Protein AF-0000000066279488 (afdb_homodimer)

InterPro domains:
  IPR007430 Bacterial virulence protein VirB8-like [PF04335] (25-231)
  IPR032710 NTF2-like domain superfamily [SSF54427] (96-233)

Radius of gyration: 41.03 Å; Cα contacts (8 Å, |Δi|>4): 658; chains: 2; bounding box: 47×144×92 Å

pLDDT: mean 77.45, std 20.02, range [31.23, 98.69]

Solvent-accessible surface area (backbone atoms only — not comparable to full-atom values): 24650 Å² total; per-residue (Å²): 120,70,68,63,52,53,56,52,51,51,49,51,49,50,49,49,50,50,50,47,47,50,51,48,52,48,45,51,50,48,50,53,45,51,49,48,50,50,48,43,52,47,50,53,50,49,37,52,48,52,49,51,48,47,51,50,52,50,47,52,52,51,61,66,56,60,62,56,58,76,67,78,65,50,70,45,64,46,73,86,79,64,32,62,37,31,36,40,47,69,37,81,37,70,65,42,51,53,48,33,49,48,51,22,51,50,48,52,42,49,38,39,65,72,24,42,38,81,94,45,43,67,60,27,50,51,51,43,40,69,35,25,30,73,70,33,30,50,53,46,49,58,48,52,28,84,86,31,77,83,4,63,63,60,71,37,66,73,32,38,34,44,57,45,81,50,47,77,45,73,80,49,99,44,31,36,36,40,33,30,35,37,41,35,35,41,84,85,68,49,71,48,78,50,49,34,39,32,42,37,33,46,50,71,42,78,54,76,38,41,45,71,52,24,56,76,43,52,67,32,53,26,31,57,41,77,48,75,45,73,54,76,80,124,120,70,69,64,54,52,56,53,52,52,50,52,51,48,49,49,50,49,51,48,48,51,49,46,53,49,47,52,52,49,50,54,46,48,49,49,49,50,48,43,51,48,48,53,50,48,34,52,49,52,48,51,50,50,51,50,50,51,47,52,53,50,60,66,57,59,61,56,60,73,66,79,66,50,70,46,65,45,73,88,78,64,31,61,36,33,34,40,47,67,37,79,39,72,63,43,51,52,48,32,48,47,51,23,52,51,51,51,42,49,36,39,65,73,24,43,38,81,93,46,43,67,62,27,51,51,52,42,41,69,34,26,31,75,70,33,30,50,54,48,50,56,49,51,28,85,87,30,76,83,3,61,64,60,72,36,69,72,30,36,33,45,58,46,79,48,45,76,46,74,79,48,98,45,31,36,36,40,32,30,36,38,41,35,34,41,84,85,67,50,71,46,79,50,48,34,40,31,43,37,34,46,50,71,41,76,53,75,38,39,46,70,51,25,56,76,43,51,66,32,52,26,32,56,41,77,49,76,44,74,54,77,80,123

Organism: Bartonella henselae (strain ATCC 49882 / DSM 28221 / CCUG 30454 / Houston 1) (NCBI:txid283166)

Nearest PDB structures (foldseek):
  4lso-assembly1_A  TM=9.865E-01  e=6.769E-25  Bartonella quintana JK 31
  4kz1-assembly1_A-2  TM=9.965E-01  e=1.651E-23  Bartonella grahamii as4aup
  4mei-assembly1_A-2  TM=9.966E-01  e=1.985E-23  Bartonella tribocorum CIP 105476
  2cc3-assembly1_B  TM=9.460E-01  e=2.069E-12  Agrobacterium tumefaciens
  5wip-assembly1_D  TM=8.621E-01  e=1.670E-11  Escherichia coli

Secondary structure (DSSP, 8-state):
-HHHHHHHHHHHHHHHHHHHHHHHHHHHHHHHHHHHHHHHHHHHHHHHHHHHHHHHHHHHHHHHS--------EEEE-TTT--EEEEE---SSHHHHHHHHHHHHHHHHHHHHH-B-GGGHHHHHHHHHHTB-HHHHHHHHHHH-TT-TTSHHHHTTT-EEEEEEEEEEEEETTEEEEEEEEEEEPTT--EEEEEEEEEEEEEE----EEHHHHTT-TT-EEEEEEEEEE----/-HHHHHHHHHHHHHHHHHHHHHHHHHHHHHHHHHHHHHHHHHHHHHHHHHHHHHHHHHHHHHHHS--------EEEE-TTT--EEEEE---SSHHHHHHHHHHHHHHHHHHHHH-B-GGGHHHHHHHHHHTB-HHHHHHHHHHH-TT-TTSHHHHTTT-EEEEEEEEEEEEETTEEEEEEEEEEEPTT--EEEEEEEEEEEEEE----EEHHHHTT-TT-EEEEEEEEEE----

Foldseek 3Di:
DVVVVVVVVVVVVVVVVVVVVVVVVVVVVVVVVVVVVVVVVVVVVVVVVVVVVVVVVVVVVVVVPPLQPQDDFPFDQPPPVSQRPTPGDQRPDPVSVVVVVVVVLVVLLCQLLVWDDPVCVVVSLVLNLQQADPVVNVVSCVQQDPVHCNHCCNVAVQKTKGKDWRDKDDPDPFKIKTKIKIWIQHPVRDIDIFIKIKMWGKDFDPDDDDPVSCVSVVGRIYTHDMDMDTDPPD/DVVVVVVVVVVVVVVVVVVVVVVVVVVVVVVVVVVVVVVVVVVVVVVVVVVVVVVVVVVVVVVVPPLQPQDDFPFDQPPPLSQRPTPGDQRPDPVSVVVVVVVVLVVLLCQLLVWDDPVCVVVSLVLNLQQADPVVNVVSCVQQDPVHCNHCCNVAVAKTKGKDWRDKDDPDPFKIKTKIKIWIQGPVRDIDIFIKIKMWGKDFDPDDDDPVSCVSVVGRIYTHDMDMDTDPPD

Structure (mmCIF, N/CA/C/O backbone):
data_AF-0000000066279488-model_v1
#
loop_
_entity.id
_entity.type
_entity.pdbx_description
1 polymer 'Type IV secretion system protein virB8'
#
loop_
_atom_site.group_PDB
_atom_site.id
_atom_site.type_symbol
_atom_site.label_atom_id
_atom_site.label_alt_id
_atom_site.label_comp_id
_atom_site.label_asym_id
_atom_site.label_entity_id
_atom_site.label_seq_id
_atom_site.pdbx_PDB_ins_code
_atom_site.Cartn_x
_atom_site.Cartn_y
_atom_site.Cartn_z
_atom_site.occupancy
_atom_site.B_iso_or_equiv
_atom_site.auth_seq_id
_atom_site.auth_comp_id
_atom_site.auth_asym_id
_atom_site.auth_atom_id
_atom_site.pdbx_PDB_model_num
ATOM 1 N N . MET A 1 1 ? 1.389 104.5 62.344 1 45.19 1 MET A N 1
ATOM 2 C CA . MET A 1 1 ? 2.316 104 61.344 1 45.19 1 MET A CA 1
ATOM 3 C C . MET A 1 1 ? 2.627 102.5 61.594 1 45.19 1 MET A C 1
ATOM 5 O O . MET A 1 1 ? 2.934 101.75 60.656 1 45.19 1 MET A O 1
ATOM 9 N N . LYS A 1 2 ? 2.373 102 62.812 1 68 2 LYS A N 1
ATOM 10 C CA . LYS A 1 2 ? 2.781 100.625 63.188 1 68 2 LYS A CA 1
ATOM 11 C C . LYS A 1 2 ? 1.721 99.625 62.781 1 68 2 LYS A C 1
ATOM 13 O O . LYS A 1 2 ? 2.049 98.5 62.406 1 68 2 LYS A O 1
ATOM 18 N N . HIS A 1 3 ? 0.433 100.125 62.75 1 65.31 3 HIS A N 1
ATOM 19 C CA . HIS A 1 3 ? -0.637 99.188 62.438 1 65.31 3 HIS A CA 1
ATOM 20 C C . HIS A 1 3 ? -0.671 98.875 60.938 1 65.31 3 HIS A C 1
ATOM 22 O O . HIS A 1 3 ? -1.023 97.75 60.562 1 65.31 3 HIS A O 1
ATOM 28 N N . SER A 1 4 ? -0.204 99.75 60.125 1 66.62 4 SER A N 1
ATOM 29 C CA . SER A 1 4 ? -0.226 99.562 58.688 1 66.62 4 SER A CA 1
ATOM 30 C C . SER A 1 4 ? 0.85 98.562 58.219 1 66.62 4 SER A C 1
ATOM 32 O O . SER A 1 4 ? 0.621 97.75 57.344 1 66.62 4 SER A O 1
ATOM 34 N N . LEU A 1 5 ? 1.869 98.438 59.062 1 66.19 5 LEU A N 1
ATOM 35 C CA . LEU A 1 5 ? 2.982 97.562 58.688 1 66.19 5 LEU A CA 1
ATOM 36 C C . LEU A 1 5 ? 2.654 96.125 59 1 66.19 5 LEU A C 1
ATOM 38 O O . LEU A 1 5 ? 3.072 95.25 58.25 1 66.19 5 LEU A O 1
ATOM 42 N N . ARG A 1 6 ? 1.773 95.875 59.938 1 69.25 6 ARG A N 1
ATOM 43 C CA . ARG A 1 6 ? 1.412 94.5 60.312 1 69.25 6 ARG A CA 1
ATOM 44 C C . ARG A 1 6 ? 0.438 93.875 59.312 1 69.25 6 ARG A C 1
ATOM 46 O O . ARG A 1 6 ? 0.542 92.688 58.969 1 69.25 6 ARG A O 1
ATOM 53 N N . THR A 1 7 ? -0.456 94.688 58.781 1 68.56 7 THR A N 1
ATOM 54 C CA . THR A 1 7 ? -1.424 94.188 57.812 1 68.56 7 THR A CA 1
ATOM 55 C C . THR A 1 7 ? -0.743 93.875 56.5 1 68.56 7 THR A C 1
ATOM 57 O O . THR A 1 7 ? -1.065 92.875 55.844 1 68.56 7 THR A O 1
ATOM 60 N N . LEU A 1 8 ? 0.323 94.625 56.188 1 66.06 8 LEU A N 1
ATOM 61 C CA . LEU A 1 8 ? 1.066 94.438 54.969 1 66.06 8 LEU A CA 1
ATOM 62 C C . LEU A 1 8 ? 1.938 93.188 55.062 1 66.06 8 LEU A C 1
ATOM 64 O O . LEU A 1 8 ? 2.057 92.438 54.094 1 66.06 8 LEU A O 1
ATOM 68 N N . TRP A 1 9 ? 2.453 93 56.281 1 66.88 9 TRP A N 1
ATOM 69 C CA . TRP A 1 9 ? 3.279 91.812 56.531 1 66.88 9 TRP A CA 1
ATOM 70 C C . TRP A 1 9 ? 2.434 90.5 56.5 1 66.88 9 TRP A C 1
ATOM 72 O O . TRP A 1 9 ? 2.83 89.5 55.906 1 66.88 9 TRP A O 1
ATOM 82 N N . ARG A 1 10 ? 1.171 90.562 56.969 1 66.06 10 ARG A N 1
ATOM 83 C CA . ARG A 1 10 ? 0.264 89.438 56.969 1 66.06 10 ARG A CA 1
ATOM 84 C C . ARG A 1 10 ? -0.239 89.125 55.562 1 66.06 10 ARG A C 1
ATOM 86 O O . ARG A 1 10 ? -0.402 88 55.156 1 66.06 10 ARG A O 1
ATOM 93 N N . LEU A 1 11 ? -0.387 90.125 54.812 1 64.38 11 LEU A N 1
ATOM 94 C CA . LEU A 1 11 ? -0.812 89.938 53.406 1 64.38 11 LEU A CA 1
ATOM 95 C C . LEU A 1 11 ? 0.31 89.375 52.562 1 64.38 11 LEU A C 1
ATOM 97 O O . LEU A 1 11 ? 0.063 88.5 51.688 1 64.38 11 LEU A O 1
ATOM 101 N N . ARG A 1 12 ? 1.537 89.75 52.812 1 62.25 12 ARG A N 1
ATOM 102 C CA . ARG A 1 12 ? 2.693 89.25 52.094 1 62.25 12 ARG A CA 1
ATOM 103 C C . ARG A 1 12 ? 2.902 87.75 52.438 1 62.25 12 ARG A C 1
ATOM 105 O O . ARG A 1 12 ? 3.223 86.938 51.531 1 62.25 12 ARG A O 1
ATOM 112 N N . VAL A 1 13 ? 2.619 87.438 53.656 1 67.5 13 VAL A N 1
ATOM 113 C CA . VAL A 1 13 ? 2.768 86 54.094 1 67.5 13 VAL A CA 1
ATOM 114 C C . VAL A 1 13 ? 1.657 85.188 53.5 1 67.5 13 VAL A C 1
ATOM 116 O O . VAL A 1 13 ? 1.905 84.062 53.031 1 67.5 13 VAL A O 1
ATOM 119 N N . LYS A 1 14 ? 0.468 85.75 53.375 1 61.22 14 LYS A N 1
ATOM 120 C CA . LYS A 1 14 ? -0.65 85 52.781 1 61.22 14 LYS A CA 1
ATOM 121 C C . LYS A 1 14 ? -0.454 84.812 51.281 1 61.22 14 LYS A C 1
ATOM 123 O O . LYS A 1 14 ? -0.75 83.75 50.719 1 61.22 14 LYS A O 1
ATOM 128 N N . ILE A 1 15 ? 0.101 85.812 50.656 1 61.72 15 ILE A N 1
ATOM 129 C CA . ILE A 1 15 ? 0.375 85.75 49.25 1 61.72 15 ILE A CA 1
ATOM 130 C C . ILE A 1 15 ? 1.49 84.75 48.969 1 61.72 15 ILE A C 1
ATOM 132 O O . ILE A 1 15 ? 1.412 83.938 48.031 1 61.72 15 ILE A O 1
ATOM 136 N N . ASN A 1 16 ? 2.51 84.812 49.938 1 61.22 16 ASN A N 1
ATOM 137 C CA . ASN A 1 16 ? 3.59 83.812 49.812 1 61.22 16 ASN A CA 1
ATOM 138 C C . ASN A 1 16 ? 3.096 82.375 50.062 1 61.22 16 ASN A C 1
ATOM 140 O O . ASN A 1 16 ? 3.51 81.438 49.37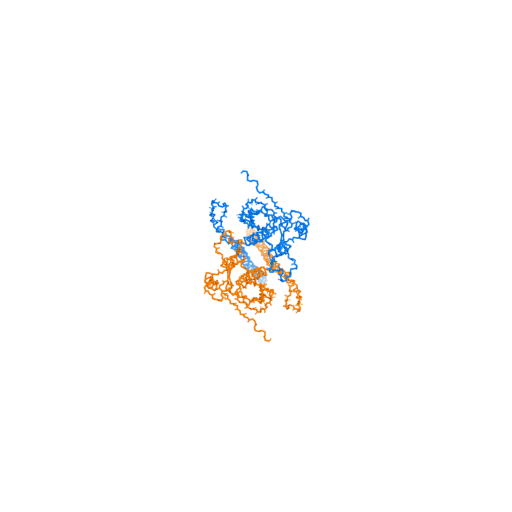5 1 61.22 16 ASN A O 1
ATOM 144 N N . GLU A 1 17 ? 2.225 82.25 51.031 1 60.56 17 GLU A N 1
ATOM 145 C CA . GLU A 1 17 ? 1.633 80.938 51.312 1 60.56 17 GLU A CA 1
ATOM 146 C C . GLU A 1 17 ? 0.716 80.5 50.188 1 60.56 17 GLU A C 1
ATOM 148 O O . GLU A 1 17 ? 0.707 79.312 49.812 1 60.56 17 GLU A O 1
ATOM 153 N N . PHE A 1 18 ? -0.03 81.438 49.688 1 59.09 18 PHE A N 1
ATOM 154 C CA . PHE A 1 18 ? -0.908 81.188 48.562 1 59.09 18 PHE A CA 1
ATOM 155 C C . PHE A 1 18 ? -0.097 80.812 47.312 1 59.09 18 PHE A C 1
ATOM 157 O O . PHE A 1 18 ? -0.428 79.875 46.594 1 59.09 18 PHE A O 1
ATOM 164 N N . ASN A 1 19 ? 1.013 81.562 47.094 1 59.44 19 ASN A N 1
ATOM 165 C CA . ASN A 1 19 ? 1.897 81.25 45.969 1 59.44 19 ASN A CA 1
ATOM 166 C C . ASN A 1 19 ? 2.594 79.938 46.156 1 59.44 19 ASN A C 1
ATOM 168 O O . ASN A 1 19 ? 2.768 79.188 45.188 1 59.44 19 ASN A O 1
ATOM 172 N N . GLU A 1 20 ? 2.928 79.562 47.344 1 60.75 20 GLU A N 1
ATOM 173 C CA . GLU A 1 20 ? 3.541 78.312 47.656 1 60.75 20 GLU A CA 1
ATOM 174 C C . GLU A 1 20 ? 2.539 77.188 47.5 1 60.75 20 GLU A C 1
ATOM 176 O O . GLU A 1 20 ? 2.889 76.062 47 1 60.75 20 GLU A O 1
ATOM 181 N N . TYR A 1 21 ? 1.298 77.375 47.844 1 58.25 21 TYR A N 1
ATOM 182 C CA . TYR A 1 21 ? 0.235 76.438 47.688 1 58.25 21 TYR A CA 1
ATOM 183 C C . TYR A 1 21 ? -0.059 76.188 46.219 1 58.25 21 TYR A C 1
ATOM 185 O O . TYR A 1 21 ? -0.251 75.062 45.781 1 58.25 21 TYR A O 1
ATOM 193 N N . ILE A 1 22 ? -0.056 77.25 45.438 1 58.91 22 ILE A N 1
ATOM 194 C CA . ILE A 1 22 ? -0.273 77.125 44 1 58.91 22 ILE A CA 1
ATOM 195 C C . ILE A 1 22 ? 0.912 76.438 43.344 1 58.91 22 ILE A C 1
ATOM 197 O O . ILE A 1 22 ? 0.732 75.625 42.438 1 58.91 22 ILE A O 1
ATOM 201 N N . LYS A 1 23 ? 2.082 76.75 43.812 1 58.16 23 LYS A N 1
ATOM 202 C CA . LYS A 1 23 ? 3.285 76.062 43.312 1 58.16 23 LYS A CA 1
ATOM 203 C C . LYS A 1 23 ? 3.281 74.562 43.656 1 58.16 23 LYS A C 1
ATOM 205 O O . LYS A 1 23 ? 3.652 73.75 42.844 1 58.16 23 LYS A O 1
ATOM 210 N N . GLU A 1 24 ? 2.822 74.25 44.844 1 59.06 24 GLU A N 1
ATOM 211 C CA . GLU A 1 24 ? 2.742 72.812 45.281 1 59.06 24 GLU A CA 1
ATOM 212 C C . GLU A 1 24 ? 1.629 72.125 44.531 1 59.06 24 GLU A C 1
ATOM 214 O O . GLU A 1 24 ? 1.8 70.938 44.156 1 59.06 24 GLU A O 1
ATOM 219 N N . ALA A 1 25 ? 0.473 72.75 44.469 1 59.09 25 ALA A N 1
ATOM 220 C CA . ALA A 1 25 ? -0.632 72.125 43.719 1 59.09 25 ALA A CA 1
ATOM 221 C C . ALA A 1 25 ? -0.263 71.938 42.25 1 59.09 25 ALA A C 1
ATOM 223 O O . ALA A 1 25 ? -0.602 70.938 41.656 1 59.09 25 ALA A O 1
ATOM 224 N N . ARG A 1 26 ? 0.496 72.875 41.719 1 56.31 26 ARG A N 1
ATOM 225 C CA . ARG A 1 26 ? 0.979 72.812 40.344 1 56.31 26 ARG A CA 1
ATOM 226 C C . ARG A 1 26 ? 2.051 71.75 40.219 1 56.31 26 ARG A C 1
ATOM 228 O O . ARG A 1 26 ? 2.096 71 39.219 1 56.31 26 ARG A O 1
ATOM 235 N N . SER A 1 27 ? 2.838 71.625 41.312 1 56.19 27 SER A N 1
ATOM 236 C CA . SER A 1 27 ? 3.867 70.562 41.281 1 56.19 27 SER A CA 1
ATOM 237 C C . SER A 1 27 ? 3.254 69.188 41.406 1 56.19 27 SER A C 1
ATOM 239 O O . SER A 1 27 ? 3.701 68.25 40.719 1 56.19 27 SER A O 1
ATOM 241 N N . PHE A 1 28 ? 2.242 69 42.25 1 54.97 28 PHE A N 1
ATOM 242 C CA . PHE A 1 28 ? 1.535 67.75 42.375 1 54.97 28 PHE A CA 1
ATOM 243 C C . PHE A 1 28 ? 0.795 67.375 41.094 1 54.97 28 PHE A C 1
ATOM 245 O O . PHE A 1 28 ? 0.779 66.25 40.688 1 54.97 28 PHE A O 1
ATOM 252 N N . ASP A 1 29 ? 0.233 68.438 40.531 1 54.97 29 ASP A N 1
ATOM 253 C CA . ASP A 1 29 ? -0.48 68.25 39.281 1 54.97 29 ASP A CA 1
ATOM 254 C C . ASP A 1 29 ? 0.491 67.938 38.156 1 54.97 29 ASP A C 1
ATOM 256 O O . ASP A 1 29 ? 0.198 67.062 37.281 1 54.97 29 ASP A O 1
ATOM 260 N N . ILE A 1 30 ? 1.653 68.562 38.219 1 55.03 30 ILE A N 1
ATOM 261 C CA . ILE A 1 30 ? 2.682 68.312 37.219 1 55.03 30 ILE A CA 1
ATOM 262 C C . ILE A 1 30 ? 3.291 66.938 37.406 1 55.03 30 ILE A C 1
ATOM 264 O O . ILE A 1 30 ? 3.551 66.25 36.438 1 55.03 30 ILE A O 1
ATOM 268 N N . ASP A 1 31 ? 3.465 66.438 38.656 1 54.53 31 ASP A N 1
ATOM 269 C CA . ASP A 1 31 ? 4.008 65.125 38.938 1 54.53 31 ASP A CA 1
ATOM 270 C C . ASP A 1 31 ? 3.02 64.062 38.531 1 54.53 31 ASP A C 1
ATOM 272 O O . ASP A 1 31 ? 3.418 63 37.969 1 54.53 31 ASP A O 1
ATOM 276 N N . ARG A 1 32 ? 1.756 64.25 38.875 1 55.84 32 ARG A N 1
ATOM 277 C CA . ARG A 1 32 ? 0.721 63.312 38.469 1 55.84 32 ARG A CA 1
ATOM 278 C C . ARG A 1 32 ? 0.583 63.25 36.938 1 55.84 32 ARG A C 1
ATOM 280 O O . ARG A 1 32 ? 0.351 62.188 36.375 1 55.84 32 ARG A O 1
ATOM 287 N N . MET A 1 33 ? 0.815 64.375 36.438 1 56.91 33 MET A N 1
ATOM 288 C CA . MET A 1 33 ? 0.755 64.5 34.969 1 56.91 33 MET A CA 1
ATOM 289 C C . MET A 1 33 ? 1.973 63.812 34.344 1 56.91 33 MET A C 1
ATOM 291 O O . MET A 1 33 ? 1.859 63.156 33.312 1 56.91 33 MET A O 1
ATOM 295 N N . HIS A 1 34 ? 3.135 63.906 35.062 1 59.34 34 HIS A N 1
ATOM 296 C CA . HIS A 1 34 ? 4.34 63.25 34.562 1 59.34 34 HIS A CA 1
ATOM 297 C C . HIS A 1 34 ? 4.211 61.719 34.656 1 59.34 34 HIS A C 1
ATOM 299 O O . HIS A 1 34 ? 4.66 61 33.75 1 59.34 34 HIS A O 1
ATOM 305 N N . GLY A 1 35 ? 3.547 61.312 35.688 1 58.72 35 GLY A N 1
ATOM 306 C CA . GLY A 1 35 ? 3.305 59.875 35.844 1 58.72 35 GLY A CA 1
ATOM 307 C C . GLY A 1 35 ? 2.342 59.312 34.812 1 58.72 35 GLY A C 1
ATOM 308 O O . GLY A 1 35 ? 2.555 58.219 34.281 1 58.72 35 GLY A O 1
ATOM 309 N N . MET A 1 36 ? 1.402 60.125 34.625 1 61.97 36 MET A N 1
ATOM 310 C CA . MET A 1 36 ? 0.403 59.688 33.656 1 61.97 36 MET A CA 1
ATOM 311 C C . MET A 1 36 ? 0.984 59.688 32.25 1 61.97 36 MET A C 1
ATOM 313 O O . MET A 1 36 ? 0.691 58.812 31.438 1 61.97 36 MET A O 1
ATOM 317 N N . ARG A 1 37 ? 1.815 60.688 32.031 1 62.78 37 ARG A N 1
ATOM 318 C CA . ARG A 1 37 ? 2.451 60.781 30.734 1 62.78 37 ARG A CA 1
ATOM 319 C C . ARG A 1 37 ? 3.412 59.594 30.516 1 62.78 37 ARG A C 1
ATOM 321 O O . ARG A 1 37 ? 3.479 59.031 29.422 1 62.78 37 ARG A O 1
ATOM 328 N N . GLN A 1 38 ? 4.07 59.125 31.547 1 67.5 38 GLN A N 1
ATOM 329 C CA . GLN A 1 38 ? 4.992 58 31.469 1 67.5 38 GLN A CA 1
ATOM 330 C C . GLN A 1 38 ? 4.234 56.688 31.25 1 67.5 38 GLN A C 1
ATOM 332 O O . GLN A 1 38 ? 4.641 55.844 30.453 1 67.5 38 GLN A O 1
ATOM 337 N N . ARG A 1 39 ? 3.168 56.656 32 1 63.09 39 ARG A N 1
ATOM 338 C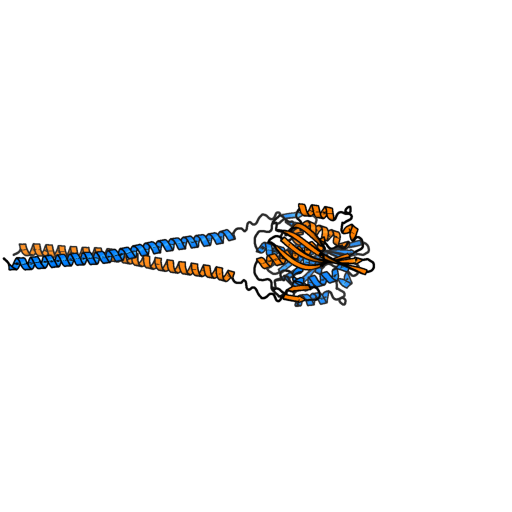 CA . ARG A 1 39 ? 2.342 55.469 31.859 1 63.09 39 ARG A CA 1
ATOM 339 C C . ARG A 1 39 ? 1.707 55.406 30.484 1 63.09 39 ARG A C 1
ATOM 341 O O . ARG A 1 39 ? 1.626 54.312 29.875 1 63.09 39 ARG A O 1
ATOM 348 N N . MET A 1 40 ? 1.364 56.5 30.047 1 64.81 40 MET A N 1
ATOM 349 C CA . MET A 1 40 ? 0.8 56.562 28.703 1 64.81 40 MET A CA 1
ATOM 350 C C . MET A 1 40 ? 1.854 56.219 27.656 1 64.81 40 MET A C 1
ATOM 352 O O . MET A 1 40 ? 1.571 55.5 26.688 1 64.81 40 MET A O 1
ATOM 356 N N . ARG A 1 41 ? 3.057 56.75 27.922 1 69.5 41 ARG A N 1
ATOM 357 C CA . ARG A 1 41 ? 4.145 56.438 26.984 1 69.5 41 ARG A CA 1
ATOM 358 C C . ARG A 1 41 ? 4.469 54.938 27 1 69.5 41 ARG A C 1
ATOM 360 O O . ARG A 1 41 ? 4.699 54.344 25.938 1 69.5 41 ARG A O 1
ATOM 367 N N . ILE A 1 42 ? 4.344 54.375 28.109 1 70.94 42 ILE A N 1
ATOM 368 C CA . ILE A 1 42 ? 4.633 52.938 28.25 1 70.94 42 ILE A CA 1
ATOM 369 C C . ILE A 1 42 ? 3.502 52.125 27.625 1 70.94 42 ILE A C 1
ATOM 371 O O . ILE A 1 42 ? 3.75 51.156 26.906 1 70.94 42 ILE A O 1
ATOM 375 N N . ALA A 1 43 ? 2.318 52.625 27.922 1 69.38 43 ALA A N 1
ATOM 376 C CA . ALA A 1 43 ? 1.161 51.938 27.359 1 69.38 43 ALA A CA 1
ATOM 377 C C . ALA A 1 43 ? 1.156 52.031 25.828 1 69.38 43 ALA A C 1
ATOM 379 O O . ALA A 1 43 ? 0.873 51.031 25.156 1 69.38 43 ALA A O 1
ATOM 380 N N . MET A 1 44 ? 1.478 53.125 25.312 1 67.31 44 MET A N 1
ATOM 381 C CA . MET A 1 44 ? 1.562 53.281 23.859 1 67.31 44 MET A CA 1
ATOM 382 C C . MET A 1 44 ? 2.695 52.438 23.281 1 67.31 44 MET A C 1
ATOM 384 O O . MET A 1 44 ? 2.535 51.812 22.234 1 67.31 44 MET A O 1
ATOM 388 N N . ALA A 1 45 ? 3.807 52.344 23.984 1 73.06 45 ALA A N 1
ATOM 389 C CA . ALA A 1 45 ? 4.934 51.531 23.547 1 73.06 45 ALA A CA 1
ATOM 390 C C . ALA A 1 45 ? 4.57 50.062 23.547 1 73.06 45 ALA A C 1
ATOM 392 O O . ALA A 1 45 ? 4.91 49.312 22.625 1 73.06 45 ALA A O 1
ATOM 393 N N . LEU A 1 46 ? 3.809 49.719 24.594 1 71.56 46 LEU A N 1
ATOM 394 C CA . LEU A 1 46 ? 3.391 48.312 24.703 1 71.56 46 LEU A CA 1
ATOM 395 C C . LEU A 1 46 ? 2.367 47.969 23.641 1 71.56 46 LEU A C 1
ATOM 397 O O . LEU A 1 46 ? 2.4 46.875 23.078 1 71.56 46 LEU A O 1
ATOM 401 N N . THR A 1 47 ? 1.521 48.812 23.312 1 71.56 47 THR A N 1
ATOM 402 C CA . THR A 1 47 ? 0.552 48.594 22.234 1 71.56 47 THR A CA 1
ATOM 403 C C . THR A 1 47 ? 1.258 48.406 20.891 1 71.56 47 THR A C 1
ATOM 405 O O . THR A 1 47 ? 0.909 47.531 20.125 1 71.56 47 THR A O 1
ATOM 408 N N . VAL A 1 48 ? 2.236 49.281 20.656 1 71.81 48 VAL A N 1
ATOM 409 C CA . VAL A 1 48 ? 2.979 49.156 19.391 1 71.81 48 VAL A CA 1
ATOM 410 C C . VAL A 1 48 ? 3.742 47.844 19.359 1 71.81 48 VAL A C 1
ATOM 412 O O . VAL A 1 48 ? 3.748 47.156 18.344 1 71.81 48 VAL A O 1
ATOM 415 N N . LEU A 1 49 ? 4.238 47.5 20.5 1 72.44 49 LEU A N 1
ATOM 416 C CA . LEU A 1 49 ? 4.996 46.25 20.578 1 72.44 49 LEU A CA 1
ATOM 417 C C . LEU A 1 49 ? 4.082 45.031 20.359 1 72.44 49 LEU A C 1
ATOM 419 O O . LEU A 1 49 ? 4.426 44.125 19.594 1 72.44 49 LEU A O 1
ATOM 423 N N . PHE A 1 50 ? 2.963 45.062 21 1 71.75 50 PHE A N 1
ATOM 424 C CA . PHE A 1 50 ? 2.018 43.969 20.844 1 71.75 50 PHE A CA 1
ATOM 425 C C . PHE A 1 50 ? 1.435 43.938 19.438 1 71.75 50 PHE A C 1
ATOM 427 O O . PHE A 1 50 ? 1.2 42.875 18.875 1 71.75 50 PHE A O 1
ATOM 434 N N . GLY A 1 51 ? 1.217 45.125 18.891 1 70.25 51 GLY A N 1
ATOM 435 C CA . GLY A 1 51 ? 0.786 45.219 17.5 1 70.25 51 GLY A CA 1
ATOM 436 C C . GLY A 1 51 ? 1.791 44.625 16.531 1 70.25 51 GLY A C 1
ATOM 437 O O . GLY A 1 51 ? 1.424 43.875 15.641 1 70.25 51 GLY A O 1
ATOM 438 N N . LEU A 1 52 ? 3.045 44.938 16.734 1 72.81 52 LEU A N 1
ATOM 439 C CA . LEU A 1 52 ? 4.109 44.406 15.891 1 72.81 52 LEU A CA 1
ATOM 440 C C . LEU A 1 52 ? 4.23 42.875 16.047 1 72.81 52 LEU A C 1
ATOM 442 O O . LEU A 1 52 ? 4.438 42.156 15.07 1 72.81 52 LEU A O 1
ATOM 446 N N . MET A 1 53 ? 4.055 42.469 17.25 1 73.12 53 MET A N 1
ATOM 447 C CA . MET A 1 53 ? 4.086 41.031 17.516 1 73.12 53 MET A CA 1
ATOM 448 C C . MET A 1 53 ? 2.93 40.312 16.828 1 73.12 53 MET A C 1
ATOM 450 O O . MET A 1 53 ? 3.098 39.219 16.297 1 73.12 53 MET A O 1
ATOM 454 N N . THR A 1 54 ? 1.793 40.875 16.812 1 71.12 54 THR A N 1
ATOM 455 C CA . THR A 1 54 ? 0.631 40.312 16.125 1 71.12 54 THR A CA 1
ATOM 456 C C . THR A 1 54 ? 0.861 40.281 14.625 1 71.12 54 THR A C 1
ATOM 458 O O . THR A 1 54 ? 0.531 39.281 13.977 1 71.12 54 THR A O 1
ATOM 461 N N . ILE A 1 55 ? 1.367 41.344 14.102 1 70.06 55 ILE A N 1
ATOM 462 C CA . ILE A 1 55 ? 1.664 41.375 12.672 1 70.06 55 ILE A CA 1
ATOM 463 C C . ILE A 1 55 ? 2.723 40.312 12.344 1 70.06 55 ILE A C 1
ATOM 465 O O . ILE A 1 55 ? 2.596 39.594 11.359 1 70.06 55 ILE A O 1
ATOM 469 N N . ALA A 1 56 ? 3.684 40.219 13.156 1 71.62 56 ALA A N 1
ATOM 470 C CA . ALA A 1 56 ? 4.734 39.25 12.953 1 71.62 56 ALA A CA 1
ATOM 471 C C . ALA A 1 56 ? 4.172 37.812 13.008 1 71.62 56 ALA A C 1
ATOM 473 O O . ALA A 1 56 ? 4.539 36.969 12.195 1 71.62 56 ALA A O 1
ATOM 474 N N . LEU A 1 57 ? 3.293 37.625 13.961 1 67.38 57 LEU A N 1
ATOM 475 C CA . LEU A 1 57 ? 2.658 36.312 14.086 1 67.38 57 LEU A CA 1
ATOM 476 C C . LEU A 1 57 ? 1.741 36.031 12.898 1 67.38 57 LEU A C 1
ATOM 478 O O . LEU A 1 57 ? 1.709 34.938 12.375 1 67.38 57 LEU A O 1
ATOM 482 N N . ALA A 1 58 ? 1.052 36.969 12.438 1 65.94 58 ALA A N 1
ATOM 483 C CA . ALA A 1 58 ? 0.208 36.844 11.25 1 65.94 58 ALA A CA 1
ATOM 484 C C . ALA A 1 58 ? 1.049 36.562 10.008 1 65.94 58 ALA A C 1
ATOM 486 O O . ALA A 1 58 ? 0.688 35.719 9.188 1 65.94 58 ALA A O 1
ATOM 487 N N . LEU A 1 59 ? 2.133 37.219 9.836 1 64.31 59 LEU A N 1
ATOM 488 C CA . LEU A 1 59 ? 3.035 37 8.719 1 64.31 59 LEU A CA 1
ATOM 489 C C . LEU A 1 59 ? 3.682 35.625 8.812 1 64.31 59 LEU A C 1
ATOM 491 O O . LEU A 1 59 ? 3.873 34.938 7.797 1 64.31 59 LEU A O 1
ATOM 495 N N . ALA A 1 60 ? 4.031 35.281 9.945 1 62.41 60 ALA A N 1
ATOM 496 C CA . ALA A 1 60 ? 4.578 33.938 10.148 1 62.41 60 ALA A CA 1
ATOM 497 C C . ALA A 1 60 ? 3.57 32.875 9.734 1 62.41 60 ALA A C 1
ATOM 499 O O . ALA A 1 60 ? 3.93 31.891 9.07 1 62.41 60 ALA A O 1
ATOM 500 N N . VAL A 1 61 ? 2.379 33.031 10.086 1 56.84 61 VAL A N 1
ATOM 501 C CA . VAL A 1 61 ? 1.316 32.094 9.695 1 56.84 61 VAL A CA 1
ATOM 502 C C . VAL A 1 61 ? 1.109 32.156 8.18 1 56.84 61 VAL A C 1
ATOM 504 O O . VAL A 1 61 ? 0.948 31.125 7.527 1 56.84 61 VAL A O 1
ATOM 507 N N . ALA A 1 62 ? 1.044 33.312 7.609 1 58.5 62 ALA A N 1
ATOM 508 C CA . ALA A 1 62 ? 0.887 33.469 6.168 1 58.5 62 ALA A CA 1
ATOM 509 C C . ALA A 1 62 ? 2.08 32.906 5.414 1 58.5 62 ALA A C 1
ATOM 511 O O . ALA A 1 62 ? 1.924 32.344 4.316 1 58.5 62 ALA A O 1
ATOM 512 N N . ALA A 1 63 ? 3.199 33.125 5.93 1 49.53 63 ALA A N 1
ATOM 513 C CA . ALA A 1 63 ? 4.398 32.594 5.293 1 49.53 63 ALA A CA 1
ATOM 514 C C . ALA A 1 63 ? 4.41 31.062 5.363 1 49.53 63 ALA A C 1
ATOM 516 O O . ALA A 1 63 ? 5.023 30.406 4.523 1 49.53 63 ALA A O 1
ATOM 517 N N . LEU A 1 64 ? 3.943 30.625 6.418 1 43.44 64 LEU A N 1
ATOM 518 C CA . LEU A 1 64 ? 3.84 29.172 6.543 1 43.44 64 LEU A CA 1
ATOM 519 C C . LEU A 1 64 ? 2.764 28.625 5.609 1 43.44 64 LEU A C 1
ATOM 521 O O . LEU A 1 64 ? 2.807 27.453 5.227 1 43.44 64 LEU A O 1
ATOM 525 N N . THR A 1 65 ? 1.816 29.438 5.172 1 39.81 65 THR A N 1
ATOM 526 C CA . THR A 1 65 ? 0.733 29.031 4.285 1 39.81 65 THR A CA 1
ATOM 527 C C . THR A 1 65 ? 1.249 28.812 2.867 1 39.81 65 THR A C 1
ATOM 529 O O . THR A 1 65 ? 0.834 27.859 2.188 1 39.81 65 THR A O 1
ATOM 532 N N . PRO A 1 66 ? 1.867 29.875 2.258 1 38.03 66 PRO A N 1
ATOM 533 C CA . PRO A 1 66 ? 1.99 29.75 0.803 1 38.03 66 PRO A CA 1
ATOM 534 C C . PRO A 1 66 ? 2.975 28.672 0.377 1 38.03 66 PRO A C 1
ATOM 536 O O . PRO A 1 66 ? 3.346 28.594 -0.797 1 38.03 66 PRO A O 1
ATOM 539 N N . LEU A 1 67 ? 3.627 27.953 1.253 1 36.38 67 LEU A N 1
ATOM 540 C CA . LEU A 1 67 ? 4.578 27.094 0.557 1 36.38 67 LEU A CA 1
ATOM 541 C C . LEU A 1 67 ? 3.857 26.172 -0.43 1 36.38 67 LEU A C 1
ATOM 543 O O . LEU A 1 67 ? 3.627 25 -0.137 1 36.38 67 LEU A O 1
ATOM 547 N N . LYS A 1 68 ? 2.738 26.641 -0.872 1 34.09 68 LYS A N 1
ATOM 548 C CA . LYS A 1 68 ? 2.018 25.875 -1.885 1 34.09 68 LYS A CA 1
ATOM 549 C C . LYS A 1 68 ? 2.807 25.812 -3.189 1 34.09 68 LYS A C 1
ATOM 551 O O . LYS A 1 68 ? 2.746 26.734 -4 1 34.09 68 LYS A O 1
ATOM 556 N N . THR A 1 69 ? 4.066 25.781 -3.25 1 32.19 69 THR A N 1
ATOM 557 C CA . THR A 1 69 ? 4.617 25.781 -4.602 1 32.19 69 THR A CA 1
ATOM 558 C C . THR A 1 69 ? 4.02 24.672 -5.441 1 32.19 69 THR A C 1
ATOM 560 O O . THR A 1 69 ? 4.152 23.484 -5.102 1 32.19 69 THR A O 1
ATOM 563 N N . VAL A 1 70 ? 2.918 25 -6.035 1 31.3 70 VAL A N 1
ATOM 564 C CA . VAL A 1 70 ? 2.365 24.141 -7.066 1 31.3 70 VAL A CA 1
ATOM 565 C C . VAL A 1 70 ? 3.416 23.875 -8.141 1 31.3 70 VAL A C 1
ATOM 567 O O . VAL A 1 70 ? 3.867 24.812 -8.812 1 31.3 70 VAL A O 1
ATOM 570 N N . GLU A 1 71 ? 4.461 23.125 -7.93 1 33.25 71 GLU A N 1
ATOM 571 C CA . GLU A 1 71 ? 5.324 22.906 -9.086 1 33.25 71 GLU A CA 1
ATOM 572 C C . GLU A 1 71 ? 4.551 22.266 -10.242 1 33.25 71 GLU A C 1
ATOM 574 O O . GLU A 1 71 ? 3.629 21.484 -10.016 1 33.25 71 GLU A O 1
ATOM 579 N N . PRO A 1 72 ? 4.875 22.719 -11.531 1 31.39 72 PRO A N 1
ATOM 580 C CA . PRO A 1 72 ? 4.195 22.406 -12.789 1 31.39 72 PRO A CA 1
ATOM 581 C C . PRO A 1 72 ? 4.145 20.906 -13.078 1 31.39 72 PRO A C 1
ATOM 583 O O . PRO A 1 72 ? 5.047 20.172 -12.68 1 31.39 72 PRO A O 1
ATOM 586 N N . PHE A 1 73 ? 2.959 20.391 -13.125 1 32.31 73 PHE A N 1
ATOM 587 C CA . PHE A 1 73 ? 2.543 19.094 -13.648 1 32.31 73 PHE A CA 1
ATOM 588 C C . PHE A 1 73 ? 2.984 18.922 -15.094 1 32.31 73 PHE A C 1
ATOM 590 O O . PHE A 1 73 ? 2.781 19.812 -15.922 1 32.31 73 PHE A O 1
ATOM 597 N N . VAL A 1 74 ? 4.148 18.375 -15.312 1 34.31 74 VAL A N 1
ATOM 598 C CA . VAL A 1 74 ? 4.438 18.062 -16.719 1 34.31 74 VAL A CA 1
ATOM 599 C C . VAL A 1 74 ? 3.625 16.844 -17.156 1 34.31 74 VAL A C 1
ATOM 601 O O . VAL A 1 74 ? 3.707 15.781 -16.547 1 34.31 74 VAL A O 1
ATOM 604 N N . ILE A 1 75 ? 2.504 17.047 -17.812 1 34.84 75 ILE A N 1
ATOM 605 C CA . ILE A 1 75 ? 1.597 16.078 -18.406 1 34.84 75 ILE A CA 1
ATOM 606 C C . ILE A 1 75 ? 2.236 15.469 -19.656 1 34.84 75 ILE A C 1
ATOM 608 O O . ILE A 1 75 ? 2.527 16.172 -20.625 1 34.84 75 ILE A O 1
ATOM 612 N N . ARG A 1 76 ? 2.994 14.469 -19.547 1 35.84 76 ARG A N 1
ATOM 613 C CA . ARG A 1 76 ? 3.305 13.758 -20.797 1 35.84 76 ARG A CA 1
ATOM 614 C C . ARG A 1 76 ? 2.236 12.719 -21.109 1 35.84 76 ARG A C 1
ATOM 616 O O . ARG A 1 76 ? 1.938 11.859 -20.281 1 35.84 76 ARG A O 1
ATOM 623 N N . VAL A 1 77 ? 1.378 13.023 -21.969 1 35.59 77 VAL A N 1
ATOM 624 C CA . VAL A 1 77 ? 0.345 12.133 -22.484 1 35.59 77 VAL A CA 1
ATOM 625 C C . VAL A 1 77 ? 0.973 11.109 -23.422 1 35.59 77 VAL A C 1
ATOM 627 O O . VAL A 1 77 ? 1.678 11.469 -24.375 1 35.59 77 VAL A O 1
ATOM 630 N N . ASP A 1 78 ? 1.28 10.008 -22.859 1 34.59 78 ASP A N 1
ATOM 631 C CA . ASP A 1 78 ? 1.595 9.031 -23.891 1 34.59 78 ASP A CA 1
ATOM 632 C C . ASP A 1 78 ? 0.343 8.633 -24.672 1 34.59 78 ASP A C 1
ATOM 634 O O . ASP A 1 78 ? -0.655 8.211 -24.078 1 34.59 78 ASP A O 1
ATOM 638 N N . ASN A 1 79 ? 0.201 8.922 -25.891 1 40.72 79 ASN A N 1
ATOM 639 C CA . ASN A 1 79 ? -0.855 8.742 -26.875 1 40.72 79 ASN A CA 1
ATOM 640 C C . ASN A 1 79 ? -1.32 7.293 -26.953 1 40.72 79 ASN A C 1
ATOM 642 O O . ASN A 1 79 ? -2.494 7.023 -27.219 1 40.72 79 ASN A O 1
ATOM 646 N N . SER A 1 80 ? -0.466 6.418 -27.031 1 43.5 80 SER A N 1
ATOM 647 C CA . SER A 1 80 ? -0.906 5.098 -27.469 1 43.5 80 SER A CA 1
ATOM 648 C C . SER A 1 80 ? -1.764 4.422 -26.406 1 43.5 80 SER A C 1
ATOM 650 O O . SER A 1 80 ? -2.699 3.686 -26.734 1 43.5 80 SER A O 1
ATOM 652 N N . THR A 1 81 ? -1.426 4.527 -25.312 1 47.5 81 THR A N 1
ATOM 653 C CA . THR A 1 81 ? -2.145 3.779 -24.281 1 47.5 81 THR A CA 1
ATOM 654 C C . THR A 1 81 ? -3.139 4.68 -23.547 1 47.5 81 THR A C 1
ATOM 656 O O . THR A 1 81 ? -4.047 4.191 -22.875 1 47.5 81 THR A O 1
ATOM 659 N N . GLY A 1 82 ? -3.256 6.043 -24.031 1 45.97 82 GLY A N 1
ATOM 660 C CA . GLY A 1 82 ? -4.125 7.004 -23.375 1 45.97 82 GLY A CA 1
ATOM 661 C C . GLY A 1 82 ? -3.783 7.223 -21.906 1 45.97 82 GLY A C 1
ATOM 662 O O . GLY A 1 82 ? -4.613 7.707 -21.141 1 45.97 82 GLY A O 1
ATOM 663 N N . ILE A 1 83 ? -2.785 6.543 -21.547 1 47.56 83 ILE A N 1
ATOM 664 C CA . ILE A 1 83 ? -2.406 6.746 -20.156 1 47.56 83 ILE A CA 1
ATOM 665 C C . ILE A 1 83 ? -1.761 8.117 -20 1 47.56 83 ILE A C 1
ATOM 667 O O . ILE A 1 83 ? -0.803 8.453 -20.703 1 47.56 83 ILE A O 1
ATOM 671 N N . ILE A 1 84 ? -2.387 9.102 -19.562 1 44.12 84 ILE A N 1
ATOM 672 C CA . ILE A 1 84 ? -1.859 10.398 -19.156 1 44.12 84 ILE A CA 1
ATOM 673 C C . ILE A 1 84 ? -0.824 10.219 -18.047 1 44.12 84 ILE A C 1
ATOM 675 O O . ILE A 1 84 ? -1.153 9.75 -16.953 1 44.12 84 ILE A O 1
ATOM 679 N N . GLU A 1 85 ? 0.421 9.953 -18.516 1 48.56 85 GLU A N 1
ATOM 680 C CA . GLU A 1 85 ? 1.483 9.859 -17.516 1 48.56 85 GLU A CA 1
ATOM 681 C C . GLU A 1 85 ? 1.877 11.234 -17 1 48.56 85 GLU A C 1
ATOM 683 O O . GLU A 1 85 ? 2.445 12.047 -17.734 1 48.56 85 GLU A O 1
ATOM 688 N N . THR A 1 86 ? 1.2 11.75 -16.047 1 45.34 86 THR A N 1
ATOM 689 C CA . THR A 1 86 ? 1.641 12.977 -15.383 1 45.34 86 THR A CA 1
ATOM 690 C C . THR A 1 86 ? 2.691 12.672 -14.32 1 45.34 86 THR A C 1
ATOM 692 O O . THR A 1 86 ? 2.541 11.719 -13.539 1 45.34 86 THR A O 1
ATOM 695 N N . VAL A 1 87 ? 3.975 13.102 -14.703 1 45.5 87 VAL A N 1
ATOM 696 C CA . VAL A 1 87 ? 5.004 13.047 -13.672 1 45.5 87 VAL A CA 1
ATOM 697 C C . VAL A 1 87 ? 4.801 14.195 -12.68 1 45.5 87 VAL A C 1
ATOM 699 O O . VAL A 1 87 ? 4.77 15.359 -13.078 1 45.5 87 VAL A O 1
ATOM 702 N N . SER A 1 88 ? 4.125 14.031 -11.531 1 46.09 88 SER A N 1
ATOM 703 C CA . SER A 1 88 ? 3.846 15.125 -10.609 1 46.09 88 SER A CA 1
ATOM 704 C C . SER A 1 88 ? 4.691 15.016 -9.344 1 46.09 88 SER A C 1
ATOM 706 O O . SER A 1 88 ? 4.863 13.922 -8.805 1 46.09 88 SER A O 1
ATOM 708 N N . ALA A 1 89 ? 5.492 15.969 -9.109 1 50.19 89 ALA A N 1
ATOM 709 C CA . ALA A 1 89 ? 6.008 16.109 -7.75 1 50.19 89 ALA A CA 1
ATOM 710 C C . ALA A 1 89 ? 4.871 16.312 -6.754 1 50.19 89 ALA A C 1
ATOM 712 O O . ALA A 1 89 ? 3.873 16.969 -7.066 1 50.19 89 ALA A O 1
ATOM 713 N N . LEU A 1 90 ? 4.906 15.469 -5.609 1 49.06 90 LEU A N 1
ATOM 714 C CA . LEU A 1 90 ? 3.891 15.719 -4.59 1 49.06 90 LEU A CA 1
ATOM 715 C C . LEU A 1 90 ? 3.967 17.156 -4.082 1 49.06 90 LEU A C 1
ATOM 717 O O . LEU A 1 90 ? 5.039 17.625 -3.691 1 49.06 90 LEU A O 1
ATOM 721 N N . LYS A 1 91 ? 2.992 17.969 -4.527 1 54.38 91 LYS A N 1
ATOM 722 C CA . LYS A 1 91 ? 2.961 19.297 -3.893 1 54.38 91 LYS A CA 1
ATOM 723 C C . LYS A 1 91 ? 2.906 19.172 -2.373 1 54.38 91 LYS A C 1
ATOM 725 O O . LYS A 1 91 ? 2.309 18.234 -1.842 1 54.38 91 LYS A O 1
ATOM 730 N N . GLU A 1 92 ? 3.861 19.688 -1.713 1 52.94 92 GLU A N 1
ATOM 731 C CA . GLU A 1 92 ? 4.047 19.656 -0.265 1 52.94 92 GLU A CA 1
ATOM 732 C C . GLU A 1 92 ? 2.797 20.156 0.461 1 52.94 92 GLU A C 1
ATOM 734 O O . GLU A 1 92 ? 2.887 20.688 1.568 1 52.94 92 GLU A O 1
ATOM 739 N N . THR A 1 93 ? 1.568 19.953 -0.217 1 53.22 93 THR A N 1
ATOM 740 C CA . THR A 1 93 ? 0.383 20.266 0.574 1 53.22 93 THR A CA 1
ATOM 741 C C . THR A 1 93 ? -0.217 19 1.17 1 53.22 93 THR A C 1
ATOM 743 O O . THR A 1 93 ? -0.166 17.922 0.552 1 53.22 93 THR A O 1
ATOM 746 N N . PRO A 1 94 ? -0.546 19.062 2.387 1 56.38 94 PRO A N 1
ATOM 747 C CA . PRO A 1 94 ? -1.193 17.922 3.041 1 56.38 94 PRO A CA 1
ATOM 748 C C . PRO A 1 94 ? -2.266 17.281 2.17 1 56.38 94 PRO A C 1
ATOM 750 O O . PRO A 1 94 ? -2.422 16.047 2.186 1 56.38 94 PRO A O 1
ATOM 753 N N . ASN A 1 95 ? -2.883 18.125 1.374 1 61.16 95 ASN A N 1
ATOM 754 C CA . ASN A 1 95 ? -3.943 17.594 0.526 1 61.16 95 ASN A CA 1
ATOM 755 C C . ASN A 1 95 ? -3.387 16.688 -0.564 1 61.16 95 ASN A C 1
ATOM 757 O O . ASN A 1 95 ? -3.988 15.656 -0.89 1 61.16 95 ASN A O 1
ATOM 761 N N . ASP A 1 96 ? -2.266 17 -1.004 1 68.75 96 ASP A N 1
ATOM 762 C CA . ASP A 1 96 ? -1.66 16.203 -2.059 1 68.75 96 ASP A CA 1
ATOM 763 C C . ASP A 1 96 ? -1.175 14.852 -1.513 1 68.75 96 ASP A C 1
ATOM 765 O O . ASP A 1 96 ? -1.312 13.82 -2.174 1 68.75 96 ASP A O 1
ATOM 769 N N . TYR A 1 97 ? -0.786 15 -0.296 1 75 97 TYR A N 1
ATOM 770 C CA . TYR A 1 97 ? -0.342 13.781 0.373 1 75 97 TYR A CA 1
ATOM 771 C C . TYR A 1 97 ? -1.503 12.812 0.575 1 75 97 TYR A C 1
ATOM 773 O O . TYR A 1 97 ? -1.403 11.633 0.235 1 75 97 TYR A O 1
ATOM 781 N N . ASP A 1 98 ? -2.566 13.352 1.01 1 81.88 98 ASP A N 1
ATOM 782 C CA . ASP A 1 98 ? -3.748 12.539 1.276 1 81.88 98 ASP A CA 1
ATOM 783 C C . ASP A 1 98 ? -4.332 11.977 -0.018 1 81.88 98 ASP A C 1
ATOM 785 O O . ASP A 1 98 ? -4.758 10.82 -0.062 1 81.88 98 ASP A O 1
ATOM 789 N N . GLU A 1 99 ? -4.273 12.797 -0.999 1 87.06 99 GLU A N 1
ATOM 790 C CA . GLU A 1 99 ? -4.82 12.352 -2.275 1 87.06 99 GLU A CA 1
ATOM 791 C C . GLU A 1 99 ? -3.961 11.242 -2.883 1 87.06 99 GLU A C 1
ATOM 793 O O . GLU A 1 99 ? -4.484 10.289 -3.463 1 87.06 99 GLU A O 1
ATOM 798 N N . ALA A 1 100 ? -2.656 11.453 -2.766 1 88.56 100 ALA A N 1
ATOM 799 C CA . ALA A 1 100 ? -1.756 10.438 -3.305 1 88.56 100 ALA A CA 1
ATOM 800 C C . ALA A 1 100 ? -1.971 9.094 -2.615 1 88.56 100 ALA A C 1
ATOM 802 O O . ALA A 1 100 ? -2.014 8.047 -3.273 1 88.56 100 ALA A O 1
ATOM 803 N N . ILE A 1 101 ? -2.162 9.133 -1.373 1 91.38 101 ILE A N 1
ATOM 804 C CA . ILE A 1 101 ? -2.381 7.906 -0.612 1 91.38 101 ILE A CA 1
ATOM 805 C C . ILE A 1 101 ? -3.744 7.316 -0.962 1 91.38 101 ILE A C 1
ATOM 807 O O . ILE A 1 101 ? -3.881 6.102 -1.119 1 91.38 101 ILE A O 1
ATOM 811 N N . THR A 1 102 ? -4.699 8.164 -1.082 1 93.19 102 THR A N 1
ATOM 812 C CA . THR A 1 102 ? -6.039 7.703 -1.422 1 93.19 102 THR A CA 1
ATOM 813 C C . THR A 1 102 ? -6.051 7.059 -2.805 1 93.19 102 THR A C 1
ATOM 815 O O . THR A 1 102 ? -6.66 6.004 -2.998 1 93.19 102 THR A O 1
ATOM 818 N N . ARG A 1 103 ? -5.371 7.68 -3.764 1 94.56 103 ARG A N 1
ATOM 819 C CA . ARG A 1 103 ? -5.258 7.082 -5.09 1 94.56 103 ARG A CA 1
ATOM 820 C C . ARG A 1 103 ? -4.613 5.703 -5.016 1 94.56 103 ARG A C 1
ATOM 822 O O . ARG A 1 103 ? -5.047 4.773 -5.703 1 94.56 103 ARG A O 1
ATOM 829 N N . TYR A 1 104 ? -3.631 5.633 -4.199 1 95.44 104 TYR A N 1
ATOM 830 C CA . TYR A 1 104 ? -2.92 4.375 -4.016 1 95.44 104 TYR A CA 1
ATOM 831 C C . TYR A 1 104 ? -3.859 3.287 -3.506 1 95.44 104 TYR A C 1
ATOM 833 O O . TYR A 1 104 ? -3.939 2.205 -4.09 1 95.44 104 TYR A O 1
ATOM 841 N N . PHE A 1 105 ? -4.574 3.566 -2.486 1 97 105 PHE A N 1
ATOM 842 C CA . PHE A 1 105 ? -5.43 2.543 -1.896 1 97 105 PHE A CA 1
ATOM 843 C C . PHE A 1 105 ? -6.637 2.264 -2.787 1 97 105 PHE A C 1
ATOM 845 O O . PHE A 1 105 ? -7.117 1.131 -2.852 1 97 105 PHE A O 1
ATOM 852 N N . ALA A 1 106 ? -7.117 3.295 -3.477 1 97.81 106 ALA A N 1
ATOM 853 C CA . ALA A 1 106 ? -8.188 3.068 -4.438 1 97.81 106 ALA A CA 1
ATOM 854 C C . ALA A 1 106 ? -7.746 2.109 -5.539 1 97.81 106 ALA A C 1
ATOM 856 O O . ALA A 1 106 ? -8.484 1.196 -5.914 1 97.81 106 ALA A O 1
ATOM 857 N N . SER A 1 107 ? -6.586 2.375 -6.051 1 97.69 107 SER A N 1
ATOM 858 C CA . SER A 1 107 ? -6.059 1.494 -7.086 1 97.69 107 SER A CA 1
ATOM 859 C C . SER A 1 107 ? -5.871 0.074 -6.562 1 97.69 107 SER A C 1
ATOM 861 O O . SER A 1 107 ? -6.184 -0.895 -7.258 1 97.69 107 SER A O 1
ATOM 863 N N . LYS A 1 108 ? -5.332 -0.013 -5.352 1 97.56 108 LYS A N 1
ATOM 864 C CA . LYS A 1 108 ? -5.137 -1.313 -4.719 1 97.56 108 LYS A CA 1
ATOM 865 C C . LYS A 1 108 ? -6.465 -2.047 -4.547 1 97.56 108 LYS A C 1
ATOM 867 O O . LYS A 1 108 ? -6.551 -3.252 -4.793 1 97.56 108 LYS A O 1
ATOM 872 N N . TYR A 1 109 ? -7.465 -1.338 -4.16 1 98.62 109 TYR A N 1
ATOM 873 C CA . TYR A 1 109 ? -8.805 -1.886 -3.967 1 98.62 109 TYR A CA 1
ATOM 874 C C . TYR A 1 109 ? -9.367 -2.428 -5.277 1 98.62 109 TYR A C 1
ATOM 876 O O . TYR A 1 109 ? -9.836 -3.566 -5.332 1 98.62 109 TYR A O 1
ATOM 884 N N . VAL A 1 110 ? -9.297 -1.664 -6.297 1 98.69 110 VAL A N 1
ATOM 885 C CA . VAL A 1 110 ? -9.883 -2.033 -7.582 1 98.69 110 VAL A CA 1
ATOM 886 C C . VAL A 1 110 ? -9.117 -3.211 -8.18 1 98.69 110 VAL A C 1
ATOM 888 O O . VAL A 1 110 ? -9.719 -4.148 -8.711 1 98.69 110 VAL A O 1
ATOM 891 N N . ARG A 1 111 ? -7.785 -3.178 -8.078 1 98 111 ARG A N 1
ATOM 892 C CA . ARG A 1 111 ? -6.984 -4.273 -8.617 1 98 111 ARG A CA 1
ATOM 893 C C . ARG A 1 111 ? -7.328 -5.59 -7.93 1 98 111 ARG A C 1
ATOM 895 O O . ARG A 1 111 ? -7.48 -6.621 -8.586 1 98 111 ARG A O 1
ATOM 902 N N . ALA A 1 112 ? -7.445 -5.512 -6.621 1 97.69 112 ALA A N 1
ATOM 903 C CA . ALA A 1 112 ? -7.73 -6.719 -5.852 1 97.69 112 ALA A CA 1
ATOM 904 C C . ALA A 1 112 ? -9.156 -7.207 -6.102 1 97.69 112 ALA A C 1
ATOM 906 O O . ALA A 1 112 ? -9.398 -8.414 -6.168 1 97.69 112 ALA A O 1
ATOM 907 N N . ARG A 1 113 ? -10.078 -6.332 -6.227 1 98.19 113 ARG A N 1
ATOM 908 C CA . ARG A 1 113 ? -11.492 -6.684 -6.336 1 98.19 113 ARG A CA 1
ATOM 909 C C . ARG A 1 113 ? -11.828 -7.164 -7.742 1 98.19 113 ARG A C 1
ATOM 911 O O . ARG A 1 113 ? -12.586 -8.117 -7.914 1 98.19 113 ARG A O 1
ATOM 918 N N . GLU A 1 114 ? -11.273 -6.477 -8.742 1 97.62 114 GLU A N 1
ATOM 919 C CA . GLU A 1 114 ? -11.664 -6.734 -10.125 1 97.62 114 GLU A CA 1
ATOM 920 C C . GLU A 1 114 ? -10.711 -7.711 -10.797 1 97.62 114 GLU A C 1
ATOM 922 O O . GLU A 1 114 ? -11 -8.242 -11.875 1 97.62 114 GLU A O 1
ATOM 927 N N . GLY A 1 115 ? -9.555 -7.934 -10.18 1 96.62 115 GLY A N 1
ATOM 928 C CA . GLY A 1 115 ? -8.641 -8.953 -10.672 1 96.62 115 GLY A CA 1
ATOM 929 C C . GLY A 1 115 ? -8.914 -10.328 -10.094 1 96.62 115 GLY A C 1
ATOM 930 O O . GLY A 1 115 ? -9.656 -10.461 -9.125 1 96.62 115 GLY A O 1
ATOM 931 N N . PHE A 1 116 ? -8.25 -11.352 -10.812 1 95.81 116 PHE A N 1
ATOM 932 C CA . PHE A 1 116 ? -8.438 -12.695 -10.273 1 95.81 116 PHE A CA 1
ATOM 933 C C . PHE A 1 116 ? -7.285 -13.609 -10.68 1 95.81 116 PHE A C 1
ATOM 935 O O . PHE A 1 116 ? -6.91 -13.656 -11.852 1 95.81 116 PHE A O 1
ATOM 942 N N . GLN A 1 117 ? -6.801 -14.156 -9.719 1 91.94 117 GLN A N 1
ATOM 943 C CA . GLN A 1 117 ? -5.879 -15.289 -9.797 1 91.94 117 GLN A CA 1
ATOM 944 C C . GLN A 1 117 ? -6.07 -16.234 -8.617 1 91.94 117 GLN A C 1
ATOM 946 O O . GLN A 1 117 ? -6.012 -15.82 -7.461 1 91.94 117 GLN A O 1
ATOM 951 N N . LEU A 1 118 ? -6.25 -17.469 -8.945 1 88.62 118 LEU A N 1
ATOM 952 C CA . LEU A 1 118 ? -6.613 -18.438 -7.91 1 88.62 118 LEU A CA 1
ATOM 953 C C . LEU A 1 118 ? -5.625 -18.375 -6.75 1 88.62 118 LEU A C 1
ATOM 955 O O . LEU A 1 118 ? -6.027 -18.406 -5.586 1 88.62 118 LEU A O 1
ATOM 959 N N . SER A 1 119 ? -4.344 -18.234 -6.977 1 85 119 SER A N 1
ATOM 960 C CA . SER A 1 119 ? -3.322 -18.266 -5.938 1 85 119 SER A CA 1
ATOM 961 C C . SER A 1 119 ? -3.402 -17.031 -5.043 1 85 119 SER A C 1
ATOM 963 O O . SER A 1 119 ? -2.889 -17.047 -3.922 1 85 119 SER A O 1
ATOM 965 N N . GLU A 1 120 ? -4.094 -15.93 -5.543 1 90.19 120 GLU A N 1
ATOM 966 C CA . GLU A 1 120 ? -4.152 -14.688 -4.781 1 90.19 120 GLU A CA 1
ATOM 967 C C . GLU A 1 120 ? -5.566 -14.43 -4.262 1 90.19 120 GLU A C 1
ATOM 969 O O . GLU A 1 120 ? -5.82 -13.391 -3.645 1 90.19 120 GLU A O 1
ATOM 974 N N . ALA A 1 121 ? -6.414 -15.352 -4.512 1 91.81 121 ALA A N 1
ATOM 975 C CA . ALA A 1 121 ? -7.832 -15.117 -4.254 1 91.81 121 ALA A CA 1
ATOM 976 C C . ALA A 1 121 ? -8.078 -14.844 -2.773 1 91.81 121 ALA A C 1
ATOM 978 O O . ALA A 1 121 ? -8.781 -13.891 -2.418 1 91.81 121 ALA A O 1
ATOM 979 N N . GLU A 1 122 ? -7.508 -15.625 -1.923 1 90.69 122 GLU A N 1
ATOM 980 C CA . GLU A 1 122 ? -7.719 -15.461 -0.487 1 90.69 122 GLU A CA 1
ATOM 981 C C . GLU A 1 122 ? -7.156 -14.133 0.005 1 90.69 122 GLU A C 1
ATOM 983 O O . GLU A 1 122 ? -7.812 -13.422 0.772 1 90.69 122 GLU A O 1
ATOM 988 N N . HIS A 1 123 ? -5.945 -13.836 -0.42 1 90.62 123 HIS A N 1
ATOM 989 C CA . HIS A 1 123 ? -5.312 -12.586 -0.025 1 90.62 123 HIS A CA 1
ATOM 990 C C . HIS A 1 123 ? -6.117 -11.383 -0.508 1 90.62 123 HIS A C 1
ATOM 992 O O . HIS A 1 123 ? -6.352 -10.445 0.251 1 90.62 123 HIS A O 1
ATOM 998 N N . ASN A 1 124 ? -6.523 -11.484 -1.759 1 95.38 124 ASN A N 1
ATOM 999 C CA . ASN A 1 124 ? -7.285 -10.375 -2.322 1 95.38 124 ASN A CA 1
ATOM 1000 C C . ASN A 1 124 ? -8.633 -10.211 -1.624 1 95.38 124 ASN A C 1
ATOM 1002 O O . ASN A 1 124 ? -9.102 -9.086 -1.418 1 95.38 124 ASN A O 1
ATOM 1006 N N . PHE A 1 125 ? -9.234 -11.32 -1.305 1 95.75 125 PHE A N 1
ATOM 1007 C CA . PHE A 1 125 ? -10.5 -11.258 -0.586 1 95.75 125 PHE A CA 1
ATOM 1008 C C . PHE A 1 125 ? -10.328 -10.562 0.761 1 95.75 125 PHE A C 1
ATOM 1010 O O . PHE A 1 125 ? -11.117 -9.688 1.122 1 95.75 125 PHE A O 1
ATOM 1017 N N . ARG A 1 126 ? -9.336 -10.906 1.475 1 94.44 126 ARG A N 1
ATOM 1018 C CA . ARG A 1 126 ? -9.047 -10.297 2.77 1 94.44 126 ARG A CA 1
ATOM 1019 C C . ARG A 1 126 ? -8.766 -8.805 2.623 1 94.44 126 ARG A C 1
ATOM 1021 O O . ARG A 1 126 ? -9.258 -7.992 3.406 1 94.44 126 ARG A O 1
ATOM 1028 N N . LEU A 1 127 ? -7.953 -8.5 1.667 1 96.62 127 LEU A N 1
ATOM 1029 C CA . LEU A 1 127 ? -7.594 -7.109 1.419 1 96.62 127 LEU A CA 1
ATOM 1030 C C . LEU A 1 127 ? -8.836 -6.27 1.147 1 96.62 127 LEU A C 1
ATOM 1032 O O . LEU A 1 127 ? -9.055 -5.242 1.796 1 96.62 127 LEU A O 1
ATOM 1036 N N . VAL A 1 128 ? -9.688 -6.723 0.197 1 98.06 128 VAL A N 1
ATOM 1037 C CA . VAL A 1 128 ? -10.891 -5.977 -0.164 1 98.06 128 VAL A CA 1
ATOM 1038 C C . VAL A 1 128 ? -11.82 -5.879 1.044 1 98.06 128 VAL A C 1
ATOM 1040 O O . VAL A 1 128 ? -12.406 -4.828 1.297 1 98.06 128 VAL A O 1
ATOM 1043 N N . SER A 1 129 ? -11.883 -6.941 1.788 1 96.5 129 SER A N 1
ATOM 1044 C CA . SER A 1 129 ? -12.727 -6.945 2.977 1 96.5 129 SER A CA 1
ATOM 1045 C C . SER A 1 129 ? -12.242 -5.93 4.004 1 96.5 129 SER A C 1
ATOM 1047 O O . SER A 1 129 ? -13.039 -5.176 4.566 1 96.5 129 SER A O 1
ATOM 1049 N N . LEU A 1 130 ? -10.977 -5.867 4.238 1 93.81 130 LEU A N 1
ATOM 1050 C CA . LEU A 1 130 ? -10.398 -4.969 5.234 1 93.81 130 LEU A CA 1
ATOM 1051 C C . LEU A 1 130 ? -10.547 -3.514 4.805 1 93.81 130 LEU A C 1
ATOM 1053 O O . LEU A 1 130 ? -10.633 -2.619 5.648 1 93.81 130 LEU A O 1
ATOM 1057 N N . LEU A 1 131 ? -10.641 -3.254 3.514 1 97.5 131 LEU A N 1
ATOM 1058 C CA . LEU A 1 131 ? -10.727 -1.894 2.994 1 97.5 131 LEU A CA 1
ATOM 1059 C C . LEU A 1 131 ? -12.18 -1.502 2.742 1 97.5 131 LEU A C 1
ATOM 1061 O O . LEU A 1 131 ? -12.453 -0.444 2.17 1 97.5 131 LEU A O 1
ATOM 1065 N N . SER A 1 132 ? -13.094 -2.373 3.127 1 96.94 132 SER A N 1
ATOM 1066 C CA . SER A 1 132 ? -14.516 -2.105 2.918 1 96.94 132 SER A CA 1
ATOM 1067 C C . SER A 1 132 ? -15.242 -1.916 4.246 1 96.94 132 SER A C 1
ATOM 1069 O O . SER A 1 132 ? -14.898 -2.549 5.246 1 96.94 132 SER A O 1
ATOM 1071 N N . SER A 1 133 ? -16.25 -1.016 4.195 1 94.5 133 SER A N 1
ATOM 1072 C CA . SER A 1 133 ? -17.141 -0.908 5.34 1 94.5 133 SER A CA 1
ATOM 1073 C C . SER A 1 133 ? -17.938 -2.197 5.547 1 94.5 133 SER A C 1
ATOM 1075 O O . SER A 1 133 ? -18.047 -3.018 4.633 1 94.5 133 SER A O 1
ATOM 1077 N N . PRO A 1 134 ? -18.484 -2.359 6.715 1 92.5 134 PRO A N 1
ATOM 1078 C CA . PRO A 1 134 ? -19.203 -3.598 6.992 1 92.5 134 PRO A CA 1
ATOM 1079 C C . PRO A 1 134 ? -20.328 -3.867 5.98 1 92.5 134 PRO A C 1
ATOM 1081 O O . PRO A 1 134 ? -20.484 -5.004 5.527 1 92.5 134 PRO A O 1
ATOM 1084 N N . GLU A 1 135 ? -21.062 -2.842 5.594 1 95.75 135 GLU A N 1
ATOM 1085 C CA . GLU A 1 135 ? -22.125 -3.018 4.613 1 95.75 135 GLU A CA 1
ATOM 1086 C C . GLU A 1 135 ? -21.562 -3.432 3.254 1 95.75 135 GLU A C 1
ATOM 1088 O O . GLU A 1 135 ? -22.109 -4.336 2.607 1 95.75 135 GLU A O 1
ATOM 1093 N N . GLU A 1 136 ? -20.5 -2.771 2.854 1 97.69 136 GLU A N 1
ATOM 1094 C CA . GLU A 1 136 ? -19.891 -3.09 1.569 1 97.69 136 GLU A CA 1
ATOM 1095 C C . GLU A 1 136 ? -19.188 -4.441 1.616 1 97.69 136 GLU A C 1
ATOM 1097 O O . GLU A 1 136 ? -19.109 -5.145 0.607 1 97.69 136 GLU A O 1
ATOM 1102 N N . GLN A 1 137 ? -18.688 -4.84 2.768 1 96.12 137 GLN A N 1
ATOM 1103 C CA . GLN A 1 137 ? -18.094 -6.164 2.949 1 96.12 137 GLN A CA 1
ATOM 1104 C C . GLN A 1 137 ? -19.125 -7.262 2.658 1 96.12 137 GLN A C 1
ATOM 1106 O O . GLN A 1 137 ? -18.797 -8.25 1.996 1 96.12 137 GLN A O 1
ATOM 1111 N N . SER A 1 138 ? -20.266 -6.988 3.135 1 95.94 138 SER A N 1
ATOM 1112 C CA . SER A 1 138 ? -21.328 -7.969 2.943 1 95.94 138 SER A CA 1
ATOM 1113 C C . SER A 1 138 ? -21.734 -8.07 1.475 1 95.94 138 SER A C 1
ATOM 1115 O O . SER A 1 138 ? -21.906 -9.172 0.948 1 95.94 138 SER A O 1
ATOM 1117 N N . ARG A 1 139 ? -21.844 -6.961 0.842 1 97.19 139 ARG A N 1
ATOM 1118 C CA . ARG A 1 139 ? -22.156 -6.961 -0.582 1 97.19 139 ARG A CA 1
ATOM 1119 C C . ARG A 1 139 ? -21.078 -7.664 -1.388 1 97.19 139 ARG A C 1
ATOM 1121 O O . ARG A 1 139 ? -21.375 -8.453 -2.287 1 97.19 139 ARG A O 1
ATOM 1128 N N . PHE A 1 140 ? -19.906 -7.41 -1.042 1 98 140 PHE A N 1
ATOM 1129 C CA . PHE A 1 140 ? -18.766 -8.008 -1.724 1 98 140 PHE A CA 1
ATOM 1130 C C . PHE A 1 140 ? -18.75 -9.523 -1.521 1 98 140 PHE A C 1
ATOM 1132 O O . PHE A 1 140 ? -18.562 -10.273 -2.475 1 98 140 PHE A O 1
ATOM 1139 N N . ALA A 1 141 ? -18.953 -9.891 -0.265 1 96.31 141 ALA A N 1
ATOM 1140 C CA . ALA A 1 141 ? -18.922 -11.312 0.058 1 96.31 141 ALA A CA 1
ATOM 1141 C C . ALA A 1 141 ? -20.016 -12.062 -0.709 1 96.31 141 ALA A C 1
ATOM 1143 O O . ALA A 1 141 ? -19.781 -13.172 -1.199 1 96.31 141 ALA A O 1
ATOM 1144 N N . LYS A 1 142 ? -21.141 -11.477 -0.833 1 95.44 142 LYS A N 1
ATOM 1145 C CA . LYS A 1 142 ? -22.234 -12.102 -1.572 1 95.44 142 LYS A CA 1
ATOM 1146 C C . LYS A 1 142 ? -21.891 -12.219 -3.055 1 95.44 142 LYS A C 1
ATOM 1148 O O . LYS A 1 142 ? -22.156 -13.258 -3.672 1 95.44 142 LYS A O 1
ATOM 1153 N N . TRP A 1 143 ? -21.297 -11.203 -3.568 1 96.31 143 TRP A N 1
ATOM 1154 C CA . TRP A 1 143 ? -20.906 -11.195 -4.977 1 96.31 143 TRP A CA 1
ATOM 1155 C C . TRP A 1 143 ? -19.797 -12.203 -5.246 1 96.31 143 TRP A C 1
ATOM 1157 O O . TRP A 1 143 ? -19.812 -12.891 -6.27 1 96.31 143 TRP A O 1
ATOM 1167 N N . TYR A 1 144 ? -18.922 -12.359 -4.293 1 95.88 144 TYR A N 1
ATOM 1168 C CA . TYR A 1 144 ? -17.734 -13.18 -4.461 1 95.88 144 TYR A CA 1
ATOM 1169 C C . TYR A 1 144 ? -18.031 -14.641 -4.129 1 95.88 144 TYR A C 1
ATOM 1171 O O . TYR A 1 144 ? -17.219 -15.523 -4.434 1 95.88 144 TYR A O 1
ATOM 1179 N N . ALA A 1 145 ? -19.141 -14.922 -3.633 1 92.69 145 ALA A N 1
ATOM 1180 C CA . ALA A 1 145 ? -19.484 -16.25 -3.141 1 92.69 145 ALA A CA 1
ATOM 1181 C C . ALA A 1 145 ? -19.516 -17.266 -4.277 1 92.69 145 ALA A C 1
ATOM 1183 O O . ALA A 1 145 ? -19.891 -16.938 -5.406 1 92.69 145 ALA A O 1
ATOM 1184 N N . GLY A 1 146 ? -19.125 -18.469 -3.949 1 91.12 146 GLY A N 1
ATOM 1185 C CA . GLY A 1 146 ? -19.062 -19.547 -4.926 1 91.12 146 GLY A CA 1
ATOM 1186 C C . GLY A 1 146 ? -20.422 -19.891 -5.512 1 91.12 146 GLY A C 1
ATOM 1187 O O . GLY A 1 146 ? -20.5 -20.406 -6.633 1 91.12 146 GLY A O 1
ATOM 1188 N N . ASN A 1 147 ? -21.422 -19.656 -4.805 1 92.94 147 ASN A N 1
ATOM 1189 C CA . ASN A 1 147 ? -22.766 -20 -5.281 1 92.94 147 ASN A CA 1
ATOM 1190 C C . ASN A 1 147 ? -23.297 -18.938 -6.246 1 92.94 147 ASN A C 1
ATOM 1192 O O . ASN A 1 147 ? -24.359 -19.125 -6.852 1 92.94 147 ASN A O 1
ATOM 1196 N N . ASN A 1 148 ? -22.688 -17.797 -6.375 1 93.69 148 ASN A N 1
ATOM 1197 C CA . ASN A 1 148 ? -23.031 -16.781 -7.363 1 93.69 148 ASN A CA 1
ATOM 1198 C C . ASN A 1 148 ? -22.391 -17.078 -8.711 1 93.69 148 ASN A C 1
ATOM 1200 O O . ASN A 1 148 ? -21.172 -17.109 -8.836 1 93.69 148 ASN A O 1
ATOM 1204 N N . PRO A 1 149 ? -23.172 -17.297 -9.734 1 94.44 149 PRO A N 1
ATOM 1205 C CA . PRO A 1 149 ? -22.625 -17.609 -11.055 1 94.44 149 PRO A CA 1
ATOM 1206 C C . PRO A 1 149 ? -21.781 -16.469 -11.625 1 94.44 149 PRO A C 1
ATOM 1208 O O . PRO A 1 149 ? -20.906 -16.703 -12.461 1 94.44 149 PRO A O 1
ATOM 1211 N N . GLU A 1 150 ? -22 -15.266 -11.18 1 93.19 150 GLU A N 1
ATOM 1212 C CA . GLU A 1 150 ? -21.281 -14.102 -11.68 1 93.19 150 GLU A CA 1
ATOM 1213 C C . GLU A 1 150 ? -20.047 -13.82 -10.844 1 93.19 150 GLU A C 1
ATOM 1215 O O . GLU A 1 150 ? -19.328 -12.844 -11.086 1 93.19 150 GLU A O 1
ATOM 1220 N N . SER A 1 151 ? -19.797 -14.742 -9.922 1 94.88 151 SER A N 1
ATOM 1221 C CA . SER A 1 151 ? -18.625 -14.578 -9.078 1 94.88 151 SER A CA 1
ATOM 1222 C C . SER A 1 151 ? -17.344 -14.742 -9.883 1 94.88 151 SER A C 1
ATOM 1224 O O . SER A 1 151 ? -17.25 -15.617 -10.75 1 94.88 151 SER A O 1
ATOM 1226 N N . PRO A 1 152 ? -16.328 -13.93 -9.625 1 95.12 152 PRO A N 1
ATOM 1227 C CA . PRO A 1 152 ? -15.039 -14.117 -10.289 1 95.12 152 PRO A CA 1
ATOM 1228 C C . PRO A 1 152 ? -14.477 -15.516 -10.102 1 95.12 152 PRO A C 1
ATOM 1230 O O . PRO A 1 152 ? -13.758 -16.016 -10.969 1 95.12 152 PRO A O 1
ATOM 1233 N N . GLN A 1 153 ? -14.828 -16.188 -9.047 1 92.88 153 GLN A N 1
ATOM 1234 C CA . GLN A 1 153 ? -14.367 -17.547 -8.781 1 92.88 153 GLN A CA 1
ATOM 1235 C C . GLN A 1 153 ? -14.906 -18.516 -9.82 1 92.88 153 GLN A C 1
ATOM 1237 O O . GLN A 1 153 ? -14.266 -19.531 -10.125 1 92.88 153 GLN A O 1
ATOM 1242 N N . ASN A 1 154 ? -16.078 -18.219 -10.289 1 93.62 154 ASN A N 1
ATOM 1243 C CA . ASN A 1 154 ? -16.734 -19.094 -11.266 1 93.62 154 ASN A CA 1
ATOM 1244 C C . ASN A 1 154 ? -16.422 -18.656 -12.695 1 93.62 154 ASN A C 1
ATOM 1246 O O . ASN A 1 154 ? -16.109 -19.5 -13.547 1 93.62 154 ASN A O 1
ATOM 1250 N N . ILE A 1 155 ? -16.438 -17.344 -12.906 1 93.44 155 ILE A N 1
ATOM 1251 C CA . ILE A 1 155 ? -16.266 -16.828 -14.258 1 93.44 155 ILE A CA 1
ATOM 1252 C C . ILE A 1 155 ? -14.805 -16.969 -14.688 1 93.44 155 ILE A C 1
ATOM 1254 O O . ILE A 1 155 ? -14.516 -17.25 -15.859 1 93.44 155 ILE A O 1
ATOM 1258 N N . TYR A 1 156 ? -13.859 -16.906 -13.719 1 93.5 156 TYR A N 1
ATOM 1259 C CA . TYR A 1 156 ? -12.438 -16.922 -14.062 1 93.5 156 TYR A CA 1
ATOM 1260 C C . TYR A 1 156 ? -11.773 -18.203 -13.539 1 93.5 156 TYR A C 1
ATOM 1262 O O . TYR A 1 156 ? -10.562 -18.219 -13.328 1 93.5 156 TYR A O 1
ATOM 1270 N N . GLN A 1 157 ? -12.375 -19.234 -13.148 1 86.25 157 GLN A N 1
ATOM 1271 C CA . GLN A 1 157 ? -11.883 -20.438 -12.5 1 86.25 157 GLN A CA 1
ATOM 1272 C C . GLN A 1 157 ? -10.578 -20.922 -13.133 1 86.25 157 GLN A C 1
ATOM 1274 O O . GLN A 1 157 ? -9.641 -21.297 -12.438 1 86.25 157 GLN A O 1
ATOM 1279 N N . ASN A 1 158 ? -10.352 -20.844 -14.453 1 87.12 158 ASN A N 1
ATOM 1280 C CA . ASN A 1 158 ? -9.125 -21.281 -15.102 1 87.12 158 ASN A CA 1
ATOM 1281 C C . ASN A 1 158 ? -8.484 -20.172 -15.922 1 87.12 158 ASN A C 1
ATOM 1283 O O . ASN A 1 158 ? -7.801 -20.438 -16.906 1 87.12 158 ASN A O 1
ATOM 1287 N N . MET A 1 159 ? -8.727 -19.016 -15.383 1 93.25 159 MET A N 1
ATOM 1288 C CA . MET A 1 159 ? -8.219 -17.859 -16.109 1 93.25 159 MET A CA 1
ATOM 1289 C C . MET A 1 159 ? -7.535 -16.875 -15.148 1 93.25 159 MET A C 1
ATOM 1291 O O . MET A 1 159 ? -7.555 -17.078 -13.93 1 93.25 159 MET A O 1
ATOM 1295 N N . ILE A 1 160 ? -6.789 -16.031 -15.719 1 93.44 160 ILE A N 1
ATOM 1296 C CA . ILE A 1 160 ? -6.172 -14.945 -14.969 1 93.44 160 ILE A CA 1
ATOM 1297 C C . ILE A 1 160 ? -6.695 -13.609 -15.477 1 93.44 160 ILE A C 1
ATOM 1299 O O . ILE A 1 160 ? -6.633 -13.328 -16.688 1 93.44 160 ILE A O 1
ATOM 1303 N N . ALA A 1 161 ? -7.273 -12.938 -14.602 1 95.88 161 ALA A N 1
ATOM 1304 C CA . ALA A 1 161 ? -7.738 -11.586 -14.906 1 95.88 161 ALA A CA 1
ATOM 1305 C C . ALA A 1 161 ? -6.844 -10.539 -14.258 1 95.88 161 ALA A C 1
ATOM 1307 O O . ALA A 1 161 ? -6.746 -10.477 -13.023 1 95.88 161 ALA A O 1
ATOM 1308 N N . THR A 1 162 ? -6.211 -9.758 -15.102 1 95.5 162 THR A N 1
ATOM 1309 C CA . THR A 1 162 ? -5.32 -8.711 -14.609 1 95.5 162 THR A CA 1
ATOM 1310 C C . THR A 1 162 ? -5.902 -7.328 -14.883 1 95.5 162 THR A C 1
ATOM 1312 O O . THR A 1 162 ? -6.441 -7.078 -15.961 1 95.5 162 THR A O 1
ATOM 1315 N N . VAL A 1 163 ? -5.777 -6.469 -13.867 1 96.56 163 VAL A N 1
ATOM 1316 C CA . VAL A 1 163 ? -6.336 -5.125 -13.953 1 96.56 163 VAL A CA 1
ATOM 1317 C C . VAL A 1 163 ? -5.215 -4.109 -14.164 1 96.56 163 VAL A C 1
ATOM 1319 O O . VAL A 1 163 ? -4.223 -4.117 -13.438 1 96.56 163 VAL A O 1
ATOM 1322 N N . THR A 1 164 ? -5.391 -3.309 -15.188 1 94.31 164 THR A N 1
ATOM 1323 C CA . THR A 1 164 ? -4.477 -2.201 -15.43 1 94.31 164 THR A CA 1
ATOM 1324 C C . THR A 1 164 ? -5.199 -0.863 -15.305 1 94.31 164 THR A C 1
ATOM 1326 O O . THR A 1 164 ? -6.18 -0.614 -16 1 94.31 164 THR A O 1
ATOM 1329 N N . ILE A 1 165 ? -4.719 -0.03 -14.391 1 95.12 165 ILE A N 1
ATOM 1330 C CA . ILE A 1 165 ? -5.359 1.252 -14.117 1 95.12 165 ILE A CA 1
ATOM 1331 C C . ILE A 1 165 ? -4.957 2.268 -15.18 1 95.12 165 ILE A C 1
ATOM 1333 O O . ILE A 1 165 ? -3.77 2.432 -15.477 1 95.12 165 ILE A O 1
ATOM 1337 N N . LYS A 1 166 ? -5.906 2.914 -15.711 1 90.31 166 LYS A N 1
ATOM 1338 C CA . LYS A 1 166 ? -5.672 3.949 -16.719 1 90.31 166 LYS A CA 1
ATOM 1339 C C . LYS A 1 166 ? -5.652 5.336 -16.078 1 90.31 166 LYS A C 1
ATOM 1341 O O . LYS A 1 166 ? -4.766 6.145 -16.375 1 90.31 166 LYS A O 1
ATOM 1346 N N . SER A 1 167 ? -6.691 5.566 -15.281 1 90.88 167 SER A N 1
ATOM 1347 C CA . SER A 1 167 ? -6.777 6.879 -14.648 1 90.88 167 SER A CA 1
ATOM 1348 C C . SER A 1 167 ? -7.605 6.82 -13.367 1 90.88 167 SER A C 1
ATOM 1350 O O . SER A 1 167 ? -8.453 5.941 -13.211 1 90.88 167 SER A O 1
ATOM 1352 N N . ILE A 1 168 ? -7.219 7.699 -12.484 1 93.31 168 ILE A N 1
ATOM 1353 C CA . ILE A 1 168 ? -7.961 7.895 -11.242 1 93.31 168 ILE A CA 1
ATOM 1354 C C . ILE A 1 168 ? -8.312 9.375 -11.078 1 93.31 168 ILE A C 1
ATOM 1356 O O . ILE A 1 168 ? -7.434 10.234 -11.156 1 93.31 168 ILE A O 1
ATOM 1360 N N . SER A 1 169 ? -9.641 9.648 -10.852 1 93 169 SER A N 1
ATOM 1361 C CA . SER A 1 169 ? -10.102 11.023 -10.711 1 93 169 SER A CA 1
ATOM 1362 C C . SER A 1 169 ? -11.008 11.18 -9.492 1 93 169 SER A C 1
ATOM 1364 O O . SER A 1 169 ? -11.836 10.312 -9.219 1 93 169 SER A O 1
ATOM 1366 N N . PHE A 1 170 ? -10.766 12.258 -8.789 1 90.06 170 PHE A N 1
ATOM 1367 C CA . PHE A 1 170 ? -11.664 12.594 -7.688 1 90.06 170 PHE A CA 1
ATOM 1368 C C . PHE A 1 170 ? -12.875 13.367 -8.195 1 90.06 170 PHE A C 1
ATOM 1370 O O . PHE A 1 170 ? -12.742 14.453 -8.758 1 90.06 170 PHE A O 1
ATOM 1377 N N . LEU A 1 171 ? -14.047 12.766 -8.031 1 92.44 171 LEU A N 1
ATOM 1378 C CA . LEU A 1 171 ? -15.281 13.422 -8.445 1 92.44 171 LEU A CA 1
ATOM 1379 C C . LEU A 1 171 ? -15.789 14.367 -7.352 1 92.44 171 LEU A C 1
ATOM 1381 O O . LEU A 1 171 ? -16.453 15.359 -7.641 1 92.44 171 LEU A O 1
ATOM 1385 N N . SER A 1 172 ? -15.57 14.07 -6.125 1 91.62 172 SER A N 1
ATOM 1386 C CA . SER A 1 172 ? -15.812 14.867 -4.926 1 91.62 172 SER A CA 1
ATOM 1387 C C . SER A 1 172 ? -14.812 14.523 -3.824 1 91.62 172 SER A C 1
ATOM 1389 O O . SER A 1 172 ? -13.852 13.797 -4.059 1 91.62 172 SER A O 1
ATOM 1391 N N . LYS A 1 173 ? -15 15.078 -2.637 1 88.56 173 LYS A N 1
ATOM 1392 C CA . LYS A 1 173 ? -14.07 14.875 -1.529 1 88.56 173 LYS A CA 1
ATOM 1393 C C . LYS A 1 173 ? -14.047 13.406 -1.094 1 88.56 173 LYS A C 1
ATOM 1395 O O . LYS A 1 173 ? -13.023 12.914 -0.611 1 88.56 173 LYS A O 1
ATOM 1400 N N . ASP A 1 174 ? -15.164 12.688 -1.345 1 92.75 174 ASP A N 1
ATOM 1401 C CA . ASP A 1 174 ? -15.25 11.312 -0.845 1 92.75 174 ASP A CA 1
ATOM 1402 C C . ASP A 1 174 ? -15.625 10.344 -1.963 1 92.75 174 ASP A C 1
ATOM 1404 O O . ASP A 1 174 ? -16.062 9.219 -1.698 1 92.75 174 ASP A O 1
ATOM 1408 N N . LEU A 1 175 ? -15.547 10.844 -3.207 1 95.94 175 LEU A N 1
ATOM 1409 C CA . LEU A 1 175 ? -15.953 10.055 -4.363 1 95.94 175 LEU A CA 1
ATOM 1410 C C . LEU A 1 175 ? -14.836 9.977 -5.395 1 95.94 175 LEU A C 1
ATOM 1412 O O . LEU A 1 175 ? -14.312 11.008 -5.832 1 95.94 175 LEU A O 1
ATOM 1416 N N . ILE A 1 176 ? -14.484 8.734 -5.812 1 97.06 176 ILE A N 1
ATOM 1417 C CA . ILE A 1 176 ? -13.367 8.531 -6.73 1 97.06 176 ILE A CA 1
ATOM 1418 C C . ILE A 1 176 ? -13.828 7.688 -7.918 1 97.06 176 ILE A C 1
ATOM 1420 O O . ILE A 1 176 ? -14.617 6.75 -7.758 1 97.06 176 ILE A O 1
ATOM 1424 N N . GLN A 1 177 ? -13.344 8.086 -9.031 1 96.69 177 GLN A N 1
ATOM 1425 C CA . GLN A 1 177 ? -13.547 7.316 -10.25 1 96.69 177 GLN A CA 1
ATOM 1426 C C . GLN A 1 177 ? -12.242 6.668 -10.719 1 96.69 177 GLN A C 1
ATOM 1428 O O . GLN A 1 177 ? -11.211 7.336 -10.797 1 96.69 177 GLN A O 1
ATOM 1433 N N . VAL A 1 178 ? -12.297 5.402 -10.984 1 97.25 178 VAL A N 1
ATOM 1434 C CA . VAL A 1 178 ? -11.141 4.66 -11.469 1 97.25 178 VAL A CA 1
ATOM 1435 C C . VAL A 1 178 ? -11.453 4.039 -12.828 1 97.25 178 VAL A C 1
ATOM 1437 O O . VAL A 1 178 ? -12.375 3.225 -12.945 1 97.25 178 VAL A O 1
ATOM 1440 N N . ARG A 1 179 ? -10.688 4.426 -13.805 1 95.31 179 ARG A N 1
ATOM 1441 C CA . ARG A 1 179 ? -10.781 3.809 -15.125 1 95.31 179 ARG A CA 1
ATOM 1442 C C . ARG A 1 179 ? -9.672 2.781 -15.328 1 95.31 179 ARG A C 1
ATOM 1444 O O . ARG A 1 179 ? -8.508 3.039 -15 1 95.31 179 ARG A O 1
ATOM 1451 N N . TYR A 1 180 ? -10.117 1.64 -15.828 1 95.62 180 TYR A N 1
ATOM 1452 C CA . TYR A 1 180 ? -9.148 0.562 -15.992 1 95.62 180 TYR A CA 1
ATOM 1453 C C . TYR A 1 180 ? -9.57 -0.395 -17.094 1 95.62 180 TYR A C 1
ATOM 1455 O O . TYR A 1 180 ? -10.695 -0.316 -17.594 1 95.62 180 TYR A O 1
ATOM 1463 N N . TYR A 1 181 ? -8.633 -1.2 -17.469 1 95.12 181 TYR A N 1
ATOM 1464 C CA . TYR A 1 181 ? -9.023 -2.305 -18.344 1 95.12 181 TYR A CA 1
ATOM 1465 C C . TYR A 1 181 ? -8.562 -3.641 -17.766 1 95.12 181 TYR A C 1
ATOM 1467 O O . TYR A 1 181 ? -7.582 -3.701 -17.016 1 95.12 181 TYR A O 1
ATOM 1475 N N . LYS A 1 182 ? -9.359 -4.633 -18.062 1 96.12 182 LYS A N 1
ATOM 1476 C CA . LYS A 1 182 ? -9.102 -5.996 -17.625 1 96.12 182 LYS A CA 1
ATOM 1477 C C . LYS A 1 182 ? -8.578 -6.859 -18.766 1 96.12 182 LYS A C 1
ATOM 1479 O O . LYS A 1 182 ? -9.125 -6.836 -19.875 1 96.12 182 LYS A O 1
ATOM 1484 N N . THR A 1 183 ? -7.492 -7.508 -18.547 1 95.44 183 THR A N 1
ATOM 1485 C CA . THR A 1 183 ? -6.957 -8.5 -19.469 1 95.44 183 THR A CA 1
ATOM 1486 C C . THR A 1 183 ? -7.184 -9.914 -18.938 1 95.44 183 THR A C 1
ATOM 1488 O O . THR A 1 183 ? -6.617 -10.297 -17.922 1 95.44 183 THR A O 1
ATOM 1491 N N . VAL A 1 184 ? -8.031 -10.641 -19.625 1 95.38 184 VAL A N 1
ATOM 1492 C CA . VAL A 1 184 ? -8.336 -12.016 -19.219 1 95.38 184 VAL A CA 1
ATOM 1493 C C . VAL A 1 184 ? -7.594 -12.992 -20.125 1 95.38 184 VAL A C 1
ATOM 1495 O O . VAL A 1 184 ? -7.789 -12.992 -21.344 1 95.38 184 VAL A O 1
ATOM 1498 N N . ARG A 1 185 ? -6.742 -13.703 -19.469 1 93.88 185 ARG A N 1
ATOM 1499 C CA . ARG A 1 185 ? -5.969 -14.703 -20.203 1 93.88 185 ARG A CA 1
ATOM 1500 C C . ARG A 1 185 ? -6.496 -16.109 -19.938 1 93.88 185 ARG A C 1
ATOM 1502 O O . ARG A 1 185 ? -6.621 -16.516 -18.781 1 93.88 185 ARG A O 1
ATOM 1509 N N . GLU A 1 186 ? -6.742 -16.766 -21 1 88.56 186 GLU A N 1
ATOM 1510 C CA . GLU A 1 186 ? -7.23 -18.141 -20.922 1 88.56 186 GLU A CA 1
ATOM 1511 C C . GLU A 1 186 ? -6.082 -19.141 -20.984 1 88.56 186 GLU A C 1
ATOM 1513 O O . GLU A 1 186 ? -4.918 -18.766 -21.109 1 88.56 186 GLU A O 1
ATOM 1518 N N . LEU A 1 187 ? -6.426 -20.453 -20.766 1 82.25 187 LEU A N 1
ATOM 1519 C CA . LEU A 1 187 ? -5.441 -21.531 -20.797 1 82.25 187 LEU A CA 1
ATOM 1520 C C . LEU A 1 187 ? -4.766 -21.609 -22.156 1 82.25 187 LEU A C 1
ATOM 1522 O O . LEU A 1 187 ? -3.572 -21.906 -22.25 1 82.25 187 LEU A O 1
ATOM 1526 N N . ASN A 1 188 ? -5.492 -21.219 -23.219 1 82.44 188 ASN A N 1
ATOM 1527 C CA . ASN A 1 188 ? -4.941 -21.281 -24.562 1 82.44 188 ASN A CA 1
ATOM 1528 C C . ASN A 1 188 ? -4.207 -20 -24.938 1 82.44 188 ASN A C 1
ATOM 1530 O O . ASN A 1 188 ? -3.98 -19.719 -26.109 1 82.44 188 ASN A O 1
ATOM 1534 N N . ASP A 1 189 ? -3.959 -19.156 -23.953 1 81.31 189 ASP A N 1
ATOM 1535 C CA . ASP A 1 189 ? -3.172 -17.938 -24.078 1 81.31 189 ASP A CA 1
ATOM 1536 C C . ASP A 1 189 ? -3.93 -16.859 -24.859 1 81.31 189 ASP A C 1
ATOM 1538 O O . ASP A 1 189 ? -3.332 -15.898 -25.344 1 81.31 189 ASP A O 1
ATOM 1542 N N . LYS A 1 190 ? -5.199 -17.188 -25.172 1 90.69 190 LYS A N 1
ATOM 1543 C CA . LYS A 1 190 ? -6.031 -16.125 -25.75 1 90.69 190 LYS A CA 1
ATOM 1544 C C . LYS A 1 190 ? -6.328 -15.039 -24.734 1 90.69 190 LYS A C 1
ATOM 1546 O O . LYS A 1 190 ? -6.645 -15.336 -23.578 1 90.69 190 LYS A O 1
ATOM 1551 N N . GLU A 1 191 ? -6.113 -13.797 -25.109 1 91.94 191 GLU A N 1
ATOM 1552 C CA . GLU A 1 191 ? -6.328 -12.664 -24.219 1 91.94 191 GLU A CA 1
ATOM 1553 C C . GLU A 1 191 ? -7.52 -11.82 -24.688 1 91.94 191 GLU A C 1
ATOM 1555 O O . GLU A 1 191 ? -7.676 -11.555 -25.875 1 91.94 191 GLU A O 1
ATOM 1560 N N . ASN A 1 192 ? -8.406 -11.562 -23.797 1 93.06 192 ASN A N 1
ATOM 1561 C CA . ASN A 1 192 ? -9.531 -10.656 -24.031 1 93.06 192 ASN A CA 1
ATOM 1562 C C . ASN A 1 192 ? -9.43 -9.406 -23.141 1 93.06 192 ASN A C 1
ATOM 1564 O O . ASN A 1 192 ? -9.203 -9.508 -21.938 1 93.06 192 ASN A O 1
ATOM 1568 N N . ILE A 1 193 ? -9.562 -8.242 -23.828 1 94 193 ILE A N 1
ATOM 1569 C CA . ILE A 1 193 ? -9.438 -6.98 -23.109 1 94 193 ILE A CA 1
ATOM 1570 C C . ILE A 1 193 ? -10.789 -6.285 -23.047 1 94 193 ILE A C 1
ATOM 1572 O O . ILE A 1 193 ? -11.516 -6.238 -24.047 1 94 193 ILE A O 1
ATOM 1576 N N . SER A 1 194 ? -11.164 -5.84 -21.875 1 95.06 194 SER A N 1
ATOM 1577 C CA . SER A 1 194 ? -12.375 -5.055 -21.688 1 95.06 194 SER A CA 1
ATOM 1578 C C . SER A 1 194 ? -12.102 -3.809 -20.844 1 95.06 194 SER A C 1
ATOM 1580 O O . SER A 1 194 ? -11.281 -3.84 -19.922 1 95.06 194 SER A O 1
ATOM 1582 N N . HIS A 1 195 ? -12.812 -2.701 -21.188 1 95 195 HIS A N 1
ATOM 1583 C CA . HIS A 1 195 ? -12.625 -1.423 -20.516 1 95 195 HIS A CA 1
ATOM 1584 C C . HIS A 1 195 ? -13.742 -1.155 -19.516 1 95 195 HIS A C 1
ATOM 1586 O O . HIS A 1 195 ? -14.914 -1.428 -19.797 1 95 195 HIS A O 1
ATOM 1592 N N . TRP A 1 196 ? -13.344 -0.648 -18.312 1 97.31 196 TRP A N 1
ATOM 1593 C CA . TRP A 1 196 ? -14.289 -0.502 -17.219 1 97.31 196 TRP A CA 1
ATOM 1594 C C . TRP A 1 196 ? -14.07 0.814 -16.484 1 97.31 196 TRP A C 1
ATOM 1596 O O . TRP A 1 196 ? -13 1.415 -16.578 1 97.31 196 TRP A O 1
ATOM 1606 N N . VAL A 1 197 ? -15.148 1.275 -15.82 1 96.75 197 VAL A N 1
ATOM 1607 C CA . VAL A 1 197 ? -15.117 2.434 -14.93 1 96.75 197 VAL A CA 1
ATOM 1608 C C . VAL A 1 197 ? -15.727 2.07 -13.578 1 96.75 197 VAL A C 1
ATOM 1610 O O . VAL A 1 197 ? -16.844 1.548 -13.516 1 96.75 197 VAL A O 1
ATOM 1613 N N . SER A 1 198 ? -14.969 2.309 -12.539 1 98.19 198 SER A N 1
ATOM 1614 C CA . SER A 1 198 ? -15.477 2.078 -11.188 1 98.19 198 SER A CA 1
ATOM 1615 C C . SER A 1 198 ? -15.625 3.387 -10.422 1 98.19 198 SER A C 1
ATOM 1617 O O . SER A 1 198 ? -14.844 4.32 -10.617 1 98.19 198 SER A O 1
ATOM 1619 N N . ILE A 1 199 ? -16.609 3.414 -9.586 1 98.12 199 ILE A N 1
ATOM 1620 C CA . ILE A 1 199 ? -16.859 4.535 -8.68 1 98.12 199 ILE A CA 1
ATOM 1621 C C . ILE A 1 199 ? -16.828 4.047 -7.234 1 98.12 199 ILE A C 1
ATOM 1623 O O . ILE A 1 199 ? -17.484 3.07 -6.883 1 98.12 199 ILE A O 1
ATOM 1627 N N . LEU A 1 200 ? -16.031 4.699 -6.449 1 98.44 200 LEU A N 1
ATOM 1628 C CA . LEU A 1 200 ? -15.867 4.332 -5.047 1 98.44 200 LEU A CA 1
ATOM 1629 C C . LEU A 1 200 ? -16.234 5.5 -4.133 1 98.44 200 LEU A C 1
ATOM 1631 O O . LEU A 1 200 ? -15.695 6.602 -4.285 1 98.44 200 LEU A O 1
ATOM 1635 N N . ASN A 1 201 ? -17.156 5.312 -3.199 1 98.12 201 ASN A N 1
ATOM 1636 C CA . ASN A 1 201 ? -17.297 6.18 -2.031 1 98.12 201 ASN A CA 1
ATOM 1637 C C . ASN A 1 201 ? -16.375 5.742 -0.899 1 98.12 201 ASN A C 1
ATOM 1639 O O . ASN A 1 201 ? -16.375 4.578 -0.496 1 98.12 201 ASN A O 1
ATOM 1643 N N . PHE A 1 202 ? -15.562 6.68 -0.452 1 96.31 202 PHE A N 1
ATOM 1644 C CA . PHE A 1 202 ? -14.578 6.258 0.537 1 96.31 202 PHE A CA 1
ATOM 1645 C C . PHE A 1 202 ? -14.578 7.207 1.731 1 96.31 202 PHE A C 1
ATOM 1647 O O . PHE A 1 202 ? -15.102 8.32 1.651 1 96.31 202 PHE A O 1
ATOM 1654 N N . SER A 1 203 ? -14.039 6.652 2.852 1 92.75 203 SER A N 1
ATOM 1655 C CA . SER A 1 203 ? -13.797 7.414 4.07 1 92.75 203 SER A CA 1
ATOM 1656 C C . SER A 1 203 ? -12.633 6.84 4.867 1 92.75 203 SER A C 1
ATOM 1658 O O . SER A 1 203 ? -12.117 5.77 4.531 1 92.75 203 SER A O 1
ATOM 1660 N N . TYR A 1 204 ? -12.125 7.641 5.75 1 89.12 204 TYR A N 1
ATOM 1661 C CA . TYR A 1 204 ? -11.117 7.172 6.695 1 89.12 204 TYR A CA 1
ATOM 1662 C C . TYR A 1 204 ? -11.703 7.055 8.102 1 89.12 204 TYR A C 1
ATOM 1664 O O . TYR A 1 204 ? -12.352 7.984 8.586 1 89.12 204 TYR A O 1
ATOM 1672 N N . ILE A 1 205 ? -11.477 5.895 8.609 1 82.88 205 ILE A N 1
ATOM 1673 C CA . ILE A 1 205 ? -12.008 5.684 9.953 1 82.88 205 ILE A CA 1
ATOM 1674 C C . ILE A 1 205 ? -10.852 5.484 10.93 1 82.88 205 ILE A C 1
ATOM 1676 O O . ILE A 1 205 ? -9.836 4.871 10.586 1 82.88 205 ILE A O 1
ATOM 1680 N N . ASN A 1 206 ? -10.906 6.113 12.055 1 71.88 206 ASN A N 1
ATOM 1681 C CA . ASN A 1 206 ? -9.914 5.945 13.109 1 71.88 206 ASN A CA 1
ATOM 1682 C C . ASN A 1 206 ? -10.312 4.84 14.086 1 71.88 206 ASN A C 1
ATOM 1684 O O . ASN A 1 206 ? -10.461 5.082 15.281 1 71.88 206 ASN A O 1
ATOM 1688 N N . ALA A 1 207 ? -10.719 3.744 13.555 1 63.25 207 ALA A N 1
ATOM 1689 C CA . ALA A 1 207 ? -11.148 2.623 14.383 1 63.25 207 ALA A CA 1
ATOM 1690 C C . ALA A 1 207 ? -9.945 1.859 14.938 1 63.25 207 ALA A C 1
ATOM 1692 O O . ALA A 1 207 ? -8.82 2.066 14.492 1 63.25 207 ALA A O 1
ATOM 1693 N N . GLN A 1 208 ? -10.234 1.149 15.977 1 73.38 208 GLN A N 1
ATOM 1694 C CA . GLN A 1 208 ? -9.227 0.232 16.484 1 73.38 208 GLN A CA 1
ATOM 1695 C C . GLN A 1 208 ? -8.922 -0.875 15.484 1 73.38 208 GLN A C 1
ATOM 1697 O O . GLN A 1 208 ? -9.805 -1.661 15.133 1 73.38 208 GLN A O 1
ATOM 1702 N N . ILE A 1 209 ? -7.863 -0.738 14.836 1 77.25 209 ILE A N 1
ATOM 1703 C CA . ILE A 1 209 ? -7.367 -1.73 13.891 1 77.25 209 ILE A CA 1
ATOM 1704 C C . ILE A 1 209 ? -6.172 -2.465 14.5 1 77.25 209 ILE A C 1
ATOM 1706 O O . ILE A 1 209 ? -5.332 -1.854 15.164 1 77.25 209 ILE A O 1
ATOM 1710 N N . SER A 1 210 ? -6.16 -3.775 14.344 1 80.38 210 SER A N 1
ATOM 1711 C CA . SER A 1 210 ? -5.051 -4.562 14.867 1 80.38 210 SER A CA 1
ATOM 1712 C C . SER A 1 210 ? -3.73 -4.16 14.219 1 80.38 210 SER A C 1
ATOM 1714 O O . SER A 1 210 ? -3.717 -3.615 13.117 1 80.38 210 SER A O 1
ATOM 1716 N N . THR A 1 211 ? -2.682 -4.496 14.953 1 80.06 211 THR A N 1
ATOM 1717 C CA . THR A 1 211 ? -1.351 -4.172 14.445 1 80.06 211 THR A CA 1
ATOM 1718 C C . THR A 1 211 ? -1.096 -4.863 13.109 1 80.06 211 THR A C 1
ATOM 1720 O O . THR A 1 211 ? -0.529 -4.262 12.195 1 80.06 211 THR A O 1
ATOM 1723 N N . GLN A 1 212 ? -1.629 -6.055 13 1 85.62 212 GLN A N 1
ATOM 1724 C CA . GLN A 1 212 ? -1.425 -6.812 11.766 1 85.62 212 GLN A CA 1
ATOM 1725 C C . GLN A 1 212 ? -2.268 -6.246 10.633 1 85.62 212 GLN A C 1
ATOM 1727 O O . GLN A 1 212 ? -1.806 -6.16 9.492 1 85.62 212 GLN A O 1
ATOM 1732 N N . ASP A 1 213 ? -3.482 -5.848 10.977 1 87.31 213 ASP A N 1
ATOM 1733 C CA . ASP A 1 213 ? -4.355 -5.281 9.953 1 87.31 213 ASP A CA 1
ATOM 1734 C C . ASP A 1 213 ? -3.859 -3.906 9.508 1 87.31 213 ASP A C 1
ATOM 1736 O O . ASP A 1 213 ? -4.07 -3.506 8.367 1 87.31 213 ASP A O 1
ATOM 1740 N N . ARG A 1 214 ? -3.148 -3.271 10.367 1 88.5 214 ARG A N 1
ATOM 1741 C CA . ARG A 1 214 ? -2.613 -1.959 10.016 1 88.5 214 ARG A CA 1
ATOM 1742 C C . ARG A 1 214 ? -1.492 -2.08 8.992 1 88.5 214 ARG A C 1
ATOM 1744 O O . ARG A 1 214 ? -1.164 -1.109 8.305 1 88.5 214 ARG A O 1
ATOM 1751 N N . LEU A 1 215 ? -0.932 -3.256 8.883 1 92.69 215 LEU A N 1
ATOM 1752 C CA . LEU A 1 215 ? 0.078 -3.482 7.855 1 92.69 215 LEU A CA 1
ATOM 1753 C C . LEU A 1 215 ? -0.571 -3.656 6.484 1 92.69 215 LEU A C 1
ATOM 1755 O O . LEU A 1 215 ? 0.12 -3.682 5.465 1 92.69 215 LEU A O 1
ATOM 1759 N N . ILE A 1 216 ? -1.864 -3.717 6.492 1 93.81 216 ILE A N 1
ATOM 1760 C CA . ILE A 1 216 ? -2.627 -3.801 5.25 1 93.81 216 ILE A CA 1
ATOM 1761 C C . ILE A 1 216 ? -3.385 -2.496 5.02 1 93.81 216 ILE A C 1
ATOM 1763 O O . ILE A 1 216 ? -3.449 -1.998 3.895 1 93.81 216 ILE A O 1
ATOM 1767 N N . ASN A 1 217 ? -3.916 -2.014 6.055 1 93.75 217 ASN A N 1
ATOM 1768 C CA . ASN A 1 217 ? -4.688 -0.774 6.043 1 93.75 217 ASN A CA 1
ATOM 1769 C C . ASN A 1 217 ? -4.234 0.177 7.148 1 93.75 217 ASN A C 1
ATOM 1771 O O . ASN A 1 217 ? -4.906 0.315 8.172 1 93.75 217 ASN A O 1
ATOM 1775 N N . PRO A 1 218 ? -3.229 0.885 6.867 1 91.75 218 PRO A N 1
ATOM 1776 C CA . PRO A 1 218 ? -2.578 1.665 7.922 1 91.75 218 PRO A CA 1
ATOM 1777 C C . PRO A 1 218 ? -3.428 2.842 8.391 1 91.75 218 PRO A C 1
ATOM 1779 O O . PRO A 1 218 ? -3.326 3.256 9.555 1 91.75 218 PRO A O 1
ATOM 1782 N N . LEU A 1 219 ? -4.32 3.355 7.523 1 88.31 219 LEU A N 1
ATOM 1783 C CA . LEU A 1 219 ? -4.969 4.621 7.848 1 88.31 219 LEU A CA 1
ATOM 1784 C C . LEU A 1 219 ? -6.473 4.434 8.016 1 88.31 219 LEU A C 1
ATOM 1786 O O . LEU A 1 219 ? -7.203 5.406 8.227 1 88.31 219 LEU A O 1
ATOM 1790 N N . GLY A 1 220 ? -6.91 3.236 7.859 1 90.31 220 GLY A N 1
ATOM 1791 C CA . GLY A 1 220 ? -8.336 2.977 8.016 1 90.31 220 GLY A CA 1
ATOM 1792 C C . GLY A 1 220 ? -9.148 3.402 6.809 1 90.31 220 GLY A C 1
ATOM 1793 O O . GLY A 1 220 ? -10.273 3.887 6.953 1 90.31 220 GLY A O 1
ATOM 1794 N N . PHE A 1 221 ? -8.508 3.385 5.633 1 94.31 221 PHE A N 1
ATOM 1795 C CA . PHE A 1 221 ? -9.219 3.625 4.383 1 94.31 221 PHE A CA 1
ATOM 1796 C C . PHE A 1 221 ? -10.359 2.637 4.211 1 94.31 221 PHE A C 1
ATOM 1798 O O . PHE A 1 221 ? -10.156 1.423 4.293 1 94.31 221 PHE A O 1
ATOM 1805 N N . GLN A 1 222 ? -11.648 3.168 3.93 1 95.5 222 GLN A N 1
ATOM 1806 C CA . GLN A 1 222 ? -12.805 2.289 3.779 1 95.5 222 GLN A CA 1
ATOM 1807 C C . GLN A 1 222 ? -13.656 2.695 2.576 1 95.5 222 GLN A C 1
ATOM 1809 O O . GLN A 1 222 ? -13.977 3.873 2.404 1 95.5 222 GLN A O 1
ATOM 1814 N N . VAL A 1 223 ? -13.945 1.726 1.817 1 98.12 223 VAL A N 1
ATOM 1815 C CA . VAL A 1 223 ? -14.914 1.926 0.743 1 98.12 223 VAL A CA 1
ATOM 1816 C C . VAL A 1 223 ? -16.312 1.582 1.238 1 98.12 223 VAL A C 1
ATOM 1818 O O . VAL A 1 223 ? -16.562 0.456 1.673 1 98.12 223 VAL A O 1
ATOM 1821 N N . SER A 1 224 ? -17.203 2.504 1.164 1 97.62 224 SER A N 1
ATOM 1822 C CA . SER A 1 224 ? -18.547 2.289 1.671 1 97.62 224 SER A CA 1
ATOM 1823 C C . SER A 1 224 ? -19.5 1.867 0.554 1 97.62 224 SER A C 1
ATOM 1825 O O . SER A 1 224 ? -20.516 1.204 0.805 1 97.62 224 SER A O 1
ATOM 1827 N N . GLU A 1 225 ? -19.234 2.318 -0.587 1 97.88 225 GLU A N 1
ATOM 1828 C CA . GLU A 1 225 ? -20 1.935 -1.768 1 97.88 225 GLU A CA 1
ATOM 1829 C C . GLU A 1 225 ? -19.094 1.761 -2.982 1 97.88 225 GLU A C 1
ATOM 1831 O O . GLU A 1 225 ? -18.172 2.551 -3.193 1 97.88 225 GLU A O 1
ATOM 1836 N N . TYR A 1 226 ? -19.406 0.741 -3.732 1 98.5 226 TYR A N 1
ATOM 1837 C CA . TYR A 1 226 ? -18.609 0.415 -4.91 1 98.5 226 TYR A CA 1
ATOM 1838 C C . TYR A 1 226 ? -19.516 0.013 -6.078 1 98.5 226 TYR A C 1
ATOM 1840 O O . TYR A 1 226 ? -20.469 -0.739 -5.898 1 98.5 226 TYR A O 1
ATOM 1848 N N . ARG A 1 227 ? -19.219 0.558 -7.195 1 97.38 227 ARG A N 1
ATOM 1849 C CA . ARG A 1 227 ? -19.891 0.143 -8.422 1 97.38 227 ARG A CA 1
ATOM 1850 C C . ARG A 1 227 ? -18.906 0.116 -9.594 1 97.38 227 ARG A C 1
ATOM 1852 O O . ARG A 1 227 ? -17.984 0.916 -9.648 1 97.38 227 ARG A O 1
ATOM 1859 N N . SER A 1 228 ? -19.062 -0.833 -10.453 1 97.12 228 SER A N 1
ATOM 1860 C CA . SER A 1 228 ? -18.234 -0.965 -11.656 1 97.12 228 SER A CA 1
ATOM 1861 C C . SER A 1 228 ? -19.094 -1.23 -12.883 1 97.12 228 SER A C 1
ATOM 1863 O O . SER A 1 228 ? -19.984 -2.084 -12.852 1 97.12 228 SER A O 1
ATOM 1865 N N . ASP A 1 229 ? -18.781 -0.486 -13.961 1 96 229 ASP A N 1
ATOM 1866 C CA . ASP A 1 229 ? -19.531 -0.626 -15.203 1 96 229 ASP A CA 1
ATOM 1867 C C . ASP A 1 229 ? -18.578 -0.647 -16.406 1 96 229 ASP A C 1
ATOM 1869 O O . ASP A 1 229 ? -17.531 0.001 -16.391 1 96 229 ASP A O 1
ATOM 1873 N N . PRO A 1 230 ? -19.016 -1.427 -17.453 1 95.19 230 PRO A N 1
ATOM 1874 C CA . PRO A 1 230 ? -18.203 -1.379 -18.672 1 95.19 230 PRO A CA 1
ATOM 1875 C C . PRO A 1 230 ? -18.234 -0.01 -19.359 1 95.19 230 PRO A C 1
ATOM 1877 O O . PRO A 1 230 ? -19.266 0.668 -19.328 1 95.19 230 PRO A O 1
ATOM 1880 N N . GLU A 1 231 ? -17.016 0.371 -19.828 1 89.25 231 GLU A N 1
ATOM 1881 C CA . GLU A 1 231 ? -16.938 1.624 -20.562 1 89.25 231 GLU A CA 1
ATOM 1882 C C . GLU A 1 231 ? -17.5 1.462 -21.969 1 89.25 231 GLU A C 1
ATOM 1884 O O . GLU A 1 231 ? -17.172 0.505 -22.672 1 89.25 231 GLU A O 1
ATOM 1889 N N . VAL A 1 232 ? -18.656 1.947 -22.375 1 71.94 232 VAL A N 1
ATOM 1890 C CA . VAL A 1 232 ? -19.219 1.883 -23.719 1 71.94 232 VAL A CA 1
ATOM 1891 C C . VAL A 1 232 ? -18.344 2.705 -24.672 1 71.94 232 VAL A C 1
ATOM 1893 O O . VAL A 1 232 ? -18.141 3.902 -24.453 1 71.94 232 VAL A O 1
ATOM 1896 N N . ILE A 1 233 ? -17.328 2.154 -25.25 1 57.31 233 ILE A N 1
ATOM 1897 C CA . ILE A 1 233 ? -16.609 2.896 -26.281 1 57.31 233 ILE A CA 1
ATOM 1898 C C . ILE A 1 233 ? -17.594 3.367 -27.359 1 57.31 233 ILE A C 1
ATOM 1900 O O . ILE A 1 233 ? -18.359 2.564 -27.906 1 57.31 233 ILE A O 1
ATOM 1904 N N . GLN A 1 234 ? -18.078 4.555 -27.172 1 42.25 234 GLN A N 1
ATOM 1905 C CA . GLN A 1 234 ? -18.703 5.051 -28.391 1 42.25 234 GLN A CA 1
ATOM 1906 C C . GLN A 1 234 ? -17.688 5.211 -29.516 1 42.25 234 GLN A C 1
ATOM 1908 O O . GLN A 1 234 ? -16.516 5.457 -29.266 1 42.25 234 GLN A O 1
ATOM 1913 N N . MET B 1 1 ? -11.156 113 44 1 45.84 1 MET B N 1
ATOM 1914 C CA . MET B 1 1 ? -11.984 111.812 44.188 1 45.84 1 MET B CA 1
ATOM 1915 C C . MET B 1 1 ? -12.148 111.062 42.844 1 45.84 1 MET B C 1
ATOM 1917 O O . MET B 1 1 ? -12.305 109.812 42.844 1 45.84 1 MET B O 1
ATOM 1921 N N . LYS B 1 2 ? -11.922 111.688 41.688 1 67.94 2 LYS B N 1
ATOM 1922 C CA . LYS B 1 2 ? -12.195 111.125 40.375 1 67.94 2 LYS B CA 1
ATOM 1923 C C . LYS B 1 2 ? -11.016 110.25 39.875 1 67.94 2 LYS B C 1
ATOM 1925 O O . LYS B 1 2 ? -11.211 109.25 39.219 1 67.94 2 LYS B O 1
ATOM 1930 N N . HIS B 1 3 ? -9.82 110.625 40.375 1 66.44 3 HIS B N 1
ATOM 1931 C CA . HIS B 1 3 ? -8.648 109.938 39.906 1 66.44 3 HIS B CA 1
ATOM 1932 C C . HIS B 1 3 ? -8.5 108.562 40.562 1 66.44 3 HIS B C 1
ATOM 1934 O O . HIS B 1 3 ? -8 107.625 39.969 1 66.44 3 HIS B O 1
ATOM 1940 N N . SER B 1 4 ? -9 108.438 41.781 1 66.12 4 SER B N 1
ATOM 1941 C CA . SER B 1 4 ? -8.875 107.188 42.531 1 66.12 4 SER B CA 1
ATOM 1942 C C . SER B 1 4 ? -9.828 106.125 42 1 66.12 4 SER B C 1
ATOM 1944 O O . SER B 1 4 ? -9.469 104.938 41.906 1 66.12 4 SER B O 1
ATOM 1946 N N . LEU B 1 5 ? -10.859 106.562 41.344 1 66.19 5 LEU B N 1
ATOM 1947 C CA . LEU B 1 5 ? -11.859 105.625 40.844 1 66.19 5 LEU B CA 1
ATOM 1948 C C . LEU B 1 5 ? -11.414 105 39.531 1 66.19 5 LEU B C 1
ATOM 1950 O O . LEU B 1 5 ? -11.703 103.875 39.25 1 66.19 5 LEU B O 1
ATOM 1954 N N . ARG B 1 6 ? -10.547 105.688 38.75 1 69.69 6 ARG B N 1
ATOM 1955 C CA . ARG B 1 6 ? -10.078 105.188 37.469 1 69.69 6 ARG B CA 1
ATOM 1956 C C . ARG B 1 6 ? -9.008 104.125 37.656 1 69.69 6 ARG B C 1
ATOM 1958 O O . ARG B 1 6 ? -8.992 103.125 36.938 1 69.69 6 ARG B O 1
ATOM 1965 N N . THR B 1 7 ? -8.156 104.312 38.656 1 68.31 7 THR B N 1
ATOM 1966 C CA . THR B 1 7 ? -7.105 103.312 38.906 1 68.31 7 THR B CA 1
ATOM 1967 C C . THR B 1 7 ? -7.691 102 39.469 1 68.31 7 THR B C 1
ATOM 1969 O O . THR B 1 7 ? -7.25 100.938 39.125 1 68.31 7 THR B O 1
ATOM 1972 N N . LEU B 1 8 ? -8.805 102.125 40.219 1 66.12 8 LEU B N 1
ATOM 1973 C CA . LEU B 1 8 ? -9.461 100.938 40.781 1 66.12 8 LEU B CA 1
ATOM 1974 C C . LEU B 1 8 ? -10.227 100.188 39.688 1 66.12 8 LEU B C 1
ATOM 1976 O O . LEU B 1 8 ? -10.234 99 39.688 1 66.12 8 LEU B O 1
ATOM 1980 N N . TRP B 1 9 ? -10.773 101 38.75 1 67 9 TRP B N 1
ATOM 1981 C CA . TRP B 1 9 ? -11.5 100.375 37.656 1 67 9 TRP B CA 1
ATOM 1982 C C . TRP B 1 9 ? -10.547 99.688 36.688 1 67 9 TRP B C 1
ATOM 1984 O O . TRP B 1 9 ? -10.828 98.562 36.25 1 67 9 TRP B O 1
ATOM 1994 N N . ARG B 1 10 ? -9.32 100.188 36.5 1 66.31 10 ARG B N 1
ATOM 1995 C CA . ARG B 1 10 ? -8.312 99.562 35.625 1 66.31 10 ARG B CA 1
ATOM 1996 C C . ARG B 1 10 ? -7.723 98.312 36.281 1 66.31 10 ARG B C 1
ATOM 1998 O O . ARG B 1 10 ? -7.441 97.312 35.625 1 66.31 10 ARG B O 1
ATOM 2005 N N . LEU B 1 11 ? -7.617 98.375 37.562 1 64.38 11 LEU B N 1
ATOM 2006 C CA . LEU B 1 11 ? -7.117 97.188 38.312 1 64.38 11 LEU B CA 1
ATOM 2007 C C . LEU B 1 11 ? -8.148 96.062 38.312 1 64.38 11 LEU B C 1
ATOM 2009 O O . LEU B 1 11 ? -7.789 94.875 38.188 1 64.38 11 LEU B O 1
ATOM 2013 N N . ARG B 1 12 ? -9.422 96.375 38.406 1 62.5 12 ARG B N 1
ATOM 2014 C CA . ARG B 1 12 ? -10.5 95.375 38.375 1 62.5 12 ARG B CA 1
ATOM 2015 C C . ARG B 1 12 ? -10.602 94.75 37 1 62.5 12 ARG B C 1
ATOM 2017 O O . ARG B 1 12 ? -10.812 93.5 36.906 1 62.5 12 ARG B O 1
ATOM 2024 N N . VAL B 1 13 ? -10.328 95.562 36 1 67.88 13 VAL B N 1
ATOM 2025 C CA . VAL B 1 13 ? -10.383 95 34.625 1 67.88 13 VAL B CA 1
ATOM 2026 C C . VAL B 1 13 ? -9.18 94.125 34.375 1 67.88 13 VAL B C 1
ATOM 2028 O O . VAL B 1 13 ? -9.312 93.062 33.75 1 67.88 13 VAL B O 1
ATOM 2031 N N . LYS B 1 14 ? -8.039 94.438 34.938 1 61.5 14 LYS B N 1
ATOM 2032 C C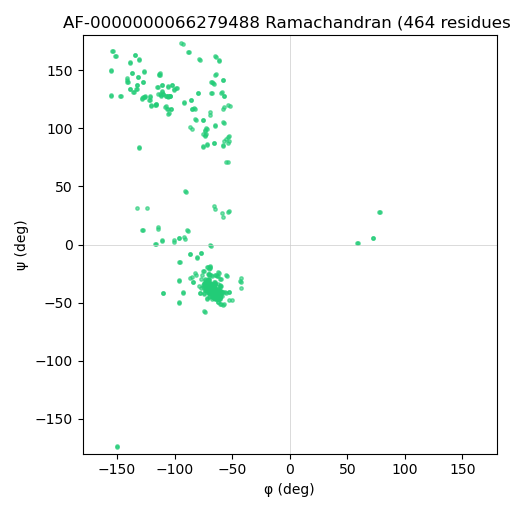A . LYS B 1 14 ? -6.84 93.688 34.75 1 61.5 14 LYS B CA 1
ATOM 2033 C C . LYS B 1 14 ? -6.941 92.375 35.531 1 61.5 14 LYS B C 1
ATOM 2035 O O . LYS B 1 14 ? -6.527 91.312 35.062 1 61.5 14 LYS B O 1
ATOM 2040 N N . ILE B 1 15 ? -7.547 92.438 36.688 1 61.66 15 ILE B N 1
ATOM 2041 C CA . ILE B 1 15 ? -7.742 91.25 37.5 1 61.66 15 ILE B CA 1
ATOM 2042 C C . ILE B 1 15 ? -8.758 90.312 36.844 1 61.66 15 ILE B C 1
ATOM 2044 O O . ILE B 1 15 ? -8.57 89.125 36.781 1 61.66 15 ILE B O 1
ATOM 2048 N N . ASN B 1 16 ? -9.828 91 36.219 1 61.91 16 ASN B N 1
ATOM 2049 C CA . ASN B 1 16 ? -10.82 90.188 35.5 1 61.91 16 ASN B CA 1
ATOM 2050 C C . ASN B 1 16 ? -10.227 89.625 34.25 1 61.91 16 ASN B C 1
ATOM 2052 O O . ASN B 1 16 ? -10.531 88.438 33.906 1 61.91 16 ASN B O 1
ATOM 2056 N N . GLU B 1 17 ? -9.406 90.312 33.562 1 60.81 17 GLU B N 1
ATOM 2057 C CA . GLU B 1 17 ? -8.727 89.812 32.375 1 60.81 17 GLU B CA 1
ATOM 2058 C C . GLU B 1 17 ? -7.723 88.75 32.75 1 60.81 17 GLU B C 1
ATOM 2060 O O . GLU B 1 17 ? -7.605 87.75 32.031 1 60.81 17 GLU B O 1
ATOM 2065 N N . PHE B 1 18 ? -7.02 89 33.812 1 58.72 18 PHE B N 1
ATOM 2066 C CA . PHE B 1 18 ? -6.066 88 34.312 1 58.72 18 PHE B CA 1
ATOM 2067 C C . PHE B 1 18 ? -6.785 86.75 34.75 1 58.72 18 PHE B C 1
ATOM 2069 O O . PHE B 1 18 ? -6.348 85.625 34.469 1 58.72 18 PHE B O 1
ATOM 2076 N N . ASN B 1 19 ? -7.941 86.938 35.5 1 59.94 19 ASN B N 1
ATOM 2077 C CA . ASN B 1 19 ? -8.742 85.75 35.906 1 59.94 19 ASN B CA 1
ATOM 2078 C C . ASN B 1 19 ? -9.344 85.062 34.688 1 59.94 19 ASN B C 1
ATOM 2080 O O . ASN B 1 19 ? -9.414 83.812 34.688 1 59.94 19 ASN B O 1
ATOM 2084 N N . GLU B 1 20 ? -9.703 85.75 33.688 1 61.09 20 GLU B N 1
ATOM 2085 C CA . GLU B 1 20 ? -10.234 85.188 32.438 1 61.09 20 GLU B CA 1
ATOM 2086 C C . GLU B 1 20 ? -9.141 84.438 31.672 1 61.09 20 GLU B C 1
ATOM 2088 O O . GLU B 1 20 ? -9.383 83.375 31.109 1 61.09 20 GLU B O 1
ATOM 2093 N N . TYR B 1 21 ? -7.941 85 31.688 1 58.25 21 TYR B N 1
ATOM 2094 C CA . TYR B 1 21 ? -6.801 84.312 31.031 1 58.25 21 TYR B CA 1
ATOM 2095 C C . TYR B 1 21 ? -6.422 83.062 31.766 1 58.25 21 TYR B C 1
ATOM 2097 O O . TYR B 1 21 ? -6.129 82.062 31.125 1 58.25 21 TYR B O 1
ATOM 2105 N N . ILE B 1 22 ? -6.465 83.062 33.094 1 59 22 ILE B N 1
ATOM 2106 C CA . ILE B 1 22 ? -6.176 81.938 33.875 1 59 22 ILE B CA 1
ATOM 2107 C C . ILE B 1 22 ? -7.273 80.875 33.688 1 59 22 ILE B C 1
ATOM 2109 O O . ILE B 1 22 ? -6.988 79.688 33.562 1 59 22 ILE B O 1
ATOM 2113 N N . LYS B 1 23 ? -8.477 81.312 33.594 1 58.28 23 LYS B N 1
ATOM 2114 C CA . LYS B 1 23 ? -9.602 80.438 33.312 1 58.28 23 LYS B CA 1
ATOM 2115 C C . LYS B 1 23 ? -9.5 79.812 31.938 1 58.28 23 LYS B C 1
ATOM 2117 O O . LYS B 1 23 ? -9.766 78.625 31.766 1 58.28 23 LYS B O 1
ATOM 2122 N N . GLU B 1 24 ? -9.078 80.562 30.953 1 59.34 24 GLU B N 1
ATOM 2123 C CA . GLU B 1 24 ? -8.914 80.062 29.594 1 59.34 24 GLU B CA 1
ATOM 2124 C C . GLU B 1 24 ? -7.715 79.125 29.484 1 59.34 24 GLU B C 1
ATOM 2126 O O . GLU B 1 24 ? -7.781 78.125 28.797 1 59.34 24 GLU B O 1
ATOM 2131 N N . ALA B 1 25 ? -6.609 79.562 30.062 1 59.31 25 ALA B N 1
ATOM 2132 C CA . ALA B 1 25 ? -5.43 78.688 30.078 1 59.31 25 ALA B CA 1
ATOM 2133 C C . ALA B 1 25 ? -5.715 77.375 30.812 1 59.31 25 ALA B C 1
ATOM 2135 O O . ALA B 1 25 ? -5.273 76.312 30.391 1 59.31 25 ALA B O 1
ATOM 2136 N N . ARG B 1 26 ? -6.516 77.5 31.859 1 56.53 26 ARG B N 1
ATOM 2137 C CA . ARG B 1 26 ? -6.93 76.312 32.594 1 56.53 26 ARG B CA 1
ATOM 2138 C C . ARG B 1 26 ? -7.914 75.438 31.797 1 56.53 26 ARG B C 1
ATOM 2140 O O . ARG B 1 26 ? -7.859 74.25 31.844 1 56.53 26 ARG B O 1
ATOM 2147 N N . SER B 1 27 ? -8.742 76.188 31 1 56.22 27 SER B N 1
ATOM 2148 C CA . SER B 1 27 ? -9.688 75.438 30.156 1 56.22 27 SER B CA 1
ATOM 2149 C C . SER B 1 27 ? -8.977 74.75 29 1 56.22 27 SER B C 1
ATOM 2151 O O . SER B 1 27 ? -9.328 73.625 28.641 1 56.22 27 SER B O 1
ATOM 2153 N N . PHE B 1 28 ? -7.969 75.438 28.391 1 54.97 28 PHE B N 1
ATOM 2154 C CA . PHE B 1 28 ? -7.176 74.812 27.328 1 54.97 28 PHE B CA 1
ATOM 2155 C C . PHE B 1 28 ? -6.359 73.688 27.859 1 54.97 28 PHE B C 1
ATOM 2157 O O . PHE B 1 28 ? -6.238 72.625 27.188 1 54.97 28 PHE B O 1
ATOM 2164 N N . ASP B 1 29 ? -5.836 73.875 29.047 1 55.09 29 ASP B N 1
ATOM 2165 C CA . ASP B 1 29 ? -5.059 72.812 29.656 1 55.09 29 ASP B CA 1
ATOM 2166 C C . ASP B 1 29 ? -5.957 71.625 30.078 1 55.09 29 ASP B C 1
ATOM 2168 O O . ASP B 1 29 ? -5.566 70.5 29.969 1 55.09 29 ASP B O 1
ATOM 2172 N N . ILE B 1 30 ? -7.176 72 30.484 1 54.91 30 ILE B N 1
ATOM 2173 C CA . ILE B 1 30 ? -8.141 71 30.891 1 54.91 30 ILE B CA 1
ATOM 2174 C C . ILE B 1 30 ? -8.656 70.25 29.656 1 54.91 30 ILE B C 1
ATOM 2176 O O . ILE B 1 30 ? -8.828 69.062 29.672 1 54.91 30 ILE B O 1
ATOM 2180 N N . ASP B 1 31 ? -8.844 70.938 28.5 1 54.41 31 ASP B N 1
ATOM 2181 C CA . ASP B 1 31 ? -9.297 70.312 27.266 1 54.41 31 ASP B CA 1
ATOM 2182 C C . ASP B 1 31 ? -8.219 69.375 26.672 1 54.41 31 ASP B C 1
ATOM 2184 O O . ASP B 1 31 ? -8.516 68.312 26.172 1 54.41 31 ASP B O 1
ATOM 2188 N N . ARG B 1 32 ? -6.992 69.875 26.672 1 55.75 32 ARG B N 1
ATOM 2189 C CA . ARG B 1 32 ? -5.879 69.062 26.203 1 55.75 32 ARG B CA 1
ATOM 2190 C C . ARG B 1 32 ? -5.664 67.875 27.094 1 55.75 32 ARG B C 1
ATOM 2192 O O . ARG B 1 32 ? -5.332 66.812 26.609 1 55.75 32 ARG B O 1
ATOM 2199 N N . MET B 1 33 ? -5.934 68.125 28.281 1 56.84 33 MET B N 1
ATOM 2200 C CA . MET B 1 33 ? -5.809 67.062 29.234 1 56.84 33 MET B CA 1
ATOM 2201 C C . MET B 1 33 ? -6.949 66.062 29.078 1 56.84 33 MET B C 1
ATOM 2203 O O . MET B 1 33 ? -6.746 64.812 29.203 1 56.84 33 MET B O 1
ATOM 2207 N N . HIS B 1 34 ? -8.148 66.562 28.688 1 59.41 34 HIS B N 1
ATOM 2208 C CA . HIS B 1 34 ? -9.281 65.688 28.422 1 59.41 34 HIS B CA 1
ATOM 2209 C C . HIS B 1 34 ? -9.062 64.875 27.172 1 59.41 34 HIS B C 1
ATOM 2211 O O . HIS B 1 34 ? -9.414 63.688 27.141 1 59.41 34 HIS B O 1
ATOM 2217 N N . GLY B 1 35 ? -8.414 65.5 26.25 1 58.75 35 GLY B N 1
ATOM 2218 C CA . GLY B 1 35 ? -8.078 64.75 25.031 1 58.75 35 GLY B CA 1
ATOM 2219 C C . GLY B 1 35 ? -7.035 63.688 25.234 1 58.75 35 GLY B C 1
ATOM 2220 O O . GLY B 1 35 ? -7.148 62.594 24.672 1 58.75 35 GLY B O 1
ATOM 2221 N N . MET B 1 36 ? -6.137 64.062 25.984 1 61.97 36 MET B N 1
ATOM 2222 C CA . MET B 1 36 ? -5.074 63.125 26.281 1 61.97 36 MET B CA 1
ATOM 2223 C C . MET B 1 36 ? -5.594 62 27.141 1 61.97 36 MET B C 1
ATOM 2225 O O . MET B 1 36 ? -5.207 60.844 26.938 1 61.97 36 MET B O 1
ATOM 2229 N N . ARG B 1 37 ? -6.477 62.375 28 1 62.56 37 ARG B N 1
ATOM 2230 C CA . ARG B 1 37 ? -7.062 61.344 28.859 1 62.56 37 ARG B CA 1
ATOM 2231 C C . ARG B 1 37 ? -7.938 60.375 28.031 1 62.56 37 ARG B C 1
ATOM 2233 O O . ARG B 1 37 ? -7.922 59.188 28.266 1 62.56 37 ARG B O 1
ATOM 2240 N N . GLN B 1 38 ? -8.602 60.875 27.016 1 66.75 38 GLN B N 1
ATOM 2241 C CA . GLN B 1 38 ? -9.438 60.031 26.141 1 66.75 38 GLN B CA 1
ATOM 2242 C C . GLN B 1 38 ? -8.586 59.125 25.25 1 66.75 38 GLN B C 1
ATOM 2244 O O . GLN B 1 38 ? -8.906 57.969 25.078 1 66.75 38 GLN B O 1
ATOM 2249 N N . ARG B 1 39 ? -7.547 59.781 24.812 1 63.22 39 ARG B N 1
ATOM 2250 C CA . ARG B 1 39 ? -6.637 59 23.969 1 63.22 39 ARG B CA 1
ATOM 2251 C C . ARG B 1 39 ? -5.941 57.938 24.781 1 63.22 39 ARG B C 1
ATOM 2253 O O . ARG B 1 39 ? -5.766 56.812 24.297 1 63.22 39 ARG B O 1
ATOM 2260 N N . MET B 1 40 ? -5.66 58.281 25.906 1 64.62 40 MET B N 1
ATOM 2261 C CA . MET B 1 40 ? -5.047 57.281 26.797 1 64.62 40 MET B CA 1
ATOM 2262 C C . MET B 1 40 ? -6.031 56.188 27.156 1 64.62 40 MET B C 1
ATOM 2264 O O . MET B 1 40 ? -5.664 55 27.188 1 64.62 40 MET B O 1
ATOM 2268 N N . ARG B 1 41 ? -7.273 56.625 27.359 1 69.25 41 ARG B N 1
ATOM 2269 C CA . ARG B 1 41 ? -8.305 55.625 27.656 1 69.25 41 ARG B CA 1
ATOM 2270 C C . ARG B 1 41 ? -8.531 54.688 26.469 1 69.25 41 ARG B C 1
ATOM 2272 O O . ARG B 1 41 ? -8.672 53.469 26.656 1 69.25 41 ARG B O 1
ATOM 2279 N N . ILE B 1 42 ? -8.414 55.25 25.344 1 70.56 42 ILE B N 1
ATOM 2280 C CA . ILE B 1 42 ? -8.617 54.438 24.125 1 70.56 42 ILE B CA 1
ATOM 2281 C C . ILE B 1 42 ? -7.406 53.531 23.906 1 70.56 42 ILE B C 1
ATOM 2283 O O . ILE B 1 42 ? -7.562 52.375 23.562 1 70.56 42 ILE B O 1
ATOM 2287 N N . ALA B 1 43 ? -6.273 54.156 24.141 1 68.88 43 ALA B N 1
ATOM 2288 C CA . ALA B 1 43 ? -5.051 53.375 23.969 1 68.88 43 ALA B CA 1
ATOM 2289 C C . ALA B 1 43 ? -4.988 52.219 24.953 1 68.88 43 ALA B C 1
ATOM 2291 O O . ALA B 1 43 ? -4.617 51.094 24.609 1 68.88 43 ALA B O 1
ATOM 2292 N N . MET B 1 44 ? -5.359 52.469 26.141 1 67.5 44 MET B N 1
ATOM 2293 C CA . MET B 1 44 ? -5.395 51.406 27.156 1 67.5 44 MET B CA 1
ATOM 2294 C C . MET B 1 44 ? -6.445 50.375 26.812 1 67.5 44 MET B C 1
ATOM 2296 O O . MET B 1 44 ? -6.199 49.156 26.969 1 67.5 44 MET B O 1
ATOM 2300 N N . ALA B 1 45 ? -7.578 50.781 26.297 1 73 45 ALA B N 1
ATOM 2301 C CA . ALA B 1 45 ? -8.633 49.844 25.891 1 73 45 ALA B CA 1
ATOM 2302 C C . ALA B 1 45 ? -8.172 48.969 24.719 1 73 45 ALA B C 1
ATOM 2304 O O . ALA B 1 45 ? -8.43 47.781 24.703 1 73 45 ALA B O 1
ATOM 2305 N N . LEU B 1 46 ? -7.43 49.656 23.844 1 71.31 46 LEU B N 1
ATOM 2306 C CA . LEU B 1 46 ? -6.93 48.938 22.672 1 71.31 46 LEU B CA 1
ATOM 2307 C C . LEU B 1 46 ? -5.84 47.938 23.078 1 71.31 46 LEU B C 1
ATOM 2309 O O . LEU B 1 46 ? -5.777 46.812 22.547 1 71.31 46 LEU B O 1
ATOM 2313 N N . THR B 1 47 ? -5.039 48.25 23.969 1 71.56 47 THR B N 1
ATOM 2314 C CA . THR B 1 47 ? -4.012 47.344 24.469 1 71.56 47 THR B CA 1
ATOM 2315 C C . THR B 1 47 ? -4.645 46.125 25.141 1 71.56 47 THR B C 1
ATOM 2317 O O . THR B 1 47 ? -4.207 45 24.938 1 71.56 47 THR B O 1
ATOM 2320 N N . VAL B 1 48 ? -5.672 46.406 25.953 1 72 48 VAL B N 1
ATOM 2321 C CA . VAL B 1 48 ? -6.352 45.281 26.625 1 72 48 VAL B CA 1
ATOM 2322 C C . VAL B 1 48 ? -7.027 44.406 25.578 1 72 48 VAL B C 1
ATOM 2324 O O . VAL B 1 48 ? -6.945 43.156 25.656 1 72 48 VAL B O 1
ATOM 2327 N N . LEU B 1 49 ? -7.543 45.031 24.594 1 72.38 49 LEU B N 1
ATOM 2328 C CA . LEU B 1 49 ? -8.219 44.281 23.547 1 72.38 49 LEU B CA 1
ATOM 2329 C C . LEU B 1 49 ? -7.223 43.438 22.766 1 72.38 49 LEU B C 1
ATOM 2331 O O . LEU B 1 49 ? -7.473 42.25 22.5 1 72.38 49 LEU B O 1
ATOM 2335 N N . PHE B 1 50 ? -6.145 44.062 22.406 1 71.62 50 PHE B N 1
ATOM 2336 C CA . PHE B 1 50 ? -5.121 43.344 21.656 1 71.62 50 PHE B CA 1
ATOM 2337 C C . PHE B 1 50 ? -4.477 42.25 22.531 1 71.62 50 PHE B C 1
ATOM 2339 O O . PHE B 1 50 ? -4.148 41.188 22.031 1 71.62 50 PHE B O 1
ATOM 2346 N N . GLY B 1 51 ? -4.312 42.562 23.797 1 70.19 51 GLY B N 1
ATOM 2347 C CA . GLY B 1 51 ? -3.83 41.562 24.734 1 70.19 51 GLY B CA 1
ATOM 2348 C C . GLY B 1 51 ? -4.75 40.375 24.844 1 70.19 51 GLY B C 1
ATOM 2349 O O . GLY B 1 51 ? -4.297 39.219 24.797 1 70.19 51 GLY B O 1
ATOM 2350 N N . LEU B 1 52 ? -6.02 40.625 24.922 1 72.81 52 LEU B N 1
ATOM 2351 C CA . LEU B 1 52 ? -7.008 39.531 25 1 72.81 52 LEU B CA 1
ATOM 2352 C C . LEU B 1 52 ? -7.039 38.719 23.719 1 72.81 52 LEU B C 1
ATOM 2354 O O . LEU B 1 52 ? -7.152 37.5 23.75 1 72.81 52 LEU B O 1
ATOM 2358 N N . MET B 1 53 ? -6.902 39.438 22.641 1 73 53 MET B N 1
ATOM 2359 C CA . MET B 1 53 ? -6.855 38.75 21.359 1 73 53 MET B CA 1
ATOM 2360 C C . MET B 1 53 ? -5.621 37.844 21.25 1 73 53 MET B C 1
ATOM 2362 O O . MET B 1 53 ? -5.695 36.75 20.703 1 73 53 MET B O 1
ATOM 2366 N N . THR B 1 54 ? -4.523 38.281 21.719 1 71.25 54 THR B N 1
ATOM 2367 C CA . THR B 1 54 ? -3.297 37.5 21.734 1 71.25 54 THR B CA 1
ATOM 2368 C C . THR B 1 54 ? -3.449 36.281 22.625 1 71.25 54 THR B C 1
ATOM 2370 O O . THR B 1 54 ? -3.025 35.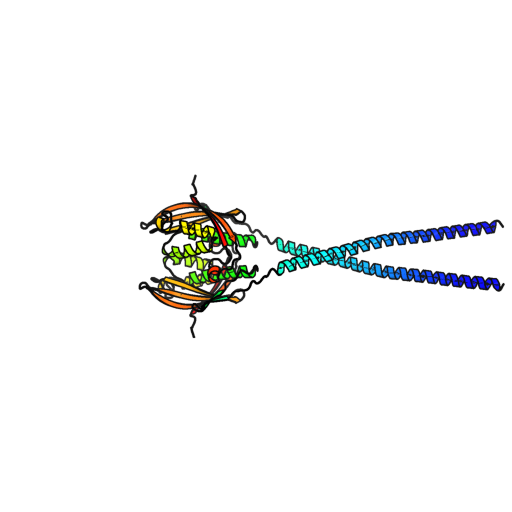188 22.25 1 71.25 54 THR B O 1
ATOM 2373 N N . ILE B 1 55 ? -4 36.5 23.781 1 70.06 55 ILE B N 1
ATOM 2374 C CA . ILE B 1 55 ? -4.23 35.375 24.688 1 70.06 55 ILE B CA 1
ATOM 2375 C C . ILE B 1 55 ? -5.203 34.375 24.031 1 70.06 55 ILE B C 1
ATOM 2377 O O . ILE B 1 55 ? -4.984 33.156 24.078 1 70.06 55 ILE B O 1
ATOM 2381 N N . ALA B 1 56 ? -6.195 34.875 23.438 1 71.75 56 ALA B N 1
ATOM 2382 C CA . ALA B 1 56 ? -7.172 34.031 22.75 1 71.75 56 ALA B CA 1
ATOM 2383 C C . ALA B 1 56 ? -6.523 33.25 21.625 1 71.75 56 ALA B C 1
ATOM 2385 O O . ALA B 1 56 ? -6.793 32.062 21.438 1 71.75 56 ALA B O 1
ATOM 2386 N N . LEU B 1 57 ? -5.684 33.938 20.906 1 67.44 57 LEU B N 1
ATOM 2387 C CA . LEU B 1 57 ? -4.969 33.281 19.812 1 67.44 57 LEU B CA 1
ATOM 2388 C C . LEU B 1 57 ? -3.982 32.281 20.344 1 67.44 57 LEU B C 1
ATOM 2390 O O . LEU B 1 57 ? -3.854 31.172 19.797 1 67.44 57 LEU B O 1
ATOM 2394 N N . ALA B 1 58 ? -3.334 32.531 21.375 1 66.19 58 ALA B N 1
ATOM 2395 C CA . ALA B 1 58 ? -2.428 31.578 22.016 1 66.19 58 ALA B CA 1
ATOM 2396 C C . ALA B 1 58 ? -3.188 30.375 22.547 1 66.19 58 ALA B C 1
ATOM 2398 O O . ALA B 1 58 ? -2.732 29.234 22.391 1 66.19 58 ALA B O 1
ATOM 2399 N N . LEU B 1 59 ? -4.309 30.562 23.141 1 64.5 59 LEU B N 1
ATOM 2400 C CA . LEU B 1 59 ? -5.141 29.469 23.625 1 64.5 59 LEU B CA 1
ATOM 2401 C C . LEU B 1 59 ? -5.695 28.641 22.469 1 64.5 59 LEU B C 1
ATOM 2403 O O . LEU B 1 59 ? -5.793 27.422 22.562 1 64.5 59 LEU B O 1
ATOM 2407 N N . ALA B 1 60 ? -6.078 29.297 21.484 1 62.53 60 ALA B N 1
ATOM 2408 C CA . ALA B 1 60 ? -6.543 28.594 20.297 1 62.53 60 ALA B CA 1
ATOM 2409 C C . ALA B 1 60 ? -5.449 27.688 19.734 1 62.53 60 ALA B C 1
ATOM 2411 O O . ALA B 1 60 ? -5.707 26.547 19.375 1 62.53 60 ALA B O 1
ATOM 2412 N N . VAL B 1 61 ? -4.297 28.172 19.672 1 56.97 61 VAL B N 1
ATOM 2413 C CA . VAL B 1 61 ? -3.156 27.375 19.219 1 56.97 61 VAL B CA 1
ATOM 2414 C C . VAL B 1 61 ? -2.885 26.25 20.203 1 56.97 61 VAL B C 1
ATOM 2416 O O . VAL B 1 61 ? -2.623 25.109 19.797 1 56.97 61 VAL B O 1
ATOM 2419 N N . ALA B 1 62 ? -2.865 26.516 21.453 1 58.88 62 ALA B N 1
ATOM 2420 C CA . ALA B 1 62 ? -2.654 25.5 22.484 1 58.88 62 ALA B CA 1
ATOM 2421 C C . ALA B 1 62 ? -3.768 24.453 22.453 1 58.88 62 ALA B C 1
ATOM 2423 O O . ALA B 1 62 ? -3.521 23.281 22.703 1 58.88 62 ALA B O 1
ATOM 2424 N N . ALA B 1 63 ? -4.926 24.922 22.297 1 49.5 63 ALA B N 1
ATOM 2425 C CA . ALA B 1 63 ? -6.051 23.984 22.234 1 49.5 63 ALA B CA 1
ATOM 2426 C C . ALA B 1 63 ? -5.961 23.109 20.984 1 49.5 63 ALA B C 1
ATOM 2428 O O . ALA B 1 63 ? -6.496 22 20.969 1 49.5 63 ALA B O 1
ATOM 2429 N N . LEU B 1 64 ? -5.516 23.719 20 1 43.19 64 LEU B N 1
ATOM 2430 C CA . LEU B 1 64 ? -5.309 22.922 18.781 1 43.19 64 LEU B CA 1
ATOM 2431 C C . LEU B 1 64 ? -4.164 21.938 18.969 1 43.19 64 LEU B C 1
ATOM 2433 O O . LEU B 1 64 ? -4.105 20.922 18.266 1 43.19 64 LEU B O 1
ATOM 2437 N N . THR B 1 65 ? -3.279 22.172 19.922 1 40.09 65 THR B N 1
ATOM 2438 C CA . THR B 1 65 ? -2.141 21.312 20.172 1 40.09 65 THR B CA 1
ATOM 2439 C C . THR B 1 65 ? -2.592 20.016 20.859 1 40.09 65 THR B C 1
ATOM 2441 O O . THR B 1 65 ? -2.084 18.938 20.562 1 40.09 65 THR B O 1
ATOM 2444 N N . PRO B 1 66 ? -3.277 20.156 22.062 1 37.81 66 PRO B N 1
ATOM 2445 C CA . PRO B 1 66 ? -3.371 18.922 22.859 1 37.81 66 PRO B CA 1
ATOM 2446 C C . PRO B 1 66 ? -4.266 17.875 22.203 1 37.81 66 PRO B C 1
ATOM 2448 O O . PRO B 1 66 ? -4.602 16.859 22.844 1 37.81 66 PRO B O 1
ATOM 2451 N N . LEU B 1 67 ? -4.871 18.125 21.078 1 36.06 67 LEU B N 1
ATOM 2452 C CA . LEU B 1 67 ? -5.734 16.984 20.75 1 36.06 67 LEU B CA 1
ATOM 2453 C C . LEU B 1 67 ? -4.934 15.695 20.656 1 36.06 67 LEU B C 1
ATOM 2455 O O . LEU B 1 67 ? -4.609 15.242 19.562 1 36.06 67 LEU B O 1
ATOM 2459 N N . LYS B 1 68 ? -3.836 15.719 21.312 1 34.28 68 LYS B N 1
ATOM 2460 C CA . LYS B 1 68 ? -3.029 14.5 21.344 1 34.28 68 LYS B CA 1
ATOM 2461 C C . LYS B 1 68 ? -3.754 13.375 22.078 1 34.28 68 LYS B C 1
ATOM 2463 O O . LYS B 1 68 ? -3.691 13.297 23.297 1 34.28 68 LYS B O 1
ATOM 2468 N N . THR B 1 69 ? -5.02 13.258 22.094 1 32 69 THR B N 1
ATOM 2469 C CA . THR B 1 69 ? -5.512 12.172 22.938 1 32 69 THR B CA 1
ATOM 2470 C C . THR B 1 69 ? -4.828 10.859 22.578 1 32 69 THR B C 1
ATOM 2472 O O . THR B 1 69 ? -4.93 10.383 21.453 1 32 69 THR B O 1
ATOM 2475 N N . VAL B 1 70 ? -3.73 10.68 23.25 1 31.31 70 VAL B N 1
ATOM 2476 C CA . VAL B 1 70 ? -3.094 9.367 23.219 1 31.31 70 VAL B CA 1
ATOM 2477 C C . VAL B 1 70 ? -4.09 8.297 23.672 1 31.31 70 VAL B C 1
ATOM 2479 O O . VAL B 1 70 ? -4.566 8.328 24.797 1 31.31 70 VAL B O 1
ATOM 2482 N N . GLU B 1 71 ? -5.098 7.941 22.922 1 32.94 71 GLU B N 1
ATOM 2483 C CA . GLU B 1 71 ? -5.906 6.852 23.453 1 32.94 71 GLU B CA 1
ATOM 2484 C C . GLU B 1 71 ? -5.059 5.605 23.703 1 32.94 71 GLU B C 1
ATOM 2486 O O . GLU B 1 71 ? -4.094 5.348 22.984 1 32.94 71 GLU B O 1
ATOM 2491 N N . PRO B 1 72 ? -5.363 4.879 24.844 1 31.23 72 PRO B N 1
ATOM 2492 C CA . PRO B 1 72 ? -4.629 3.742 25.422 1 31.23 72 PRO B CA 1
ATOM 2493 C C . PRO B 1 72 ? -4.473 2.59 24.422 1 31.23 72 PRO B C 1
ATOM 2495 O O . PRO B 1 72 ? -5.332 2.393 23.562 1 31.23 72 PRO B O 1
ATOM 2498 N N . PHE B 1 73 ? -3.258 2.291 24.109 1 32.38 73 PHE B N 1
ATOM 2499 C CA . PHE B 1 73 ? -2.74 1.107 23.422 1 32.38 73 PHE B CA 1
ATOM 2500 C C . PHE B 1 73 ? -3.145 -0.161 24.172 1 32.38 73 PHE B C 1
ATOM 2502 O O . PHE B 1 73 ? -2.982 -0.252 25.391 1 32.38 73 PHE B O 1
ATOM 2509 N N . VAL B 1 74 ? -4.285 -0.707 23.859 1 33.84 74 VAL B N 1
ATOM 2510 C CA . VAL B 1 74 ? -4.527 -2.006 24.484 1 33.84 74 VAL B CA 1
ATOM 2511 C C . VAL B 1 74 ? -3.643 -3.064 23.812 1 33.84 74 VAL B C 1
ATOM 2513 O O . VAL B 1 74 ? -3.693 -3.252 22.594 1 33.84 74 VAL B O 1
ATOM 2516 N N . ILE B 1 75 ? -2.518 -3.395 24.406 1 34.69 75 ILE B N 1
ATOM 2517 C CA . ILE B 1 75 ? -1.547 -4.418 24.031 1 34.69 75 ILE B CA 1
ATOM 2518 C C . ILE B 1 75 ? -2.125 -5.805 24.312 1 34.69 75 ILE B C 1
ATOM 2520 O O . ILE B 1 75 ? -2.434 -6.133 25.453 1 34.69 75 ILE B O 1
ATOM 2524 N N . ARG B 1 76 ? -2.857 -6.367 23.453 1 34.91 76 ARG B N 1
ATOM 2525 C CA . ARG B 1 76 ? -3.107 -7.789 23.656 1 34.91 76 ARG B CA 1
ATOM 2526 C C . ARG B 1 76 ? -1.994 -8.633 23.062 1 34.91 76 ARG B C 1
ATOM 2528 O O . ARG B 1 7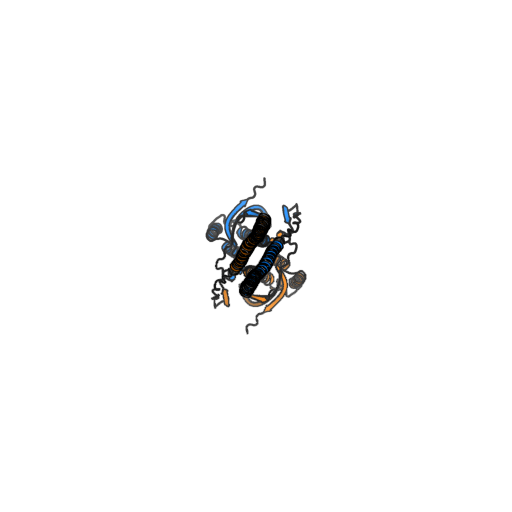6 ? -1.677 -8.5 21.875 1 34.91 76 ARG B O 1
ATOM 2535 N N . VAL B 1 77 ? -1.116 -9.07 23.844 1 35.28 77 VAL B N 1
ATOM 2536 C CA . VAL B 1 77 ? -0.04 -9.992 23.484 1 35.28 77 VAL B CA 1
ATOM 2537 C C . VAL B 1 77 ? -0.608 -11.391 23.266 1 35.28 77 VAL B C 1
ATOM 2539 O O . VAL B 1 77 ? -1.314 -11.922 24.109 1 35.28 77 VAL B O 1
ATOM 2542 N N . ASP B 1 78 ? -0.868 -11.633 22.047 1 34.28 78 ASP B N 1
ATOM 2543 C CA . ASP B 1 78 ? -1.121 -13.07 21.922 1 34.28 78 ASP B CA 1
ATOM 2544 C C . ASP B 1 78 ? 0.157 -13.875 22.125 1 34.28 78 ASP B C 1
ATOM 2546 O O . ASP B 1 78 ? 1.164 -13.641 21.469 1 34.28 78 ASP B O 1
ATOM 2550 N N . ASN B 1 79 ? 0.314 -14.609 23.141 1 40.53 79 ASN B N 1
ATOM 2551 C CA . ASN B 1 79 ? 1.39 -15.453 23.656 1 40.53 79 ASN B CA 1
ATOM 2552 C C . ASN B 1 79 ? 1.907 -16.406 22.578 1 40.53 79 ASN B C 1
ATOM 2554 O O . ASN B 1 79 ? 3.094 -16.75 22.562 1 40.53 79 ASN B O 1
ATOM 2558 N N . SER B 1 80 ? 1.083 -17.047 21.922 1 43.41 80 SER B N 1
ATOM 2559 C CA . SER B 1 80 ? 1.581 -18.203 21.188 1 43.41 80 SER B CA 1
ATOM 2560 C C . SER B 1 80 ? 2.447 -17.766 20 1 43.41 80 SER B C 1
ATOM 2562 O O . SER B 1 80 ? 3.414 -18.453 19.656 1 43.41 80 SER B O 1
ATOM 2564 N N . THR B 1 81 ? 2.092 -16.844 19.391 1 47.56 81 THR B N 1
ATOM 2565 C CA . THR B 1 81 ? 2.822 -16.484 18.172 1 47.56 81 THR B CA 1
ATOM 2566 C C . THR B 1 81 ? 3.77 -15.32 18.438 1 47.56 81 THR B C 1
ATOM 2568 O O . THR B 1 81 ? 4.688 -15.07 17.656 1 47.56 81 THR B O 1
ATOM 2571 N N . GLY B 1 82 ? 3.824 -14.828 19.797 1 45.69 82 GLY B N 1
ATOM 2572 C CA . GLY B 1 82 ? 4.645 -13.68 20.156 1 45.69 82 GLY B CA 1
ATOM 2573 C C . GLY B 1 82 ? 4.27 -12.422 19.391 1 45.69 82 GLY B C 1
ATOM 2574 O O . GLY B 1 82 ? 5.066 -11.484 19.297 1 45.69 82 GLY B O 1
ATOM 2575 N N . ILE B 1 83 ? 3.312 -12.609 18.625 1 47.12 83 ILE B N 1
ATOM 2576 C CA . ILE B 1 83 ? 2.9 -11.406 17.891 1 47.12 83 ILE B CA 1
ATOM 2577 C C . ILE B 1 83 ? 2.203 -10.445 18.859 1 47.12 83 ILE B C 1
ATOM 2579 O O . ILE B 1 83 ? 1.256 -10.82 19.547 1 47.12 83 ILE B O 1
ATOM 2583 N N . ILE B 1 84 ? 2.791 -9.477 19.359 1 44.41 84 ILE B N 1
ATOM 2584 C CA . ILE B 1 84 ? 2.209 -8.367 20.109 1 44.41 84 ILE B CA 1
ATOM 2585 C C . ILE B 1 84 ? 1.161 -7.66 19.25 1 44.41 84 ILE B C 1
ATOM 2587 O O . ILE B 1 84 ? 1.485 -7.082 18.219 1 44.41 84 ILE B O 1
ATOM 2591 N N . GLU B 1 85 ? -0.059 -8.234 19.328 1 48.38 85 GLU B N 1
ATOM 2592 C CA . GLU B 1 85 ? -1.137 -7.566 18.594 1 48.38 85 GLU B CA 1
ATOM 2593 C C . GLU B 1 85 ? -1.601 -6.309 19.328 1 48.38 85 GLU B C 1
ATOM 2595 O O . GLU B 1 85 ? -2.164 -6.395 20.422 1 48.38 85 GLU B O 1
ATOM 2600 N N . THR B 1 86 ? -0.953 -5.215 19.156 1 44.72 86 THR B N 1
ATOM 2601 C CA . THR B 1 86 ? -1.461 -3.957 19.703 1 44.72 86 THR B CA 1
ATOM 2602 C C . THR B 1 86 ? -2.521 -3.361 18.781 1 44.72 86 THR B C 1
ATOM 2604 O O . THR B 1 86 ? -2.338 -3.314 17.562 1 44.72 86 THR B O 1
ATOM 2607 N N . VAL B 1 87 ? -3.803 -3.486 19.328 1 44.91 87 VAL B N 1
ATOM 2608 C CA . VAL B 1 87 ? -4.855 -2.76 18.625 1 44.91 87 VAL B CA 1
ATOM 2609 C C . VAL B 1 87 ? -4.734 -1.265 18.906 1 44.91 87 VAL B C 1
ATOM 2611 O O . VAL B 1 87 ? -4.742 -0.849 20.062 1 44.91 87 VAL B O 1
ATOM 2614 N N . SER B 1 88 ? -4.066 -0.434 18.109 1 45.56 88 SER B N 1
ATOM 2615 C CA . SER B 1 88 ? -3.863 0.981 18.406 1 45.56 88 SER B CA 1
ATOM 2616 C C . SER B 1 88 ? -4.723 1.861 17.5 1 45.56 88 SER B C 1
ATOM 2618 O O . SER B 1 88 ? -4.84 1.602 16.297 1 45.56 88 SER B O 1
ATOM 2620 N N . ALA B 1 89 ? -5.582 2.6 18.094 1 49.72 89 ALA B N 1
ATOM 2621 C CA . ALA B 1 89 ? -6.117 3.732 17.328 1 49.72 89 ALA B CA 1
ATOM 2622 C C . ALA B 1 89 ? -5.004 4.672 16.891 1 49.72 89 ALA B C 1
ATOM 2624 O O . ALA B 1 89 ? -4.023 4.867 17.609 1 49.72 89 ALA B O 1
ATOM 2625 N N . LEU B 1 90 ? -5.023 5.035 15.508 1 48.56 90 LEU B N 1
ATOM 2626 C CA . LEU B 1 90 ? -4.027 6.016 15.086 1 48.56 90 LEU B CA 1
ATOM 2627 C C . LEU B 1 90 ? -4.145 7.301 15.898 1 48.56 90 LEU B C 1
ATOM 2629 O O . LEU B 1 90 ? -5.234 7.863 16.031 1 48.56 90 LEU B O 1
ATOM 2633 N N . LYS B 1 91 ? -3.203 7.48 16.844 1 54.34 91 LYS B N 1
ATOM 2634 C CA . LYS B 1 91 ? -3.215 8.789 17.484 1 54.34 91 LYS B CA 1
ATOM 2635 C C . LYS B 1 91 ? -3.189 9.914 16.438 1 54.34 91 LYS B C 1
ATOM 2637 O O . LYS B 1 91 ? -2.576 9.766 15.383 1 54.34 91 LYS B O 1
ATOM 2642 N N . GLU B 1 92 ? -4.172 10.719 16.422 1 53.34 92 GLU B N 1
ATOM 2643 C CA . GLU B 1 92 ? -4.391 11.828 15.492 1 53.34 92 GLU B CA 1
ATOM 2644 C C . GLU B 1 92 ? -3.188 12.758 15.445 1 53.34 92 GLU B C 1
ATOM 2646 O O . GLU B 1 92 ? -3.332 13.961 15.195 1 53.34 92 GLU B O 1
ATOM 2651 N N . THR B 1 93 ? -1.941 12.172 15.727 1 53.31 93 THR B N 1
ATOM 2652 C CA . THR B 1 93 ? -0.794 13.039 15.484 1 53.31 93 THR B CA 1
ATOM 2653 C C . THR B 1 93 ? -0.164 12.742 14.125 1 53.31 93 THR B C 1
ATOM 2655 O O . THR B 1 93 ? -0.16 11.594 13.68 1 53.31 93 THR B O 1
ATOM 2658 N N . PRO B 1 94 ? 0.126 13.75 13.43 1 56.66 94 PRO B N 1
ATOM 2659 C CA . PRO B 1 94 ? 0.8 13.578 12.141 1 56.66 94 PRO B CA 1
ATOM 2660 C C . PRO B 1 94 ? 1.915 12.531 12.188 1 56.66 94 PRO B C 1
ATOM 2662 O O . PRO B 1 94 ? 2.115 11.789 11.219 1 56.66 94 PRO B O 1
ATOM 2665 N N . ASN B 1 95 ? 2.518 12.469 13.352 1 61.31 95 ASN B N 1
ATOM 2666 C CA . ASN B 1 95 ? 3.615 11.516 13.484 1 61.31 95 ASN B CA 1
ATOM 2667 C C . ASN B 1 95 ? 3.115 10.078 13.445 1 61.31 95 ASN B C 1
ATOM 2669 O O . ASN B 1 95 ? 3.762 9.211 12.859 1 61.31 95 ASN B O 1
ATOM 2673 N N . ASP B 1 96 ? 1.995 9.898 13.945 1 69.44 96 ASP B N 1
ATOM 2674 C CA . ASP B 1 96 ? 1.445 8.547 13.969 1 69.44 96 ASP B CA 1
ATOM 2675 C C . ASP B 1 96 ? 0.998 8.117 12.57 1 69.44 96 ASP B C 1
ATOM 2677 O O . ASP B 1 96 ? 1.188 6.965 12.18 1 69.44 96 ASP B O 1
ATOM 2681 N N . TYR B 1 97 ? 0.563 9.133 11.914 1 75.5 97 TYR B N 1
ATOM 2682 C CA . TYR B 1 97 ? 0.151 8.875 10.539 1 75.5 97 TYR B CA 1
ATOM 2683 C C . TYR B 1 97 ? 1.344 8.484 9.68 1 75.5 97 TYR B C 1
ATOM 2685 O O . TYR B 1 97 ? 1.295 7.477 8.961 1 75.5 97 TYR B O 1
ATOM 2693 N N . ASP B 1 98 ? 2.377 9.203 9.852 1 82.06 98 ASP B N 1
ATOM 2694 C CA . ASP B 1 98 ? 3.584 8.953 9.07 1 82.06 98 ASP B CA 1
ATOM 2695 C C 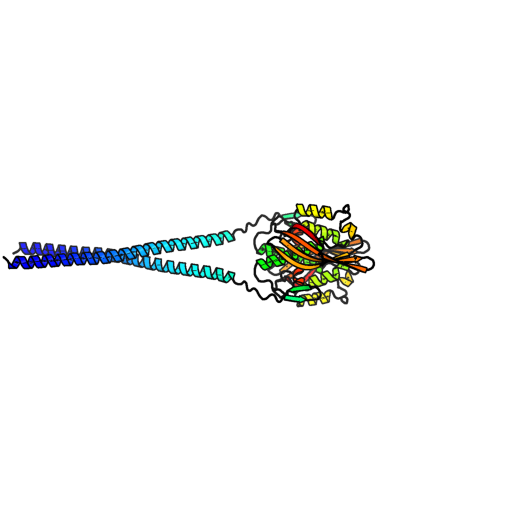. ASP B 1 98 ? 4.211 7.613 9.445 1 82.06 98 ASP B C 1
ATOM 2697 O O . ASP B 1 98 ? 4.684 6.879 8.57 1 82.06 98 ASP B O 1
ATOM 2701 N N . GLU B 1 99 ? 4.148 7.363 10.703 1 87 99 GLU B N 1
ATOM 2702 C CA . GLU B 1 99 ? 4.734 6.105 11.156 1 87 99 GLU B CA 1
ATOM 2703 C C . GLU B 1 99 ? 3.93 4.91 10.656 1 87 99 GLU B C 1
ATOM 2705 O O . GLU B 1 99 ? 4.5 3.883 10.281 1 87 99 GLU B O 1
ATOM 2710 N N . ALA B 1 100 ? 2.615 5.078 10.719 1 88.5 100 ALA B N 1
ATOM 2711 C CA . ALA B 1 100 ? 1.766 3.988 10.25 1 88.5 100 ALA B CA 1
ATOM 2712 C C . ALA B 1 100 ? 2.018 3.697 8.773 1 88.5 100 ALA B C 1
ATOM 2714 O O . ALA B 1 100 ? 2.111 2.535 8.367 1 88.5 100 ALA B O 1
ATOM 2715 N N . ILE B 1 101 ? 2.184 4.703 8.031 1 91.38 101 ILE B N 1
ATOM 2716 C CA . ILE B 1 101 ? 2.434 4.543 6.602 1 91.38 101 ILE B CA 1
ATOM 2717 C C . ILE B 1 101 ? 3.824 3.955 6.383 1 91.38 101 ILE B C 1
ATOM 2719 O O . ILE B 1 101 ? 4.008 3.082 5.531 1 91.38 101 ILE B O 1
ATOM 2723 N N . THR B 1 102 ? 4.754 4.43 7.129 1 93.25 102 THR B N 1
ATOM 2724 C CA . THR B 1 102 ? 6.113 3.924 7.004 1 93.25 102 THR B CA 1
ATOM 2725 C C . THR B 1 102 ? 6.18 2.441 7.363 1 93.25 102 THR B C 1
ATOM 2727 O O . THR B 1 102 ? 6.828 1.656 6.672 1 93.25 102 THR B O 1
ATOM 2730 N N . ARG B 1 103 ? 5.492 2.047 8.43 1 94.44 103 ARG B N 1
ATOM 2731 C CA . ARG B 1 103 ? 5.426 0.633 8.789 1 94.44 103 ARG B CA 1
ATOM 2732 C C . ARG B 1 103 ? 4.832 -0.194 7.656 1 94.44 103 ARG B C 1
ATOM 2734 O O . ARG B 1 103 ? 5.312 -1.291 7.363 1 94.44 103 ARG B O 1
ATOM 2741 N N . TYR B 1 104 ? 3.838 0.367 7.074 1 95.44 104 TYR B N 1
ATOM 2742 C CA . TYR B 1 104 ? 3.176 -0.3 5.957 1 95.44 104 TYR B CA 1
ATOM 2743 C C . TYR B 1 104 ? 4.148 -0.544 4.812 1 95.44 104 TYR B C 1
ATOM 2745 O O . TYR B 1 104 ? 4.281 -1.672 4.332 1 95.44 104 TYR B O 1
ATOM 2753 N N . PHE B 1 105 ? 4.828 0.455 4.414 1 97 105 PHE B N 1
ATOM 2754 C CA . PHE B 1 105 ? 5.715 0.311 3.264 1 97 105 PHE B CA 1
ATOM 2755 C C . PHE B 1 105 ? 6.941 -0.514 3.627 1 97 105 PHE B C 1
ATOM 2757 O O . PHE B 1 105 ? 7.469 -1.253 2.791 1 97 105 PHE B O 1
ATOM 2764 N N . ALA B 1 106 ? 7.395 -0.389 4.867 1 97.81 106 ALA B N 1
ATOM 2765 C CA . ALA B 1 106 ? 8.492 -1.242 5.312 1 97.81 106 ALA B CA 1
ATOM 2766 C C . ALA B 1 106 ? 8.109 -2.717 5.242 1 97.81 106 ALA B C 1
ATOM 2768 O O . ALA B 1 106 ? 8.891 -3.549 4.777 1 97.81 106 ALA B O 1
ATOM 2769 N N . SER B 1 107 ? 6.949 -2.99 5.746 1 97.62 107 SER B N 1
ATOM 2770 C CA . SER B 1 107 ? 6.473 -4.367 5.695 1 97.62 107 SER B CA 1
ATOM 2771 C C . SER B 1 107 ? 6.328 -4.852 4.258 1 97.62 107 SER B C 1
ATOM 2773 O O . SER B 1 107 ? 6.688 -5.988 3.939 1 97.62 107 SER B O 1
ATOM 2775 N N . LYS B 1 108 ? 5.777 -3.982 3.422 1 97.56 108 LYS B N 1
ATOM 2776 C CA . LYS B 1 108 ? 5.621 -4.305 2.006 1 97.56 108 LYS B CA 1
ATOM 2777 C C . LYS B 1 108 ? 6.969 -4.578 1.35 1 97.56 108 LYS B C 1
ATOM 2779 O O . LYS B 1 108 ? 7.105 -5.52 0.564 1 97.56 108 LYS B O 1
ATOM 2784 N N . TYR B 1 109 ? 7.938 -3.801 1.68 1 98.69 109 TYR B N 1
ATOM 2785 C CA . TYR B 1 109 ? 9.289 -3.939 1.154 1 98.69 109 TYR B CA 1
ATOM 2786 C C . TYR B 1 109 ? 9.898 -5.281 1.557 1 98.69 109 TYR B C 1
ATOM 2788 O O . TYR B 1 109 ? 10.406 -6.02 0.709 1 98.69 109 TYR B O 1
ATOM 2796 N N . VAL B 1 110 ? 9.82 -5.605 2.791 1 98.69 110 VAL B N 1
ATOM 2797 C CA . VAL B 1 110 ? 10.438 -6.82 3.314 1 98.69 110 VAL B CA 1
ATOM 2798 C C . VAL B 1 110 ? 9.727 -8.047 2.752 1 98.69 110 VAL B C 1
ATOM 2800 O O . VAL B 1 110 ? 10.375 -9.023 2.363 1 98.69 110 VAL B O 1
ATOM 2803 N N . ARG B 1 111 ? 8.398 -7.996 2.691 1 98 111 ARG B N 1
ATOM 2804 C CA . ARG B 1 111 ? 7.648 -9.125 2.156 1 98 111 ARG B CA 1
ATOM 2805 C C . ARG B 1 111 ? 8.031 -9.398 0.703 1 98 111 ARG B C 1
ATOM 2807 O O . ARG B 1 111 ? 8.234 -10.547 0.312 1 98 111 ARG B O 1
ATOM 2814 N N . ALA B 1 112 ? 8.117 -8.328 -0.048 1 97.62 112 ALA B N 1
ATOM 2815 C CA . ALA B 1 112 ? 8.43 -8.469 -1.468 1 97.62 112 ALA B CA 1
ATOM 2816 C C . ALA B 1 112 ? 9.875 -8.914 -1.666 1 97.62 112 ALA B C 1
ATOM 2818 O O . ALA B 1 112 ? 10.172 -9.711 -2.561 1 97.62 112 ALA B O 1
ATOM 2819 N N . ARG B 1 113 ? 10.773 -8.43 -0.887 1 98.25 113 ARG B N 1
ATOM 2820 C CA . ARG B 1 113 ? 12.203 -8.68 -1.066 1 98.25 113 ARG B CA 1
ATOM 2821 C C . ARG B 1 113 ? 12.578 -10.07 -0.559 1 98.25 113 ARG B C 1
ATOM 2823 O O . ARG B 1 113 ? 13.383 -10.766 -1.182 1 98.25 113 ARG B O 1
ATOM 2830 N N . GLU B 1 114 ? 12.008 -10.438 0.59 1 97.62 114 GLU B N 1
ATOM 2831 C CA . GLU B 1 114 ? 12.438 -11.664 1.259 1 97.62 114 GLU B CA 1
ATOM 2832 C C . GLU B 1 114 ? 11.523 -12.836 0.896 1 97.62 114 GLU B C 1
ATOM 2834 O O . GLU B 1 114 ? 11.859 -13.992 1.159 1 97.62 114 GLU B O 1
ATOM 2839 N N . GLY B 1 115 ? 10.375 -12.523 0.325 1 96.69 115 GLY B N 1
ATOM 2840 C CA . GLY B 1 115 ? 9.508 -13.578 -0.179 1 96.69 115 GLY B CA 1
ATOM 2841 C C . GLY B 1 115 ? 9.82 -13.977 -1.61 1 96.69 115 GLY B C 1
ATOM 2842 O O . GLY B 1 115 ? 10.555 -13.273 -2.309 1 96.69 115 GLY B O 1
ATOM 2843 N N . PHE B 1 116 ? 9.211 -15.203 -1.979 1 95.81 116 PHE B N 1
ATOM 2844 C CA . PHE B 1 116 ? 9.438 -15.609 -3.359 1 95.81 116 PHE B CA 1
ATOM 2845 C C . PHE B 1 116 ? 8.336 -16.531 -3.842 1 95.81 116 PHE B C 1
ATOM 2847 O O . PHE B 1 116 ? 7.98 -17.5 -3.154 1 95.81 116 PHE B O 1
ATOM 2854 N N . GLN B 1 117 ? 7.863 -16.156 -4.879 1 92 117 GLN B N 1
ATOM 2855 C CA . GLN B 1 117 ? 6.984 -16.953 -5.727 1 92 117 GLN B CA 1
ATOM 2856 C C . GLN B 1 117 ? 7.191 -16.609 -7.203 1 92 117 GLN B C 1
ATOM 2858 O O . GLN B 1 117 ? 7.09 -15.453 -7.598 1 92 117 GLN B O 1
ATOM 2863 N N . LEU B 1 118 ? 7.422 -17.625 -7.953 1 88.81 118 LEU B N 1
ATOM 2864 C CA . LEU B 1 118 ? 7.805 -17.406 -9.344 1 88.81 118 LEU B CA 1
ATOM 2865 C C . LEU B 1 118 ? 6.797 -16.5 -10.047 1 88.81 118 LEU B C 1
ATOM 2867 O O . LEU B 1 118 ? 7.18 -15.594 -10.789 1 88.81 118 LEU B O 1
ATOM 2871 N N . SER B 1 119 ? 5.516 -16.641 -9.828 1 85.12 119 SER B N 1
ATOM 2872 C CA . SER B 1 119 ? 4.477 -15.891 -10.516 1 85.12 119 SER B CA 1
ATOM 2873 C C . SER B 1 119 ? 4.496 -14.422 -10.109 1 85.12 119 SER B C 1
ATOM 2875 O O . SER B 1 119 ? 3.955 -13.57 -10.812 1 85.12 119 SER B O 1
ATOM 2877 N N . GLU B 1 120 ? 5.152 -14.102 -8.922 1 90.31 120 GLU B N 1
ATOM 2878 C CA . GLU B 1 120 ? 5.148 -12.734 -8.414 1 90.31 120 GLU B CA 1
ATOM 2879 C C . GLU B 1 120 ? 6.535 -12.109 -8.516 1 90.31 120 GLU B C 1
ATOM 2881 O O . GLU B 1 120 ? 6.738 -10.969 -8.086 1 90.31 120 GLU B O 1
ATOM 2886 N N . ALA B 1 121 ? 7.426 -12.852 -9.07 1 91.94 121 ALA B N 1
ATOM 2887 C CA . ALA B 1 121 ? 8.828 -12.445 -9.016 1 91.94 121 ALA B CA 1
ATOM 2888 C C . ALA B 1 121 ? 9.039 -11.109 -9.727 1 91.94 121 ALA B C 1
ATOM 2890 O O . ALA B 1 121 ? 9.695 -10.211 -9.195 1 91.94 121 ALA B O 1
ATOM 2891 N N . GLU B 1 122 ? 8.484 -10.953 -10.883 1 90.69 122 GLU B N 1
ATOM 2892 C CA . GLU B 1 122 ? 8.656 -9.719 -11.648 1 90.69 122 GLU B CA 1
ATOM 2893 C C . GLU B 1 122 ? 8.039 -8.531 -10.922 1 90.69 122 GLU B C 1
ATOM 2895 O O . GLU B 1 122 ? 8.648 -7.461 -10.836 1 90.69 122 GLU B O 1
ATOM 2900 N N . HIS B 1 123 ? 6.824 -8.727 -10.453 1 90.69 123 HIS B N 1
ATOM 2901 C CA . HIS B 1 123 ? 6.141 -7.66 -9.734 1 90.69 123 HIS B CA 1
ATOM 2902 C C . HIS B 1 123 ? 6.91 -7.258 -8.477 1 90.69 123 HIS B C 1
ATOM 2904 O O . HIS B 1 123 ? 7.094 -6.07 -8.211 1 90.69 123 HIS B O 1
ATOM 2910 N N . ASN B 1 124 ? 7.34 -8.273 -7.766 1 95.44 124 ASN B N 1
ATOM 2911 C CA . ASN B 1 124 ? 8.07 -7.996 -6.535 1 95.44 124 ASN B CA 1
ATOM 2912 C C . ASN B 1 124 ? 9.398 -7.301 -6.816 1 95.44 124 ASN B C 1
ATOM 2914 O O . ASN B 1 124 ? 9.82 -6.422 -6.062 1 95.44 124 ASN B O 1
ATOM 2918 N N . PHE B 1 125 ? 10.039 -7.715 -7.871 1 95.75 125 PHE B N 1
ATOM 2919 C CA . PHE B 1 125 ? 11.289 -7.07 -8.25 1 95.75 125 PHE B CA 1
ATOM 2920 C C . PHE B 1 125 ? 11.062 -5.594 -8.555 1 95.75 125 PHE B C 1
ATOM 2922 O O . PHE B 1 125 ? 11.812 -4.734 -8.078 1 95.75 125 PHE B O 1
ATOM 2929 N N . ARG B 1 126 ? 10.07 -5.281 -9.281 1 94.44 126 ARG B N 1
ATOM 2930 C CA . ARG B 1 126 ? 9.742 -3.902 -9.617 1 94.44 126 ARG B CA 1
ATOM 2931 C C . ARG B 1 126 ? 9.406 -3.098 -8.367 1 94.44 126 ARG B C 1
ATOM 2933 O O . ARG B 1 126 ? 9.852 -1.961 -8.211 1 94.44 126 ARG B O 1
ATOM 2940 N N . LEU B 1 127 ? 8.594 -3.688 -7.555 1 96.69 127 LEU B N 1
ATOM 2941 C CA . LEU B 1 127 ? 8.188 -3.027 -6.32 1 96.69 127 LEU B CA 1
ATOM 2942 C C . LEU B 1 127 ? 9.398 -2.67 -5.469 1 96.69 127 LEU B C 1
ATOM 2944 O O . LEU B 1 127 ? 9.562 -1.516 -5.066 1 96.69 127 LEU B O 1
ATOM 2948 N N . VAL B 1 128 ? 10.281 -3.666 -5.219 1 98.06 128 VAL B N 1
ATOM 2949 C CA . VAL B 1 128 ? 11.461 -3.439 -4.391 1 98.06 128 VAL B CA 1
ATOM 2950 C C . VAL B 1 128 ? 12.359 -2.398 -5.047 1 98.06 128 VAL B C 1
ATOM 2952 O O . VAL B 1 128 ? 12.906 -1.525 -4.371 1 98.06 128 VAL B O 1
ATOM 2955 N N . SER B 1 129 ? 12.453 -2.469 -6.336 1 96.5 129 SER B N 1
ATOM 2956 C CA . SER B 1 129 ? 13.281 -1.512 -7.062 1 96.5 129 SER B CA 1
ATOM 2957 C C . SER B 1 129 ? 12.734 -0.094 -6.922 1 96.5 129 SER B C 1
ATOM 2959 O O . SER B 1 129 ? 13.492 0.844 -6.668 1 96.5 129 SER B O 1
ATOM 2961 N N . LEU B 1 130 ? 11.461 0.078 -7.039 1 93.94 130 LEU B N 1
ATOM 2962 C CA . LEU B 1 130 ? 10.828 1.391 -6.969 1 93.94 130 LEU B CA 1
ATOM 2963 C C . LEU B 1 130 ? 10.938 1.97 -5.562 1 93.94 130 LEU B C 1
ATOM 2965 O O . LEU B 1 130 ? 10.969 3.189 -5.387 1 93.94 130 LEU B O 1
ATOM 2969 N N . LEU B 1 131 ? 11.039 1.125 -4.551 1 97.5 131 LEU B N 1
ATOM 2970 C CA . LEU B 1 131 ? 11.086 1.569 -3.164 1 97.5 131 LEU B CA 1
ATOM 2971 C C . LEU B 1 131 ? 12.531 1.674 -2.676 1 97.5 131 LEU B C 1
ATOM 2973 O O . LEU B 1 131 ? 12.773 1.907 -1.489 1 97.5 131 LEU B O 1
ATOM 2977 N N . SER B 1 132 ? 13.461 1.462 -3.586 1 96.94 132 SER B N 1
ATOM 2978 C CA . SER B 1 132 ? 14.875 1.518 -3.221 1 96.94 132 SER B CA 1
ATOM 2979 C C . SER B 1 132 ? 15.57 2.701 -3.887 1 96.94 132 SER B C 1
ATOM 2981 O O . SER B 1 132 ? 15.234 3.074 -5.012 1 96.94 132 SER B O 1
ATOM 2983 N N . SER B 1 133 ? 16.547 3.26 -3.131 1 94.56 133 SER B N 1
ATOM 2984 C CA . SER B 1 133 ? 17.422 4.254 -3.74 1 94.56 133 SER B CA 1
ATOM 2985 C C . SER B 1 133 ? 18.25 3.645 -4.863 1 94.56 133 SER B C 1
ATOM 2987 O O . SER B 1 133 ? 18.406 2.424 -4.934 1 94.56 133 SER B O 1
ATOM 2989 N N . PRO B 1 134 ? 18.781 4.48 -5.707 1 92.62 134 PRO B N 1
ATOM 2990 C CA . PRO B 1 134 ? 19.562 3.957 -6.836 1 92.62 134 PRO B CA 1
ATOM 2991 C C . PRO B 1 134 ? 20.688 3.039 -6.391 1 92.62 134 PRO B C 1
ATOM 2993 O O . PRO B 1 134 ? 20.922 1.987 -7 1 92.62 134 PRO B O 1
ATOM 2996 N N . GLU B 1 135 ? 21.391 3.393 -5.332 1 95.75 135 GLU B N 1
ATOM 2997 C CA . GLU B 1 135 ? 22.484 2.561 -4.84 1 95.75 135 GLU B CA 1
ATOM 2998 C C . GLU B 1 135 ? 21.969 1.219 -4.328 1 95.75 135 GLU B C 1
ATOM 3000 O O . GLU B 1 135 ? 22.547 0.17 -4.625 1 95.75 135 GLU B O 1
ATOM 3005 N N . GLU B 1 136 ? 20.891 1.271 -3.576 1 97.69 136 GLU B N 1
ATOM 3006 C CA . GLU B 1 136 ? 20.297 0.045 -3.035 1 97.69 136 GLU B CA 1
ATOM 3007 C C . GLU B 1 136 ? 19.641 -0.788 -4.133 1 97.69 136 GLU B C 1
ATOM 3009 O O . GLU B 1 136 ? 19.625 -2.018 -4.055 1 97.69 136 GLU B O 1
ATOM 3014 N N . GLN B 1 137 ? 19.156 -0.149 -5.176 1 96.19 137 GLN B N 1
ATOM 3015 C CA . GLN B 1 137 ? 18.625 -0.854 -6.336 1 96.19 137 GLN B CA 1
ATOM 3016 C C . GLN B 1 137 ? 19.688 -1.728 -6.988 1 96.19 137 GLN B C 1
ATOM 3018 O O . GLN B 1 137 ? 19.422 -2.873 -7.359 1 96.19 137 GLN B O 1
ATOM 3023 N N . SER B 1 138 ? 20.812 -1.137 -7.051 1 96.06 138 SER B N 1
ATOM 3024 C CA . SER B 1 138 ? 21.922 -1.855 -7.672 1 96.06 138 SER B CA 1
ATOM 3025 C C . SER B 1 138 ? 22.344 -3.053 -6.832 1 96.06 138 SER B C 1
ATOM 3027 O O . SER B 1 138 ? 22.562 -4.145 -7.359 1 96.06 138 SER B O 1
ATOM 3029 N N . ARG B 1 139 ? 22.422 -2.861 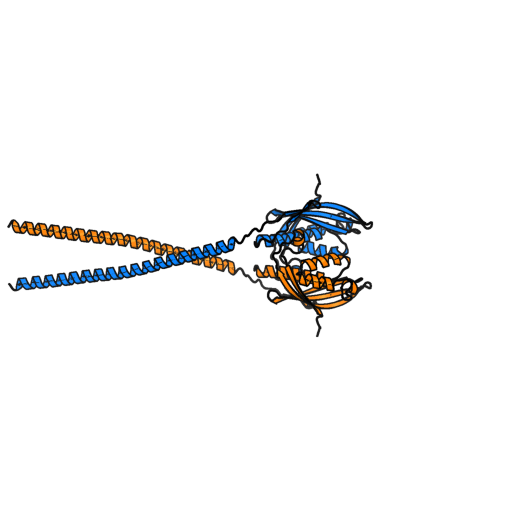-5.57 1 97.19 139 ARG B N 1
ATOM 3030 C CA . ARG B 1 139 ? 22.766 -3.963 -4.676 1 97.19 139 ARG B CA 1
ATOM 3031 C C . ARG B 1 139 ? 21.719 -5.07 -4.742 1 97.19 139 ARG B C 1
ATOM 3033 O O . ARG B 1 139 ? 22.062 -6.254 -4.793 1 97.19 139 ARG B O 1
ATOM 3040 N N . PHE B 1 140 ? 20.531 -4.68 -4.781 1 98 140 PHE B N 1
ATOM 3041 C CA . PHE B 1 140 ? 19.438 -5.629 -4.848 1 98 140 PHE B CA 1
ATOM 3042 C C . PHE B 1 140 ? 19.469 -6.41 -6.152 1 98 140 PHE B C 1
ATOM 3044 O O . PHE B 1 140 ? 19.312 -7.637 -6.152 1 98 140 PHE B O 1
ATOM 3051 N N . ALA B 1 141 ? 19.656 -5.656 -7.223 1 96.38 141 ALA B N 1
ATOM 3052 C CA . ALA B 1 141 ? 19.688 -6.289 -8.539 1 96.38 141 ALA B CA 1
ATOM 3053 C C . ALA B 1 141 ? 20.812 -7.32 -8.625 1 96.38 141 ALA B C 1
ATOM 3055 O O . ALA B 1 141 ? 20.641 -8.398 -9.188 1 96.38 141 ALA B O 1
ATOM 3056 N N . LYS B 1 142 ? 21.922 -7.012 -8.07 1 95.5 142 LYS B N 1
ATOM 3057 C CA . LYS B 1 142 ? 23.047 -7.934 -8.07 1 95.5 142 LYS B CA 1
ATOM 3058 C C . LYS B 1 142 ? 22.734 -9.18 -7.246 1 95.5 142 LYS B C 1
ATOM 3060 O O . LYS B 1 142 ? 23.047 -10.297 -7.668 1 95.5 142 LYS B O 1
ATOM 3065 N N . TRP B 1 143 ? 22.109 -8.969 -6.137 1 96.38 143 TRP B N 1
ATOM 3066 C CA . TRP B 1 143 ? 21.75 -10.078 -5.258 1 96.38 143 TRP B CA 1
ATOM 3067 C C . TRP B 1 143 ? 20.688 -10.953 -5.898 1 96.38 143 TRP B C 1
ATOM 3069 O O . TRP B 1 143 ? 20.734 -12.18 -5.793 1 96.38 143 TRP B O 1
ATOM 3079 N N . TYR B 1 144 ? 19.797 -10.352 -6.637 1 96 144 TYR B N 1
ATOM 3080 C CA . TYR B 1 144 ? 18.641 -11.039 -7.199 1 96 144 TYR B CA 1
ATOM 3081 C C . TYR B 1 144 ? 18.984 -11.68 -8.539 1 96 144 TYR B C 1
ATOM 3083 O O . TYR B 1 144 ? 18.219 -12.508 -9.047 1 96 144 TYR B O 1
ATOM 3091 N N . ALA B 1 145 ? 20.109 -11.406 -9.047 1 92.94 145 ALA B N 1
ATOM 3092 C CA . ALA B 1 145 ? 20.5 -11.836 -10.391 1 92.94 145 ALA B CA 1
ATOM 3093 C C . ALA B 1 145 ? 20.578 -13.359 -10.469 1 92.94 145 ALA B C 1
ATOM 3095 O O . ALA B 1 145 ? 20.984 -14.016 -9.508 1 92.94 145 ALA B O 1
ATOM 3096 N N . GLY B 1 146 ? 20.25 -13.859 -11.617 1 91.31 146 GLY B N 1
ATOM 3097 C CA . GLY B 1 146 ? 20.25 -15.297 -11.852 1 91.31 146 GLY B CA 1
ATOM 3098 C C . GLY B 1 146 ? 21.625 -15.922 -11.727 1 91.31 146 GLY B C 1
ATOM 3099 O O . GLY B 1 146 ? 21.75 -17.109 -11.414 1 91.31 146 GLY B O 1
ATOM 3100 N N . ASN B 1 147 ? 22.609 -15.188 -11.969 1 93.06 147 ASN B N 1
ATOM 3101 C CA . ASN B 1 147 ? 23.953 -15.719 -11.914 1 93.06 147 ASN B CA 1
ATOM 3102 C C . ASN B 1 147 ? 24.484 -15.797 -10.477 1 93.06 147 ASN B C 1
ATOM 3104 O O . ASN B 1 147 ? 25.547 -16.344 -10.227 1 93.06 147 ASN B O 1
ATOM 3108 N N . ASN B 1 148 ? 23.828 -15.211 -9.516 1 93.81 148 ASN B N 1
ATOM 3109 C CA . ASN B 1 148 ? 24.141 -15.328 -8.094 1 93.81 148 ASN B CA 1
ATOM 3110 C C . ASN B 1 148 ? 23.547 -16.594 -7.496 1 93.81 148 ASN B C 1
ATOM 3112 O O . ASN B 1 148 ? 22.312 -16.766 -7.469 1 93.81 148 ASN B O 1
ATOM 3116 N N . PRO B 1 149 ? 24.359 -17.5 -7.02 1 94.5 149 PRO B N 1
ATOM 3117 C CA . PRO B 1 149 ? 23.844 -18.75 -6.449 1 94.5 149 PRO B CA 1
ATOM 3118 C C . PRO B 1 149 ? 22.953 -18.516 -5.223 1 94.5 149 PRO B C 1
ATOM 3120 O O . PRO B 1 149 ? 22.109 -19.344 -4.902 1 94.5 149 PRO B O 1
ATOM 3123 N N . GLU B 1 150 ? 23.125 -17.422 -4.551 1 93.25 150 GLU B N 1
ATOM 3124 C CA . GLU B 1 150 ? 22.375 -17.109 -3.342 1 93.25 150 GLU B CA 1
ATOM 3125 C C . GLU B 1 150 ? 21.109 -16.328 -3.672 1 93.25 150 GLU B C 1
ATOM 3127 O O . GLU B 1 150 ? 20.359 -15.938 -2.771 1 93.25 150 GLU B O 1
ATOM 3132 N N . SER B 1 151 ? 20.891 -16.188 -4.961 1 95 151 SER B N 1
ATOM 3133 C CA . SER B 1 151 ? 19.688 -15.469 -5.387 1 95 151 SER B CA 1
ATOM 3134 C C . SER B 1 151 ? 18.422 -16.25 -5.039 1 95 151 SER B C 1
ATOM 3136 O O . SER B 1 151 ? 18.391 -17.469 -5.176 1 95 151 SER B O 1
ATOM 3138 N N . PRO B 1 152 ? 17.391 -15.586 -4.59 1 95.19 152 PRO B N 1
ATOM 3139 C CA . PRO B 1 152 ? 16.109 -16.266 -4.34 1 95.19 152 PRO B CA 1
ATOM 3140 C C . PRO B 1 152 ? 15.594 -17.016 -5.566 1 95.19 152 PRO B C 1
ATOM 3142 O O . PRO B 1 152 ? 14.906 -18.031 -5.43 1 95.19 152 PRO B O 1
ATOM 3145 N N . GLN B 1 153 ? 15.953 -16.578 -6.727 1 92.94 153 GLN B N 1
ATOM 3146 C CA . GLN B 1 153 ? 15.539 -17.234 -7.957 1 92.94 153 GLN B CA 1
ATOM 3147 C C . GLN B 1 153 ? 16.125 -18.641 -8.062 1 92.94 153 GLN B C 1
ATOM 3149 O O . GLN B 1 153 ? 15.531 -19.531 -8.672 1 92.94 153 GLN B O 1
ATOM 3154 N N . ASN B 1 154 ? 17.297 -18.781 -7.52 1 93.75 154 ASN B N 1
ATOM 3155 C CA . ASN B 1 154 ? 17.984 -20.062 -7.582 1 93.75 154 ASN B CA 1
ATOM 3156 C C . ASN B 1 154 ? 17.688 -20.922 -6.359 1 93.75 154 ASN B C 1
ATOM 3158 O O . ASN B 1 154 ? 17.406 -22.109 -6.488 1 93.75 154 ASN B O 1
ATOM 3162 N N . ILE B 1 155 ? 17.656 -20.281 -5.203 1 93.5 155 ILE B N 1
ATOM 3163 C CA . ILE B 1 155 ? 17.5 -21.016 -3.957 1 93.5 155 ILE B CA 1
ATOM 3164 C C . ILE B 1 155 ? 16.047 -21.5 -3.824 1 93.5 155 ILE B C 1
ATOM 3166 O O . ILE B 1 155 ? 15.797 -22.594 -3.314 1 93.5 155 ILE B O 1
ATOM 3170 N N . TYR B 1 156 ? 15.086 -20.734 -4.426 1 93.56 156 TYR B N 1
ATOM 3171 C CA . TYR B 1 156 ? 13.68 -21.062 -4.258 1 93.56 156 TYR B CA 1
ATOM 3172 C C . TYR B 1 156 ? 13.055 -21.484 -5.586 1 93.56 156 TYR B C 1
ATOM 3174 O O . TYR B 1 156 ? 11.844 -21.375 -5.773 1 93.56 156 TYR B O 1
ATOM 3182 N N . GLN B 1 157 ? 13.688 -21.781 -6.668 1 85.62 157 GLN B N 1
ATOM 3183 C CA . GLN B 1 157 ? 13.242 -22.047 -8.031 1 85.62 157 GLN B CA 1
ATOM 3184 C C . GLN B 1 157 ? 11.984 -22.922 -8.047 1 85.62 157 GLN B C 1
ATOM 3186 O O . GLN B 1 157 ? 11.039 -22.641 -8.797 1 85.62 157 GLN B O 1
ATOM 3191 N N . ASN B 1 158 ? 11.695 -23.828 -7.078 1 87.12 158 ASN B N 1
ATOM 3192 C CA . ASN B 1 158 ? 10.508 -24.672 -7.031 1 87.12 158 ASN B CA 1
ATOM 3193 C C . ASN B 1 158 ? 9.859 -24.656 -5.648 1 87.12 158 ASN B C 1
ATOM 3195 O O . ASN B 1 158 ? 9.219 -25.625 -5.242 1 87.12 158 ASN B O 1
ATOM 3199 N N . MET B 1 159 ? 10.055 -23.531 -5.117 1 93.25 159 MET B N 1
ATOM 3200 C CA . MET B 1 159 ? 9.516 -23.391 -3.768 1 93.25 159 MET B CA 1
ATOM 3201 C C . MET B 1 159 ? 8.781 -22.062 -3.615 1 93.25 159 MET B C 1
ATOM 3203 O O . MET B 1 159 ? 8.781 -21.234 -4.531 1 93.25 159 MET B O 1
ATOM 3207 N N . ILE B 1 160 ? 8.016 -22.016 -2.609 1 93.31 160 ILE B N 1
ATOM 3208 C CA . ILE B 1 160 ? 7.348 -20.781 -2.236 1 93.31 160 ILE B CA 1
ATOM 3209 C C . ILE B 1 160 ? 7.832 -20.328 -0.861 1 93.31 160 ILE B C 1
ATOM 3211 O O . ILE B 1 160 ? 7.781 -21.094 0.105 1 93.31 160 ILE B O 1
ATOM 3215 N N . ALA B 1 161 ? 8.367 -19.188 -0.874 1 95.81 161 ALA B N 1
ATOM 3216 C CA . ALA B 1 161 ? 8.789 -18.578 0.383 1 95.81 161 ALA B CA 1
ATOM 3217 C C . ALA B 1 161 ? 7.844 -17.438 0.779 1 95.81 161 ALA B C 1
ATOM 3219 O O . ALA B 1 161 ? 7.73 -16.438 0.066 1 95.81 161 ALA B O 1
ATOM 3220 N N . THR B 1 162 ? 7.191 -17.641 1.904 1 95.5 162 THR B N 1
ATOM 3221 C CA . THR B 1 162 ? 6.254 -16.641 2.393 1 95.5 162 THR B CA 1
ATOM 3222 C C . THR B 1 162 ? 6.789 -15.969 3.654 1 95.5 162 THR B C 1
ATOM 3224 O O . THR B 1 162 ? 7.336 -16.641 4.531 1 95.5 162 THR B O 1
ATOM 3227 N N . VAL B 1 163 ? 6.617 -14.648 3.688 1 96.62 163 VAL B N 1
ATOM 3228 C CA . VAL B 1 163 ? 7.125 -13.867 4.805 1 96.62 163 VAL B CA 1
ATOM 3229 C C . VAL B 1 163 ? 5.969 -13.438 5.707 1 96.62 163 VAL B C 1
ATOM 3231 O O . VAL B 1 163 ? 4.965 -12.914 5.23 1 96.62 163 VAL B O 1
ATOM 3234 N N . THR B 1 164 ? 6.125 -13.727 6.973 1 94.25 164 THR B N 1
ATOM 3235 C CA . THR B 1 164 ? 5.172 -13.258 7.977 1 94.25 164 THR B CA 1
ATOM 3236 C C . THR B 1 164 ? 5.844 -12.305 8.953 1 94.25 164 THR B C 1
ATOM 3238 O O . THR B 1 164 ? 6.824 -12.664 9.609 1 94.25 164 THR B O 1
ATOM 3241 N N . ILE B 1 165 ? 5.312 -11.078 9.016 1 95.12 165 ILE B N 1
ATOM 3242 C CA . ILE B 1 165 ? 5.898 -10.047 9.859 1 95.12 165 ILE B CA 1
ATOM 3243 C C . ILE B 1 165 ? 5.477 -10.258 11.312 1 95.12 165 ILE B C 1
ATOM 3245 O O . ILE B 1 165 ? 4.289 -10.438 11.602 1 95.12 165 ILE B O 1
ATOM 3249 N N . LYS B 1 166 ? 6.418 -10.242 12.172 1 90.19 166 LYS B N 1
ATOM 3250 C CA . LYS B 1 166 ? 6.164 -10.391 13.602 1 90.19 166 LYS B CA 1
ATOM 3251 C C . LYS B 1 166 ? 6.074 -9.023 14.289 1 90.19 166 LYS B C 1
ATOM 3253 O O . LYS B 1 166 ? 5.168 -8.781 15.086 1 90.19 166 LYS B O 1
ATOM 3258 N N . SER B 1 167 ? 7.094 -8.227 14 1 90.62 167 SER B N 1
ATOM 3259 C CA . SER B 1 167 ? 7.121 -6.91 14.633 1 90.62 167 SER B CA 1
ATOM 3260 C C . SER B 1 167 ? 7.926 -5.914 13.805 1 90.62 167 SER B C 1
ATOM 3262 O O . SER B 1 167 ? 8.805 -6.305 13.039 1 90.62 167 SER B O 1
ATOM 3264 N N . ILE B 1 168 ? 7.496 -4.676 13.938 1 93.19 168 ILE B N 1
ATOM 3265 C CA . ILE B 1 168 ? 8.211 -3.557 13.328 1 93.19 168 ILE B CA 1
ATOM 3266 C C . ILE B 1 168 ? 8.5 -2.494 14.383 1 93.19 168 ILE B C 1
ATOM 3268 O O . ILE B 1 168 ? 7.598 -2.053 15.094 1 93.19 168 ILE B O 1
ATOM 3272 N N . SER B 1 169 ? 9.805 -2.104 14.477 1 92.81 169 SER B N 1
ATOM 3273 C CA . SER B 1 169 ? 10.211 -1.114 15.469 1 92.81 169 SER B CA 1
ATOM 3274 C C . SER B 1 169 ? 11.094 -0.036 14.852 1 92.81 169 SER B C 1
ATOM 3276 O O . SER B 1 169 ? 11.953 -0.332 14.016 1 92.81 169 SER B O 1
ATOM 3278 N N . PHE B 1 170 ? 10.812 1.177 15.25 1 90 170 PHE B N 1
ATOM 3279 C CA . PHE B 1 170 ? 11.68 2.279 14.844 1 90 170 PHE B CA 1
ATOM 3280 C C . PHE B 1 170 ? 12.867 2.408 15.789 1 90 170 PHE B C 1
ATOM 3282 O O . PHE B 1 170 ? 12.703 2.641 16.984 1 90 170 PHE B O 1
ATOM 3289 N N . LEU B 1 171 ? 14.055 2.197 15.242 1 92.44 171 LEU B N 1
ATOM 3290 C CA . LEU B 1 171 ? 15.273 2.334 16.031 1 92.44 171 LEU B CA 1
ATOM 3291 C C . LEU B 1 171 ? 15.719 3.791 16.094 1 92.44 171 LEU B C 1
ATOM 3293 O O . LEU B 1 171 ? 16.359 4.207 17.078 1 92.44 171 LEU B O 1
ATOM 3297 N N . SER B 1 172 ? 15.492 4.57 15.102 1 91.69 172 SER B N 1
ATOM 3298 C CA . SER B 1 172 ? 15.688 6.012 14.969 1 91.69 172 SER B CA 1
ATOM 3299 C C . SER B 1 172 ? 14.68 6.621 14 1 91.69 172 SER B C 1
ATOM 3301 O O . SER B 1 172 ? 13.75 5.945 13.555 1 91.69 172 SER B O 1
ATOM 3303 N N . LYS B 1 173 ? 14.828 7.895 13.695 1 88.69 173 LYS B N 1
ATOM 3304 C CA . LYS B 1 173 ? 13.891 8.594 12.828 1 88.69 173 LYS B CA 1
ATOM 3305 C C . LYS B 1 173 ? 13.906 8.023 11.414 1 88.69 173 LYS B C 1
ATOM 3307 O O . LYS B 1 173 ? 12.898 8.055 10.711 1 88.69 173 LYS B O 1
ATOM 3312 N N . ASP B 1 174 ? 15.055 7.418 11.031 1 92.88 174 ASP B N 1
ATOM 3313 C CA . ASP B 1 174 ? 15.188 6.961 9.648 1 92.88 174 ASP B CA 1
ATOM 3314 C C . ASP B 1 174 ? 15.609 5.496 9.594 1 92.88 174 ASP B C 1
ATOM 3316 O O . ASP B 1 174 ? 16.078 5.02 8.555 1 92.88 174 ASP B O 1
ATOM 3320 N N . LEU B 1 175 ? 15.531 4.832 10.758 1 96 175 LEU B N 1
ATOM 3321 C CA . LEU B 1 175 ? 15.992 3.451 10.859 1 96 175 LEU B CA 1
ATOM 3322 C C . LEU B 1 175 ? 14.891 2.555 11.422 1 96 175 LEU B C 1
ATOM 3324 O O . LEU B 1 175 ? 14.336 2.836 12.492 1 96 175 LEU B O 1
ATOM 3328 N N . ILE B 1 176 ? 14.602 1.444 10.703 1 97 176 ILE B N 1
ATOM 3329 C CA . ILE B 1 176 ? 13.508 0.557 11.094 1 97 176 ILE B CA 1
ATOM 3330 C C . ILE B 1 176 ? 14.023 -0.878 11.188 1 97 176 ILE B C 1
ATOM 3332 O O . ILE B 1 176 ? 14.836 -1.31 10.367 1 97 176 ILE B O 1
ATOM 3336 N N . GLN B 1 177 ? 13.547 -1.523 12.188 1 96.69 177 GLN B N 1
ATOM 3337 C CA . GLN B 1 177 ? 13.797 -2.951 12.352 1 96.69 177 GLN B CA 1
ATOM 3338 C C . GLN B 1 177 ? 12.531 -3.764 12.117 1 96.69 177 GLN B C 1
ATOM 3340 O O . GLN B 1 177 ? 11.469 -3.451 12.672 1 96.69 177 GLN B O 1
ATOM 3345 N N . VAL B 1 178 ? 12.625 -4.758 11.289 1 97.19 178 VAL B N 1
ATOM 3346 C CA . VAL B 1 178 ? 11.5 -5.641 10.992 1 97.19 178 VAL B CA 1
ATOM 3347 C C . VAL B 1 178 ? 11.867 -7.078 11.359 1 97.19 178 VAL B C 1
ATOM 3349 O O . VAL B 1 178 ? 12.812 -7.645 10.812 1 97.19 178 VAL B O 1
ATOM 3352 N N . ARG B 1 179 ? 11.102 -7.629 12.258 1 95.19 179 ARG B N 1
ATOM 3353 C CA . ARG B 1 179 ? 11.242 -9.047 12.594 1 95.19 179 ARG B CA 1
ATOM 3354 C C . ARG B 1 179 ? 10.172 -9.883 11.898 1 95.19 179 ARG B C 1
ATOM 3356 O O . ARG B 1 179 ? 9 -9.508 11.867 1 95.19 179 ARG B O 1
ATOM 3363 N N . TYR B 1 180 ? 10.672 -10.969 11.328 1 95.38 180 TYR B N 1
ATOM 3364 C CA . TYR B 1 180 ? 9.75 -11.805 10.562 1 95.38 180 TYR B CA 1
ATOM 3365 C C . TYR B 1 180 ? 10.227 -13.25 10.516 1 95.38 180 TYR B C 1
ATOM 3367 O O . TYR B 1 180 ? 11.359 -13.547 10.914 1 95.38 180 TYR B O 1
ATOM 3375 N N . TYR B 1 181 ? 9.344 -14.07 10.102 1 95.12 181 TYR B N 1
ATOM 3376 C CA . TYR B 1 181 ? 9.789 -15.422 9.789 1 95.12 181 TYR B CA 1
ATOM 3377 C C . TYR B 1 181 ? 9.375 -15.82 8.375 1 95.12 181 TYR B C 1
ATOM 3379 O O . TYR B 1 181 ? 8.383 -15.312 7.844 1 95.12 181 TYR B O 1
ATOM 3387 N N . LYS B 1 182 ? 10.195 -16.656 7.801 1 96.12 182 LYS B N 1
ATOM 3388 C CA . LYS B 1 182 ? 9.984 -17.172 6.453 1 96.12 182 LYS B CA 1
ATOM 3389 C C . LYS B 1 182 ? 9.516 -18.625 6.484 1 96.12 182 LYS B C 1
ATOM 3391 O O . LYS B 1 182 ? 10.078 -19.453 7.207 1 96.12 182 LYS B O 1
ATOM 3396 N N . THR B 1 183 ? 8.461 -18.891 5.828 1 95.38 183 THR B N 1
ATOM 3397 C CA . THR B 1 183 ? 7.977 -20.25 5.621 1 95.38 183 THR B CA 1
ATOM 3398 C C . THR B 1 183 ? 8.25 -20.703 4.191 1 95.38 183 THR B C 1
ATOM 3400 O O . THR B 1 183 ? 7.684 -20.172 3.24 1 95.38 183 THR B O 1
ATOM 3403 N N . VAL B 1 184 ? 9.125 -21.672 4.059 1 95.44 184 VAL B N 1
ATOM 3404 C CA . VAL B 1 184 ? 9.477 -22.203 2.746 1 95.44 184 VAL B CA 1
ATOM 3405 C C . VAL B 1 184 ? 8.789 -23.547 2.531 1 95.44 184 VAL B C 1
ATOM 3407 O O . VAL B 1 184 ? 9.008 -24.484 3.295 1 95.44 184 VAL B O 1
ATOM 3410 N N . ARG B 1 185 ? 7.961 -23.516 1.554 1 93.88 185 ARG B N 1
ATOM 3411 C CA . ARG B 1 185 ? 7.238 -24.734 1.217 1 93.88 185 ARG B CA 1
ATOM 3412 C C . ARG B 1 185 ? 7.816 -25.391 -0.037 1 93.88 185 ARG B C 1
ATOM 3414 O O . ARG B 1 185 ? 7.934 -24.734 -1.079 1 93.88 185 ARG B O 1
ATOM 3421 N N . GLU B 1 186 ? 8.102 -26.609 0.116 1 88.44 186 GLU B N 1
ATOM 3422 C CA . GLU B 1 186 ? 8.648 -27.375 -1.002 1 88.44 186 GLU B CA 1
ATOM 3423 C C . GLU B 1 186 ? 7.539 -28.109 -1.763 1 88.44 186 GLU B C 1
ATOM 3425 O O . GLU B 1 186 ? 6.363 -28 -1.406 1 88.44 186 GLU B O 1
ATOM 3430 N N . LEU B 1 187 ? 7.926 -28.734 -2.906 1 81.81 187 LEU B N 1
ATOM 3431 C CA . LEU B 1 187 ? 6.988 -29.453 -3.748 1 81.81 187 LEU B CA 1
ATOM 3432 C C . LEU B 1 187 ? 6.34 -30.609 -2.973 1 81.81 187 LEU B C 1
ATOM 3434 O O . LEU B 1 187 ? 5.164 -30.906 -3.178 1 81.81 187 LEU B O 1
ATOM 3438 N N . ASN B 1 188 ? 7.078 -31.156 -2.01 1 82.25 188 ASN B N 1
ATOM 3439 C CA . ASN B 1 188 ? 6.551 -32.281 -1.227 1 82.25 188 ASN B CA 1
ATOM 3440 C C . ASN B 1 188 ? 5.773 -31.781 -0.009 1 82.25 188 ASN B C 1
ATOM 3442 O O . ASN B 1 188 ? 5.547 -32.531 0.935 1 82.25 188 ASN B O 1
ATOM 3446 N N . ASP B 1 189 ? 5.477 -30.5 0.04 1 81.12 189 ASP B N 1
ATOM 3447 C CA . ASP B 1 189 ? 4.645 -29.859 1.054 1 81.12 189 ASP B CA 1
ATOM 3448 C C . ASP B 1 189 ? 5.371 -29.781 2.395 1 81.12 189 ASP B C 1
ATOM 3450 O O . ASP B 1 189 ? 4.746 -29.594 3.438 1 81.12 189 ASP B O 1
ATOM 3454 N N . LYS B 1 190 ? 6.645 -30.188 2.365 1 90.5 190 LYS B N 1
ATOM 3455 C CA . LYS B 1 190 ? 7.445 -29.953 3.562 1 90.5 190 LYS B CA 1
ATOM 3456 C C . LYS B 1 190 ? 7.684 -28.453 3.777 1 90.5 190 LYS B C 1
ATOM 3458 O O . LYS B 1 190 ? 7.992 -27.734 2.83 1 90.5 190 LYS B O 1
ATOM 3463 N N . GLU B 1 191 ? 7.434 -27.984 4.988 1 91.81 191 GLU B N 1
ATOM 3464 C CA . GLU B 1 191 ? 7.59 -26.578 5.324 1 91.81 191 GLU B CA 1
ATOM 3465 C C . GLU B 1 191 ? 8.75 -26.359 6.285 1 91.81 191 GLU B C 1
ATOM 3467 O O . GLU B 1 191 ? 8.922 -27.125 7.242 1 91.81 191 GLU B O 1
ATOM 3472 N N . ASN B 1 192 ? 9.617 -25.484 5.957 1 93 192 ASN B N 1
ATOM 3473 C CA . ASN B 1 192 ? 10.703 -25.047 6.824 1 93 192 ASN B CA 1
ATOM 3474 C C . ASN B 1 192 ? 10.539 -23.594 7.25 1 93 192 ASN B C 1
ATOM 3476 O O . ASN B 1 192 ? 10.297 -22.719 6.41 1 93 192 ASN B O 1
ATOM 3480 N N . ILE B 1 193 ? 10.648 -23.391 8.586 1 93.88 193 ILE B N 1
ATOM 3481 C CA . ILE B 1 193 ? 10.461 -22.062 9.125 1 93.88 193 ILE B CA 1
ATOM 3482 C C . ILE B 1 193 ? 11.789 -21.516 9.648 1 93.88 193 ILE B C 1
ATOM 3484 O O . ILE B 1 193 ? 12.539 -22.25 10.32 1 93.88 193 ILE B O 1
ATOM 3488 N N . SER B 1 194 ? 12.125 -20.312 9.273 1 95 194 SER B N 1
ATOM 3489 C CA . SER B 1 194 ? 13.305 -19.625 9.789 1 95 194 SER B CA 1
ATOM 3490 C C . SER B 1 194 ? 12.969 -18.203 10.234 1 95 194 SER B C 1
ATOM 3492 O O . SER B 1 194 ? 12.133 -17.531 9.633 1 95 194 SER B O 1
ATOM 3494 N N . HIS B 1 195 ? 13.641 -17.766 11.328 1 94.94 195 HIS B N 1
ATOM 3495 C CA . HIS B 1 195 ? 13.383 -16.453 11.906 1 94.94 195 HIS B CA 1
ATOM 3496 C C . HIS B 1 195 ? 14.477 -15.453 11.516 1 94.94 195 HIS B C 1
ATOM 3498 O O . HIS B 1 195 ? 15.664 -15.805 11.5 1 94.94 195 HIS B O 1
ATOM 3504 N N . TRP B 1 196 ? 14.039 -14.227 11.156 1 97.25 196 TRP B N 1
ATOM 3505 C CA . TRP B 1 196 ? 14.961 -13.234 10.602 1 97.25 196 TRP B CA 1
ATOM 3506 C C . TRP B 1 196 ? 14.68 -11.852 11.172 1 97.25 196 TRP B C 1
ATOM 3508 O O . TRP B 1 196 ? 13.586 -11.594 11.68 1 97.25 196 TRP B O 1
ATOM 3518 N N . VAL B 1 197 ? 15.719 -10.992 11.133 1 96.69 197 VAL B N 1
ATOM 3519 C CA . VAL B 1 197 ? 15.625 -9.586 11.484 1 96.69 197 VAL B CA 1
ATOM 3520 C C . VAL B 1 197 ? 16.219 -8.734 10.367 1 96.69 197 VAL B C 1
ATOM 3522 O O . VAL B 1 197 ? 17.359 -8.961 9.945 1 96.69 197 VAL B O 1
ATOM 3525 N N . SER B 1 198 ? 15.445 -7.797 9.891 1 98.19 198 SER B N 1
ATOM 3526 C CA . SER B 1 198 ? 15.938 -6.867 8.883 1 98.19 198 SER B CA 1
ATOM 3527 C C . SER B 1 198 ? 16.031 -5.449 9.43 1 98.19 198 SER B C 1
ATOM 3529 O O . SER B 1 198 ? 15.211 -5.051 10.266 1 98.19 198 SER B O 1
ATOM 3531 N N . ILE B 1 199 ? 17 -4.738 8.938 1 98.12 199 ILE B N 1
ATOM 3532 C CA . ILE B 1 199 ? 17.172 -3.324 9.258 1 98.12 199 ILE B CA 1
ATOM 3533 C C . ILE B 1 199 ? 17.141 -2.5 7.969 1 98.12 199 ILE B C 1
ATOM 3535 O O . ILE B 1 199 ? 17.844 -2.812 7.004 1 98.12 199 ILE B O 1
ATOM 3539 N N . LEU B 1 200 ? 16.312 -1.507 7.973 1 98.44 200 LEU B N 1
ATOM 3540 C CA . LEU B 1 200 ? 16.141 -0.643 6.812 1 98.44 200 LEU B CA 1
ATOM 3541 C C . LEU B 1 200 ? 16.438 0.81 7.164 1 98.44 200 LEU B C 1
ATOM 3543 O O . LEU B 1 200 ? 15.867 1.356 8.109 1 98.44 200 LEU B O 1
ATOM 3547 N N . ASN B 1 201 ? 17.359 1.453 6.453 1 98.12 201 ASN B N 1
ATOM 3548 C CA . ASN B 1 201 ? 17.438 2.908 6.402 1 98.12 201 ASN B CA 1
ATOM 3549 C C . ASN B 1 201 ? 16.516 3.488 5.336 1 98.12 201 ASN B C 1
ATOM 3551 O O . ASN B 1 201 ? 16.562 3.078 4.176 1 98.12 201 ASN B O 1
ATOM 3555 N N . PHE B 1 202 ? 15.664 4.387 5.781 1 96.31 202 PHE B N 1
ATOM 3556 C CA . PHE B 1 202 ? 14.68 4.863 4.82 1 96.31 202 PHE B CA 1
ATOM 3557 C C . PHE B 1 202 ? 14.617 6.387 4.816 1 96.31 202 PHE B C 1
ATOM 3559 O O . PHE B 1 202 ? 15.102 7.035 5.742 1 96.31 202 PHE B O 1
ATOM 3566 N N . SER B 1 203 ? 14.086 6.902 3.67 1 92.81 203 SER B N 1
ATOM 3567 C CA . SER B 1 203 ? 13.797 8.328 3.502 1 92.81 203 SER B CA 1
ATOM 3568 C C . SER B 1 203 ? 12.633 8.539 2.537 1 92.81 203 SER B C 1
ATOM 3570 O O . SER B 1 203 ? 12.164 7.598 1.898 1 92.81 203 SER B O 1
ATOM 3572 N N . TYR B 1 204 ? 12.086 9.711 2.602 1 89.19 204 TYR B N 1
ATOM 3573 C CA . TYR B 1 204 ? 11.078 10.125 1.63 1 89.19 204 TYR B CA 1
ATOM 3574 C C . TYR B 1 204 ? 11.641 11.164 0.672 1 89.19 204 TYR B C 1
ATOM 3576 O O . TYR B 1 204 ? 12.242 12.156 1.103 1 89.19 204 TYR B O 1
ATOM 3584 N N . ILE B 1 205 ? 11.445 10.828 -0.56 1 83.25 205 ILE B N 1
ATOM 3585 C CA . ILE B 1 205 ? 11.953 11.766 -1.551 1 83.25 205 ILE B CA 1
ATOM 3586 C C . ILE B 1 205 ? 10.789 12.375 -2.332 1 83.25 205 ILE B C 1
ATOM 3588 O O . ILE B 1 205 ? 9.805 11.695 -2.609 1 83.25 205 ILE B O 1
ATOM 3592 N N . ASN B 1 206 ? 10.812 13.641 -2.539 1 72.12 206 ASN B N 1
ATOM 3593 C CA . ASN B 1 206 ? 9.812 14.328 -3.344 1 72.12 206 ASN B CA 1
ATOM 3594 C C . ASN B 1 206 ? 10.227 14.398 -4.812 1 72.12 206 ASN B C 1
ATOM 3596 O O . ASN B 1 206 ? 10.336 15.492 -5.375 1 72.12 206 ASN B O 1
ATOM 3600 N N . ALA B 1 207 ? 10.688 13.32 -5.328 1 63.5 207 ALA B N 1
ATOM 3601 C CA . ALA B 1 207 ? 11.125 13.289 -6.719 1 63.5 207 ALA B CA 1
ATOM 3602 C C . ALA B 1 207 ? 9.938 13.195 -7.672 1 63.5 207 ALA B C 1
ATOM 3604 O O . ALA B 1 207 ? 8.812 12.922 -7.246 1 63.5 207 ALA B O 1
ATOM 3605 N N . GLN B 1 208 ? 10.234 13.594 -8.867 1 74.06 208 GLN B N 1
ATOM 3606 C CA . GLN B 1 208 ? 9.242 13.391 -9.914 1 74.06 208 GLN B CA 1
ATOM 3607 C C . GLN B 1 208 ? 9 11.906 -10.164 1 74.06 208 GLN B C 1
ATOM 3609 O O . GLN B 1 208 ? 9.914 11.18 -10.555 1 74.06 208 GLN B O 1
ATOM 3614 N N . ILE B 1 209 ? 7.953 11.453 -9.672 1 77.75 209 ILE B N 1
ATOM 3615 C CA . ILE B 1 209 ? 7.508 10.078 -9.867 1 77.75 209 ILE B CA 1
ATOM 3616 C C . ILE B 1 209 ? 6.332 10.047 -10.844 1 77.75 209 ILE B C 1
ATOM 3618 O O . ILE B 1 209 ? 5.457 10.914 -10.789 1 77.75 209 ILE B O 1
ATOM 3622 N N . SER B 1 210 ? 6.375 9.102 -11.773 1 80.62 210 SER B N 1
ATOM 3623 C CA . SER B 1 210 ? 5.285 8.984 -12.734 1 80.62 210 SER B CA 1
ATOM 3624 C C . SER B 1 210 ? 3.963 8.68 -12.039 1 80.62 210 SER B C 1
ATOM 3626 O O . SER B 1 210 ? 3.951 8.148 -10.93 1 80.62 210 SER B O 1
ATOM 3628 N N . THR B 1 211 ? 2.916 9.008 -12.766 1 79.94 211 THR B N 1
ATOM 3629 C CA . THR B 1 211 ? 1.585 8.766 -12.227 1 79.94 211 THR B CA 1
ATOM 3630 C C . THR B 1 211 ? 1.38 7.281 -11.938 1 79.94 211 THR B C 1
ATOM 3632 O O . THR B 1 211 ? 0.807 6.914 -10.914 1 79.94 211 THR B O 1
ATOM 3635 N N . GLN B 1 212 ? 1.964 6.469 -12.797 1 85.69 212 GLN B N 1
ATOM 3636 C CA . GLN B 1 212 ? 1.812 5.031 -12.625 1 85.69 212 GLN B CA 1
ATOM 3637 C C . GLN B 1 212 ? 2.65 4.52 -11.453 1 85.69 212 GLN B C 1
ATOM 3639 O O . GLN B 1 212 ? 2.203 3.668 -10.688 1 85.69 212 GLN B O 1
ATOM 3644 N N . ASP B 1 213 ? 3.84 5.09 -11.352 1 87.56 213 ASP B N 1
ATOM 3645 C CA . ASP B 1 213 ? 4.707 4.672 -10.25 1 87.56 213 ASP B CA 1
ATOM 3646 C C . ASP B 1 213 ? 4.168 5.156 -8.906 1 87.56 213 ASP B C 1
ATOM 3648 O O . ASP B 1 213 ? 4.387 4.516 -7.879 1 87.56 213 ASP B O 1
ATOM 3652 N N . ARG B 1 214 ? 3.418 6.199 -8.961 1 88.69 214 ARG B N 1
ATOM 3653 C CA . ARG B 1 214 ? 2.84 6.719 -7.727 1 88.69 214 ARG B CA 1
ATOM 3654 C C . ARG B 1 214 ? 1.745 5.797 -7.203 1 88.69 214 ARG B C 1
ATOM 3656 O O . ARG B 1 214 ? 1.397 5.844 -6.02 1 88.69 214 ARG B O 1
ATOM 3663 N N . LEU B 1 215 ? 1.229 4.953 -8.07 1 92.75 215 LEU B N 1
ATOM 3664 C CA . LEU B 1 215 ? 0.25 3.969 -7.625 1 92.75 215 LEU B CA 1
ATOM 3665 C C . LEU B 1 215 ? 0.934 2.816 -6.895 1 92.75 215 LEU B C 1
ATOM 3667 O O . LEU B 1 215 ? 0.265 1.976 -6.289 1 92.75 215 LEU B O 1
ATOM 3671 N N . ILE B 1 216 ? 2.223 2.836 -6.93 1 93.88 216 ILE B N 1
ATOM 3672 C CA . ILE B 1 216 ? 3.012 1.844 -6.207 1 93.88 216 ILE B CA 1
ATOM 3673 C C . ILE B 1 216 ? 3.725 2.506 -5.031 1 93.88 216 ILE B C 1
ATOM 3675 O O . ILE B 1 216 ? 3.789 1.939 -3.938 1 93.88 216 ILE B O 1
ATOM 3679 N N . ASN B 1 217 ? 4.219 3.633 -5.281 1 93.75 217 ASN B N 1
ATOM 3680 C CA . ASN B 1 217 ? 4.941 4.426 -4.293 1 93.75 217 ASN B CA 1
ATOM 3681 C C . ASN B 1 217 ? 4.434 5.863 -4.25 1 93.75 217 ASN B C 1
ATOM 3683 O O . ASN B 1 217 ? 5.082 6.773 -4.77 1 93.75 217 ASN B O 1
ATOM 3687 N N . PRO B 1 218 ? 3.414 6.051 -3.537 1 91.88 218 PRO B N 1
ATOM 3688 C CA . PRO B 1 218 ? 2.717 7.336 -3.598 1 91.88 218 PRO B CA 1
ATOM 3689 C C . PRO B 1 218 ? 3.512 8.469 -2.953 1 91.88 218 PRO B C 1
ATOM 3691 O O . PRO B 1 218 ? 3.371 9.633 -3.35 1 91.88 218 PRO B O 1
ATOM 3694 N N . LEU B 1 219 ? 4.402 8.133 -1.999 1 88.5 219 LEU B N 1
ATOM 3695 C CA . LEU B 1 219 ? 4.996 9.203 -1.199 1 88.5 219 LEU B CA 1
ATOM 3696 C C . LEU B 1 219 ? 6.504 9.273 -1.418 1 88.5 219 LEU B C 1
ATOM 3698 O O . LEU B 1 219 ? 7.191 10.062 -0.771 1 88.5 219 LEU B O 1
ATOM 3702 N N . GLY B 1 220 ? 6.992 8.422 -2.25 1 90.38 220 GLY B N 1
ATOM 3703 C CA . GLY B 1 220 ? 8.422 8.438 -2.523 1 90.38 220 GLY B CA 1
ATOM 3704 C C . GLY B 1 220 ? 9.242 7.785 -1.427 1 90.38 220 GLY B C 1
ATOM 3705 O O . GLY B 1 220 ? 10.352 8.242 -1.121 1 90.38 220 GLY B O 1
ATOM 3706 N N . PHE B 1 221 ? 8.625 6.832 -0.717 1 94.38 221 PHE B N 1
ATOM 3707 C CA . PHE B 1 221 ? 9.352 6.031 0.264 1 94.38 221 PHE B CA 1
ATOM 3708 C C . PHE B 1 221 ? 10.531 5.324 -0.383 1 94.38 221 PHE B C 1
ATOM 3710 O O . PHE B 1 221 ? 10.375 4.625 -1.385 1 94.38 221 PHE B O 1
ATOM 3717 N N . GLN B 1 222 ? 11.805 5.488 0.231 1 95.56 222 GLN B N 1
ATOM 3718 C CA . GLN B 1 222 ? 13 4.871 -0.341 1 95.56 222 GLN B CA 1
ATOM 3719 C C . GLN B 1 222 ? 13.844 4.207 0.74 1 95.56 222 GLN B C 1
ATOM 3721 O O . GLN B 1 222 ? 14.125 4.812 1.778 1 95.56 222 GLN B O 1
ATOM 3726 N N . VAL B 1 223 ? 14.188 3.023 0.454 1 98.12 223 VAL B N 1
ATOM 3727 C CA . VAL B 1 223 ? 15.164 2.34 1.296 1 98.12 223 VAL B CA 1
ATOM 3728 C C . VAL B 1 223 ? 16.578 2.564 0.745 1 98.12 223 VAL B C 1
ATOM 3730 O O . VAL B 1 223 ? 16.859 2.209 -0.4 1 98.12 223 VAL B O 1
ATOM 3733 N N . SER B 1 224 ? 17.422 3.119 1.526 1 97.62 224 SER B N 1
ATOM 3734 C CA . SER B 1 224 ? 18.766 3.432 1.067 1 97.62 224 SER B CA 1
ATOM 3735 C C . SER B 1 224 ? 19.75 2.33 1.449 1 97.62 224 SER B C 1
ATOM 3737 O O . SER B 1 224 ? 20.766 2.146 0.787 1 97.62 224 SER B O 1
ATOM 3739 N N . GLU B 1 225 ? 19.5 1.71 2.516 1 97.88 225 GLU B N 1
ATOM 3740 C CA . GLU B 1 225 ? 20.297 0.575 2.965 1 97.88 225 GLU B CA 1
ATOM 3741 C C . GLU B 1 225 ? 19.422 -0.515 3.57 1 97.88 225 GLU B C 1
ATOM 3743 O O . GLU B 1 225 ? 18.469 -0.221 4.305 1 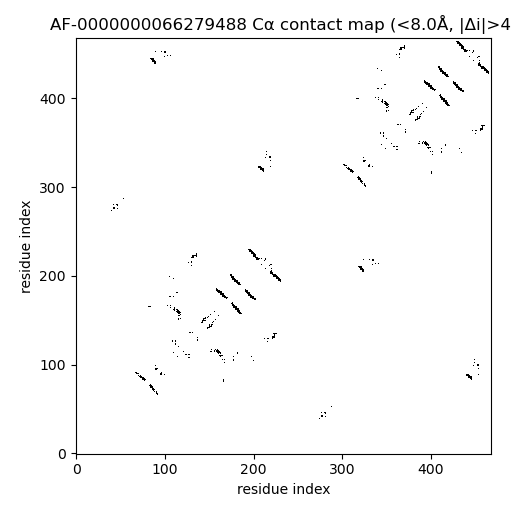97.88 225 GLU B O 1
ATOM 3748 N N . TYR B 1 226 ? 19.781 -1.727 3.25 1 98.56 226 TYR B N 1
ATOM 3749 C CA . TYR B 1 226 ? 19.016 -2.879 3.719 1 98.56 226 TYR B CA 1
ATOM 3750 C C . TYR B 1 226 ? 19.953 -4.008 4.148 1 98.56 226 TYR B C 1
ATOM 3752 O O . TYR B 1 226 ? 20.938 -4.305 3.467 1 98.56 226 TYR B O 1
ATOM 3760 N N . ARG B 1 227 ? 19.656 -4.547 5.27 1 97.44 227 ARG B N 1
ATOM 3761 C CA . ARG B 1 227 ? 20.359 -5.738 5.727 1 97.44 227 ARG B CA 1
ATOM 3762 C C . ARG B 1 227 ? 19.422 -6.707 6.418 1 97.44 227 ARG B C 1
ATOM 3764 O O . ARG B 1 227 ? 18.453 -6.289 7.059 1 97.44 227 ARG B O 1
ATOM 3771 N N . SER B 1 228 ? 19.609 -7.969 6.207 1 97.19 228 SER B N 1
ATOM 3772 C CA . SER B 1 228 ? 18.812 -9.023 6.836 1 97.19 228 SER B CA 1
ATOM 3773 C C . SER B 1 228 ? 19.703 -10.117 7.41 1 97.19 228 SER B C 1
ATOM 3775 O O . SER B 1 228 ? 20.625 -10.586 6.738 1 97.19 228 SER B O 1
ATOM 3777 N N . ASP B 1 229 ? 19.375 -10.508 8.656 1 95.94 229 ASP B N 1
ATOM 3778 C CA . ASP B 1 229 ? 20.156 -11.547 9.344 1 95.94 229 ASP B CA 1
ATOM 3779 C C . ASP B 1 229 ? 19.234 -12.531 10.055 1 95.94 229 ASP B C 1
ATOM 3781 O O . ASP B 1 229 ? 18.156 -12.156 10.539 1 95.94 229 ASP B O 1
ATOM 3785 N N . PRO B 1 230 ? 19.703 -13.82 10.109 1 95.19 230 PRO B N 1
ATOM 3786 C CA . PRO B 1 230 ? 18.922 -14.773 10.891 1 95.19 230 PRO B CA 1
ATOM 3787 C C . PRO B 1 230 ? 18.922 -14.453 12.383 1 95.19 230 PRO B C 1
ATOM 3789 O O . PRO B 1 230 ? 19.922 -13.969 12.914 1 95.19 230 PRO B O 1
ATOM 3792 N N . GLU B 1 231 ? 17.688 -14.625 12.938 1 89.31 231 GLU B N 1
ATOM 3793 C CA . GLU B 1 231 ? 17.578 -14.422 14.375 1 89.31 231 GLU B CA 1
ATOM 3794 C C . GLU B 1 231 ? 18.172 -15.602 15.141 1 89.31 231 GLU B C 1
ATOM 3796 O O . GLU B 1 231 ? 17.891 -16.766 14.828 1 89.31 231 GLU B O 1
ATOM 3801 N N . VAL B 1 232 ? 19.328 -15.57 15.797 1 71.94 232 VAL B N 1
ATOM 3802 C CA . VAL B 1 232 ? 19.906 -16.641 16.594 1 71.94 232 VAL B CA 1
ATOM 3803 C C . VAL B 1 232 ? 19.031 -16.906 17.828 1 71.94 232 VAL B C 1
ATOM 3805 O O . VAL B 1 232 ? 18.781 -16 18.625 1 71.94 232 VAL B O 1
ATOM 3808 N N . ILE B 1 233 ? 18.047 -17.734 17.734 1 58.06 233 ILE B N 1
ATOM 3809 C CA . ILE B 1 233 ? 17.344 -18.109 18.953 1 58.06 233 ILE B CA 1
ATOM 3810 C C . ILE B 1 233 ? 18.328 -18.609 20 1 58.06 233 ILE B C 1
ATOM 3812 O O . ILE B 1 233 ? 19.125 -19.5 19.734 1 58.06 233 ILE B O 1
ATOM 3816 N N . GLN B 1 234 ? 18.766 -17.703 20.844 1 42.22 234 GLN B N 1
ATOM 3817 C CA . GLN B 1 234 ? 19.422 -18.312 21.984 1 42.22 234 GLN B CA 1
ATOM 3818 C C . GLN B 1 234 ? 18.438 -19.156 22.812 1 42.22 234 GLN B C 1
ATOM 3820 O O . GLN B 1 234 ? 17.25 -18.859 22.828 1 42.22 234 GLN B O 1
#

Sequence (468 aa):
MKHSLRTLWRLRVKINEFNEYIKEARSFDIDRMHGMRQRMRIAMALTVLFGLMTIALALAVAALTPLKTVEPFVIRVDNSTGIIETVSALKETPNDYDEAITRYFASKYVRAREGFQLSEAEHNFRLVSLLSSPEEQSRFAKWYAGNNPESPQNIYQNMIATVTIKSISFLSKDLIQVRYYKTVRELNDKENISHWVSILNFSYINAQISTQDRLINPLGFQVSEYRSDPEVIQMKHSLRTLWRLRVKINEFNEYIKEARSFDIDRMHGMRQRMRIAMALTVLFGLMTIALALAVAALTPLKTVEPFVIRVDNSTGIIETVSALKETPNDYDEAITRYFASKYVRAREGFQLSEAEHNFRLVSLLSSPEEQSRFAKWYAGNNPESPQNIYQNMIATVTIKSISFLSKDLIQVRYYKTVRELNDKENISHWVSILNFSYINAQISTQDRLINPLGFQVSEYRSDPEVIQ

=== Feature glossary ===
The record interleaves many kinds of information about one protein. Here is each kind framed as the question it answers.

Q: What known structures does this most resemble?
A: Structural nearest neighbors (via Foldseek easy-search vs the PDB). Reported per hit: target PDB id, E-value, and alignment TM-score. A TM-score above ~0.5 is the conventional threshold for 'same fold'.

Q: Where is each backbone atom in 3D?
A: The mmCIF table is the protein's shape written out atom by atom. For each backbone N, Cα, C, and carbonyl O, it records an (x, y, z) coordinate triple in Å plus the residue type, chain letter, and residue number.

Q: What are the backbone torsion angles?
A: The φ/ψ torsion pair specifies the backbone conformation at each residue. φ rotates about the N–Cα bond, ψ about the Cα–C bond. Steric clashes forbid most of the (φ, ψ) plane — the allowed regions (α-helix basin, β-sheet basin, left-handed helix) are the Ramachandran-allowed regions.

Q: Which residues are buried vs exposed?
A: Solvent-accessible surface area (SASA) is the area in Å² traced out by the centre of a 1.4 Å probe sphere (a water molecule) rolled over the protein's van der Waals surface (Shrake–Rupley / Lee–Richards construction). Buried residues have near-zero SASA; fully exposed residues can exceed 200 Å². The total SASA scales roughly with the number of surface residues.

Q: How confident is the AlphaFold model at each residue?
A: pLDDT is the predicted lDDT-Cα score: AlphaFold's confidence that the local environment of each residue (all inter-atomic distances within 15 Å) is correctly placed. It is a per-residue number between 0 and 100, with higher meaning more reliable.

Q: What does the local fold look like, residue by residue?
A: 3Di is Foldseek's structural alphabet. Each residue is assigned one of twenty discrete states based on how its Cα sits relative to its spatial (not sequential) neighbors. Aligning 3Di strings finds structural homologs roughly as well as full 3D superposition, but orders of magnitude faster.

Q: How big and how compact is the whole molecule?
A: Radius of gyration (Rg) is the root-mean-square distance of Cα atoms from their centroid — a single number for overall size and compactness. A globular domain of N residues has Rg ≈ 2.2·N^0.38 Å; an extended or disordered chain has a much larger Rg. The Cα contact count is the number of residue pairs whose Cα atoms are within 8 Å and are more than four positions apart in sequence — a standard proxy for tertiary packing density. The bounding box is the smallest axis-aligned box enclosing all Cα atoms.

Q: Which residues are in helices, strands, or loops?
A: DSSP 8-state secondary structure assigns each residue one of H (α-helix), G (3₁₀-helix), I (π-helix), E (extended β-strand), B (isolated β-bridge), T (hydrogen-bonded turn), S (bend), or '-' (coil). The assignment is computed from backbone hydrogen-bond geometry via the Kabsch–Sander algorithm.

Q: How mobile is each atom in the crystal?
A: Crystallographic B-factors measure how much each atom's electron density is smeared out, in Å². They rise in mobile loops and surface residues and fall in the buried interior. In AlphaFold models this column is repurposed to hold pLDDT instead.

Q: What if only a Cα trace is available?
A: P-SEA three-state annotation labels each residue as helix, strand, or coil based purely on the geometry of the Cα trace. It serves as a fallback when the full backbone (and thus DSSP) is unavailable.

Q: What family and function is it annotated with?
A: Database cross-references. InterPro integrates a dozen domain/family signature databases into unified entries with residue-range hits. GO terms attach function/process/location labels with evidence codes. CATH codes position the fold in a four-level structural taxonomy. Organism is the NCBI-taxonomy species name.

Q: Are the domains correctly placed relative to each other?
A: Predicted Aligned Error (PAE) is an AlphaFold confidence matrix: entry (i, j) is the expected error in the position of residue j, in ångströms, when the prediction is superimposed on the true structure at residue i. Low PAE within a block of residues means that block is internally rigid and well-predicted; high PAE between two blocks means their relative placement is uncertain even if each block individually is confident.

Q: What do the diagnostic plots show?
A: Three diagnostic plots accompany the record. The Cα contact map visualizes the tertiary structure as a 2D adjacency matrix (8 Å cutoff, sequence-local contacts suppressed). The Ramachandran plot shows the distribution of backbone (φ, ψ) torsions, with points in the α and β basins reflecting secondary structure content. The PAE plot shows AlphaFold's inter-residue confidence as a color matrix.

Q: What is the amino-acid chain?
A: Primary structure: the covalent order of the twenty standard amino acids along the backbone. Two proteins with the same sequence will (almost always) fold to the same structure; two with 30% identity often share a fold but not the details.

Q: What do the rendered images show?
A: The six renders are orthographic views along the three Cartesian axes in both directions. Representation (cartoon, sticks, or surface) and color scheme (sequence-rainbow or by-chain) vary across proteins so the training set covers all the common visualization conventions.